Protein AF-0000000084443447 (afdb_homodimer)

InterPro domains:
  IPR007325 Kynurenine formamidase/cyclase-like [PF04199] (8-172)
  IPR007325 Kynurenine formamidase/cyclase-like [PTHR31118] (6-227)
  IPR037175 Kynurenine formamidase superfamily [G3DSA:3.50.30.50] (4-229)
  IPR037175 Kynurenine formamidase superfamily [SSF102198] (6-228)

Radius of gyration: 22.06 Å; Cα contacts (8 Å, |Δi|>4): 1234; chains: 2; bounding box: 50×62×47 Å

Structure (mmCIF, N/CA/C/O backbone):
data_AF-0000000084443447-model_v1
#
loop_
_entity.id
_entity.type
_entity.pdbx_description
1 polymer 'Metal-dependent hydrolase'
#
loop_
_atom_site.group_PDB
_atom_site.id
_atom_site.type_symbol
_atom_site.label_atom_id
_atom_site.label_alt_id
_atom_site.label_comp_id
_atom_site.label_asym_id
_atom_site.label_entity_id
_atom_site.label_seq_id
_atom_site.pdbx_PDB_ins_code
_atom_site.Cartn_x
_atom_site.Cartn_y
_atom_site.Cartn_z
_atom_site.occupancy
_atom_site.B_iso_or_equiv
_atom_site.auth_seq_id
_atom_site.auth_comp_id
_atom_site.auth_asym_id
_atom_site.auth_atom_id
_atom_site.pdbx_PDB_model_num
ATOM 1 N N . MET A 1 1 ? 24.359 -8.258 -3.305 1 70.38 1 MET A N 1
ATOM 2 C CA . MET A 1 1 ? 24.344 -6.797 -3.338 1 70.38 1 MET A CA 1
ATOM 3 C C . MET A 1 1 ? 23.516 -6.23 -2.191 1 70.38 1 MET A C 1
ATOM 5 O O . MET A 1 1 ? 22.453 -6.77 -1.862 1 70.38 1 MET A O 1
ATOM 9 N N . THR A 1 2 ? 24.094 -5.277 -1.4 1 90.38 2 THR A N 1
ATOM 10 C CA . THR A 1 2 ? 23.422 -4.688 -0.25 1 90.38 2 THR A CA 1
ATOM 11 C C . THR A 1 2 ? 22.516 -3.543 -0.686 1 90.38 2 THR A C 1
ATOM 13 O O . THR A 1 2 ? 22.891 -2.732 -1.534 1 90.38 2 THR A O 1
ATOM 16 N N . PHE A 1 3 ? 21.297 -3.545 -0.3 1 96.56 3 PHE A N 1
ATOM 17 C CA . PHE A 1 3 ? 20.406 -2.43 -0.573 1 96.56 3 PHE A CA 1
ATOM 18 C C . PHE A 1 3 ? 20.922 -1.149 0.075 1 96.56 3 PHE A C 1
ATOM 20 O O . PHE A 1 3 ? 21.219 -1.128 1.271 1 96.56 3 PHE A O 1
ATOM 27 N N . PRO A 1 4 ? 20.984 -0.092 -0.627 1 97.06 4 PRO A N 1
ATOM 28 C CA . PRO A 1 4 ? 21.781 1.048 -0.182 1 97.06 4 PRO A CA 1
ATOM 29 C C . PRO A 1 4 ? 21.016 1.988 0.743 1 97.06 4 PRO A C 1
ATOM 31 O O . PRO A 1 4 ? 21.484 3.096 1.028 1 97.06 4 PRO A O 1
ATOM 34 N N . PHE A 1 5 ? 19.844 1.646 1.234 1 98.12 5 PHE A N 1
ATOM 35 C CA . PHE A 1 5 ? 19.062 2.488 2.127 1 98.12 5 PHE A CA 1
ATOM 36 C C . PHE A 1 5 ? 18.625 1.706 3.357 1 98.12 5 PHE A C 1
ATOM 38 O O . PHE A 1 5 ? 18.312 0.517 3.266 1 98.12 5 PHE A O 1
ATOM 45 N N . ASN A 1 6 ? 18.641 2.328 4.434 1 98 6 ASN A N 1
ATOM 46 C CA . ASN A 1 6 ? 17.812 1.899 5.555 1 98 6 ASN A CA 1
ATOM 47 C C . ASN A 1 6 ? 16.375 2.346 5.383 1 98 6 ASN A C 1
ATOM 49 O O . ASN A 1 6 ? 16.109 3.465 4.934 1 98 6 ASN A O 1
ATOM 53 N N . ILE A 1 7 ? 15.453 1.479 5.742 1 98.69 7 ILE A N 1
ATOM 54 C CA . ILE A 1 7 ? 14.039 1.795 5.551 1 98.69 7 ILE A CA 1
ATOM 55 C C . ILE A 1 7 ? 13.398 2.098 6.902 1 98.69 7 ILE A C 1
ATOM 57 O O . ILE A 1 7 ? 13.57 1.346 7.863 1 98.69 7 ILE A O 1
ATOM 61 N N . ILE A 1 8 ? 12.719 3.176 6.992 1 98.81 8 ILE A N 1
ATOM 62 C CA . ILE A 1 8 ? 11.891 3.533 8.141 1 98.81 8 ILE A CA 1
ATOM 63 C C . ILE A 1 8 ? 10.414 3.471 7.758 1 98.81 8 ILE A C 1
ATOM 65 O O . ILE A 1 8 ? 9.984 4.137 6.812 1 98.81 8 ILE A O 1
ATOM 69 N N . ASP A 1 9 ? 9.688 2.631 8.43 1 98.88 9 ASP A N 1
ATOM 70 C CA . ASP A 1 9 ? 8.25 2.512 8.188 1 98.88 9 ASP A CA 1
ATOM 71 C C . ASP A 1 9 ? 7.492 3.695 8.781 1 98.88 9 ASP A C 1
ATOM 73 O O . ASP A 1 9 ? 7.457 3.865 10 1 98.88 9 ASP A O 1
ATOM 77 N N . LEU A 1 10 ? 6.855 4.484 7.953 1 98.94 10 LEU A N 1
ATOM 78 C CA . LEU A 1 10 ? 6.145 5.691 8.359 1 98.94 10 LEU A CA 1
ATOM 79 C C . LEU A 1 10 ? 4.637 5.469 8.344 1 98.94 10 LEU A C 1
ATOM 81 O O . LEU A 1 10 ? 3.863 6.422 8.219 1 98.94 10 LEU A O 1
ATOM 85 N N . THR A 1 11 ? 4.203 4.273 8.414 1 98.94 11 THR A N 1
ATOM 86 C CA . THR A 1 11 ? 2.805 3.879 8.297 1 98.94 11 THR A CA 1
ATOM 87 C C . THR A 1 11 ? 2.307 3.262 9.602 1 98.94 11 THR A C 1
ATOM 89 O O . THR A 1 11 ? 2.924 2.338 10.133 1 98.94 11 THR A O 1
ATOM 92 N N . HIS A 1 12 ? 1.224 3.762 10.102 1 98.88 12 HIS A N 1
ATOM 93 C CA . HIS A 1 12 ? 0.586 3.156 11.266 1 98.88 12 HIS A CA 1
ATOM 94 C C . HIS A 1 12 ? -0.037 1.81 10.922 1 98.88 12 HIS A C 1
ATOM 96 O O . HIS A 1 12 ? -0.514 1.614 9.797 1 98.88 12 HIS A O 1
ATOM 102 N N . THR A 1 13 ? 0.003 0.906 11.898 1 98.69 13 THR A N 1
ATOM 103 C CA . THR A 1 13 ? -0.873 -0.256 11.789 1 98.69 13 THR A CA 1
ATOM 104 C C . THR A 1 13 ? -2.338 0.16 11.898 1 98.69 13 THR A C 1
ATOM 106 O O . THR A 1 13 ? -2.717 0.885 12.82 1 98.69 13 THR A O 1
ATOM 109 N N . LEU A 1 14 ? -3.121 -0.207 10.953 1 98.31 14 LEU A N 1
ATOM 110 C CA . LEU A 1 14 ? -4.555 0.065 10.984 1 98.31 14 LEU A CA 1
ATOM 111 C C . LEU A 1 14 ? -5.293 -1.01 11.773 1 98.31 14 LEU A C 1
ATOM 113 O O . LEU A 1 14 ? -5.098 -2.205 11.539 1 98.31 14 LEU A O 1
ATOM 117 N N . ALA A 1 15 ? -6.082 -0.63 12.672 1 97.12 15 ALA A N 1
ATOM 118 C CA . ALA A 1 15 ? -6.938 -1.498 13.477 1 97.12 15 ALA A CA 1
ATOM 119 C C . ALA A 1 15 ? -8.352 -0.929 13.586 1 97.12 15 ALA A C 1
ATOM 121 O O . ALA A 1 15 ? -8.586 0.237 13.258 1 97.12 15 ALA A O 1
ATOM 122 N N . VAL A 1 16 ? -9.266 -1.757 14.016 1 95.88 16 VAL A N 1
ATOM 123 C CA . VAL A 1 16 ? -10.68 -1.386 14.07 1 95.88 16 VAL A CA 1
ATOM 124 C C . VAL A 1 16 ? -10.859 -0.197 15.008 1 95.88 16 VAL A C 1
ATOM 126 O O . VAL A 1 16 ? -11.75 0.637 14.805 1 95.88 16 VAL A O 1
ATOM 129 N N . ASP A 1 17 ? -9.969 -0.013 15.945 1 94.75 17 ASP A N 1
ATOM 130 C CA . ASP A 1 17 ? -10.109 1.07 16.922 1 94.75 17 ASP A CA 1
ATOM 131 C C . ASP A 1 17 ? -9.148 2.213 16.609 1 94.75 17 ASP A C 1
ATOM 133 O O . ASP A 1 17 ? -8.945 3.105 17.438 1 94.75 17 ASP A O 1
ATOM 137 N N . SER A 1 18 ? -8.461 2.16 15.445 1 97.25 18 SER A N 1
ATOM 138 C CA . SER A 1 18 ? -7.574 3.256 15.062 1 97.25 18 SER A CA 1
ATOM 139 C C . SER A 1 18 ? -8.336 4.574 14.969 1 97.25 18 SER A C 1
ATOM 141 O O . SER A 1 18 ? -9.531 4.586 14.656 1 97.25 18 SER A O 1
ATOM 143 N N . PRO A 1 19 ? -7.656 5.699 15.289 1 97.25 19 PRO A N 1
ATOM 144 C CA . PRO A 1 19 ? -8.336 6.996 15.211 1 97.25 19 PRO A CA 1
ATOM 145 C C . PRO A 1 19 ? -8.789 7.344 13.797 1 97.25 19 PRO A C 1
ATOM 147 O O . PRO A 1 19 ? -8.094 7.031 12.828 1 97.25 19 PRO A O 1
ATOM 150 N N . CYS A 1 20 ? -9.922 7.902 13.719 1 95.56 20 CYS A N 1
ATOM 151 C CA . CYS A 1 20 ? -10.516 8.398 12.484 1 95.56 20 CYS A CA 1
ATOM 152 C C . CYS A 1 20 ? -11.266 9.703 12.727 1 95.56 20 CYS A C 1
ATOM 154 O O . CYS A 1 20 ? -11.461 10.109 13.875 1 95.56 20 CYS A O 1
ATOM 156 N N . TRP A 1 21 ? -11.594 10.352 11.625 1 93.81 21 TRP A N 1
ATOM 157 C CA . TRP A 1 21 ? -12.352 11.594 11.703 1 93.81 21 TRP A CA 1
ATOM 158 C C . TRP A 1 21 ? -13.656 11.383 12.477 1 93.81 21 TRP A C 1
ATOM 160 O O . TRP A 1 21 ? -13.992 12.164 13.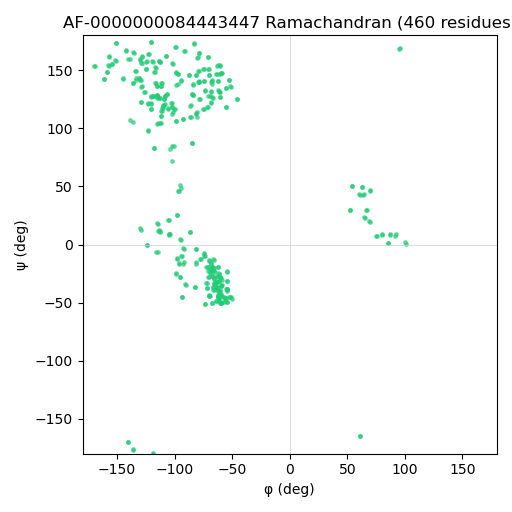359 1 93.81 21 TRP A O 1
ATOM 170 N N . ASP A 1 22 ? -14.273 10.266 12.062 1 89.94 22 ASP A N 1
ATOM 171 C CA . ASP A 1 22 ? -15.508 9.898 12.742 1 89.94 22 ASP A CA 1
ATOM 172 C C . ASP A 1 22 ? -15.258 8.852 13.828 1 89.94 22 ASP A C 1
ATOM 174 O O . ASP A 1 22 ? -14.445 7.938 13.633 1 89.94 22 ASP A O 1
ATOM 178 N N . LEU A 1 23 ? -15.898 9.008 15.008 1 84.81 23 LEU A N 1
ATOM 179 C CA . LEU A 1 23 ? -15.75 8.055 16.109 1 84.81 23 LEU A CA 1
ATOM 180 C C . LEU A 1 23 ? -15.984 6.625 15.625 1 84.81 23 LEU A C 1
ATOM 182 O O . LEU A 1 23 ? -15.203 5.723 15.93 1 84.81 23 LEU A O 1
ATOM 186 N N . ASP A 1 24 ? -17.031 6.461 14.898 1 85.12 24 ASP A N 1
ATOM 187 C CA . ASP A 1 24 ? -17.312 5.195 14.234 1 85.12 24 ASP A CA 1
ATOM 188 C C . ASP A 1 24 ? -17 5.27 12.742 1 85.12 24 ASP A C 1
ATOM 190 O O . ASP A 1 24 ? -17.891 5.469 11.914 1 85.12 24 ASP A O 1
ATOM 194 N N . CYS A 1 25 ? -15.742 5.086 12.461 1 82.44 25 CYS A N 1
ATOM 195 C CA . CYS A 1 25 ? -15.32 5.34 11.094 1 82.44 25 CYS A CA 1
ATOM 196 C C . CYS A 1 25 ? -15.812 4.25 10.148 1 82.44 25 CYS A C 1
ATOM 198 O O . CYS A 1 25 ? -15.836 4.434 8.93 1 82.44 25 CYS A O 1
ATOM 200 N N . GLY A 1 26 ? -16.172 3.078 10.766 1 90.12 26 GLY A N 1
ATOM 201 C CA . GLY A 1 26 ? -16.734 2.023 9.945 1 90.12 26 GLY A CA 1
ATOM 202 C C . GLY A 1 26 ? -15.695 1.048 9.43 1 90.12 26 GLY A C 1
ATOM 203 O O . GLY A 1 26 ? -15.984 0.243 8.539 1 90.12 26 GLY A O 1
ATOM 204 N N . PHE A 1 27 ? -14.461 1.212 9.977 1 96.75 27 PHE A N 1
ATOM 205 C CA . PHE A 1 27 ? -13.492 0.198 9.594 1 96.75 27 PHE A CA 1
ATOM 206 C C . PHE A 1 27 ? -13.82 -1.143 10.242 1 96.75 27 PHE A C 1
ATOM 208 O O . PHE A 1 27 ? -14.031 -1.217 11.453 1 96.75 27 PHE A O 1
ATOM 215 N N . ALA A 1 28 ? -13.891 -2.137 9.414 1 97.62 28 ALA A N 1
ATOM 216 C CA . ALA A 1 28 ? -14.172 -3.484 9.898 1 97.62 28 ALA A CA 1
ATOM 217 C C . ALA A 1 28 ? -13.414 -4.531 9.086 1 97.62 28 ALA A C 1
ATOM 219 O O . ALA A 1 28 ? -13.227 -4.375 7.879 1 97.62 28 ALA A O 1
ATOM 220 N N . ILE A 1 29 ? -12.977 -5.523 9.75 1 98.06 29 ILE A N 1
ATOM 221 C CA . ILE A 1 29 ? -12.414 -6.734 9.172 1 98.06 29 ILE A CA 1
ATOM 222 C C . ILE A 1 29 ? -13.195 -7.953 9.664 1 98.06 29 ILE A C 1
ATOM 224 O O . ILE A 1 29 ? -13.32 -8.172 10.867 1 98.06 29 ILE A O 1
ATOM 228 N N . GLN A 1 30 ? -13.742 -8.68 8.734 1 97.62 30 GLN A N 1
ATOM 229 C CA . GLN A 1 30 ? -14.602 -9.797 9.102 1 97.62 30 GLN A CA 1
ATOM 230 C C . GLN A 1 30 ? -14.164 -11.078 8.391 1 97.62 30 GLN A C 1
ATOM 232 O O . GLN A 1 30 ? -13.852 -11.062 7.203 1 97.62 30 GLN A O 1
ATOM 237 N N . ASN A 1 31 ? -14.141 -12.211 9.188 1 97.44 31 ASN A N 1
ATOM 238 C CA . ASN A 1 31 ? -13.906 -13.508 8.562 1 97.44 31 ASN A CA 1
ATOM 239 C C . ASN A 1 31 ? -15.078 -13.93 7.688 1 97.44 31 ASN A C 1
ATOM 241 O O . ASN A 1 31 ? -16.219 -13.922 8.133 1 97.44 31 ASN A O 1
ATOM 245 N N . THR A 1 32 ? -14.789 -14.164 6.438 1 96.88 32 THR A N 1
ATOM 246 C CA . THR A 1 32 ? -15.805 -14.734 5.566 1 96.88 32 THR A CA 1
ATOM 247 C C . THR A 1 32 ? -15.672 -16.25 5.484 1 96.88 32 THR A C 1
ATOM 249 O O . THR A 1 32 ? -16.625 -16.953 5.164 1 96.88 32 THR A O 1
ATOM 252 N N . LEU A 1 33 ? -14.523 -16.781 5.66 1 96.5 33 LEU A N 1
ATOM 253 C CA . LEU A 1 33 ? -14.156 -18.172 5.832 1 96.5 33 LEU A CA 1
ATOM 254 C C . LEU A 1 33 ? -13.141 -18.344 6.957 1 96.5 33 LEU A C 1
ATOM 256 O O . LEU A 1 33 ? -12.203 -17.547 7.07 1 96.5 33 LEU A O 1
ATOM 260 N N . ASP A 1 34 ? -13.344 -19.391 7.754 1 97.19 34 ASP A N 1
ATOM 261 C CA . ASP A 1 34 ? -12.391 -19.641 8.828 1 97.19 34 ASP A CA 1
ATOM 262 C C . ASP A 1 34 ? -11.898 -21.094 8.789 1 97.19 34 ASP A C 1
ATOM 264 O O . ASP A 1 34 ? -12.523 -21.953 8.172 1 97.19 34 ASP A O 1
ATOM 268 N N . TYR A 1 35 ? -10.805 -21.25 9.453 1 96.12 35 TYR A N 1
ATOM 269 C CA . TYR A 1 35 ? -10.102 -22.531 9.406 1 96.12 35 TYR A CA 1
ATOM 270 C C . TYR A 1 35 ? -11.055 -23.688 9.727 1 96.12 35 TYR A C 1
ATOM 272 O O . TYR A 1 35 ? -11.062 -24.703 9.023 1 96.12 35 TYR A O 1
ATOM 280 N N . GLN A 1 36 ? -11.836 -23.578 10.695 1 94.88 36 GLN A N 1
ATOM 281 C CA . GLN A 1 36 ? -12.695 -24.641 11.203 1 94.88 36 GLN A CA 1
ATOM 282 C C . GLN A 1 36 ? -13.828 -24.938 10.234 1 94.88 36 GLN A C 1
ATOM 284 O O . GLN A 1 36 ? -14.477 -25.984 10.328 1 94.88 36 GLN A O 1
ATOM 289 N N . ASP A 1 37 ? -14.086 -24 9.367 1 95.69 37 ASP A N 1
ATOM 290 C CA . ASP A 1 37 ? -15.211 -24.141 8.453 1 95.69 37 ASP A CA 1
ATOM 291 C C . ASP A 1 37 ? -14.781 -24.797 7.137 1 95.69 37 ASP A C 1
ATOM 293 O O . ASP A 1 37 ? -15.609 -25.047 6.258 1 95.69 37 ASP A O 1
ATOM 297 N N . CYS A 1 38 ? -13.539 -25.047 6.984 1 94.06 38 CYS A N 1
ATOM 298 C CA . CYS A 1 38 ? -13 -25.609 5.742 1 94.06 38 CYS A CA 1
ATOM 299 C C . CYS A 1 38 ? -13.141 -27.125 5.719 1 94.06 38 CYS A C 1
ATOM 301 O O . CYS A 1 38 ? -12.898 -27.781 6.73 1 94.06 38 CYS A O 1
ATOM 303 N N . ASP A 1 39 ? -13.539 -27.578 4.539 1 89.31 39 ASP A N 1
ATOM 304 C CA . ASP A 1 39 ? -13.625 -29.031 4.379 1 89.31 39 ASP A CA 1
ATOM 305 C C . ASP A 1 39 ? -12.383 -29.578 3.689 1 89.31 39 ASP A C 1
ATOM 307 O O . ASP A 1 39 ? -12.141 -30.781 3.699 1 89.31 39 ASP A O 1
ATOM 311 N N . SER A 1 40 ? -11.625 -28.672 3.166 1 87 40 SER A N 1
ATOM 312 C CA . SER A 1 40 ? -10.406 -29.094 2.475 1 87 40 SER A CA 1
ATOM 313 C C . SER A 1 40 ? -9.281 -29.375 3.463 1 87 40 SER A C 1
ATOM 315 O O . SER A 1 40 ? -9.352 -28.984 4.629 1 87 40 SER A O 1
ATOM 317 N N . GLU A 1 41 ? -8.312 -30.109 3.037 1 90.25 41 GLU A N 1
ATOM 318 C CA . GLU A 1 41 ? -7.148 -30.406 3.863 1 90.25 41 GLU A CA 1
ATOM 319 C C . GLU A 1 41 ? -6.422 -29.125 4.273 1 90.25 41 GLU A C 1
ATOM 321 O O . GLU A 1 41 ? -6.098 -28.938 5.449 1 90.25 41 GLU A O 1
ATOM 326 N N . VAL A 1 42 ? -6.191 -28.359 3.24 1 93.69 42 VAL A N 1
ATOM 327 C CA . VAL A 1 42 ? -5.621 -27.047 3.543 1 93.69 42 VAL A CA 1
ATOM 328 C C . VAL A 1 42 ? -6.723 -26.109 4.027 1 93.69 42 VAL A C 1
ATOM 330 O O . VAL A 1 42 ? -7.758 -25.969 3.371 1 93.69 42 VAL A O 1
ATOM 333 N N . LYS A 1 43 ? -6.523 -25.531 5.207 1 95 43 LYS A N 1
ATOM 334 C CA . LYS A 1 43 ? -7.508 -24.641 5.816 1 95 43 LYS A CA 1
ATOM 335 C C . LYS A 1 43 ? -7.152 -23.172 5.574 1 95 43 LYS A C 1
ATOM 337 O O . LYS A 1 43 ? -5.973 -22.812 5.496 1 95 43 LYS A O 1
ATOM 342 N N . PHE A 1 44 ? -8.164 -22.375 5.457 1 96.69 44 PHE A N 1
ATOM 343 C CA . PHE A 1 44 ? -7.949 -20.969 5.133 1 96.69 44 PHE A CA 1
ATOM 344 C C . PHE A 1 44 ? -8.727 -20.078 6.094 1 96.69 44 PHE A C 1
ATOM 346 O O . PHE A 1 44 ? -9.789 -20.453 6.582 1 96.69 44 PHE A O 1
ATOM 353 N N . ARG A 1 45 ? -8.203 -19.047 6.434 1 97.69 45 ARG A N 1
ATOM 354 C CA . ARG A 1 45 ? -8.953 -17.875 6.906 1 97.69 45 ARG A CA 1
ATOM 355 C C . ARG A 1 45 ? -8.992 -16.781 5.848 1 97.69 45 ARG A C 1
ATOM 357 O O . ARG A 1 45 ? -7.945 -16.281 5.438 1 97.69 45 ARG A O 1
ATOM 364 N N . VAL A 1 46 ? -10.133 -16.406 5.336 1 97.06 46 VAL A N 1
ATOM 365 C CA . VAL A 1 46 ? -10.391 -15.383 4.328 1 97.06 46 VAL A CA 1
ATOM 366 C C . VAL A 1 46 ? -11.211 -14.25 4.938 1 97.06 46 VAL A C 1
ATOM 368 O O . VAL A 1 46 ? -12.148 -14.5 5.699 1 97.06 46 VAL A O 1
ATOM 371 N N . GLN A 1 47 ? -10.844 -13.055 4.633 1 97.94 47 GLN A N 1
ATOM 372 C CA . GLN A 1 47 ? -11.469 -11.938 5.32 1 97.94 47 GLN A CA 1
ATOM 373 C C . GLN A 1 47 ? -11.977 -10.891 4.328 1 97.94 47 GLN A C 1
ATOM 375 O O . GLN A 1 47 ? -11.547 -10.867 3.174 1 97.94 47 GLN A O 1
ATOM 380 N N . HIS A 1 48 ? -12.93 -10.141 4.777 1 98.12 48 HIS A N 1
ATOM 381 C CA . HIS A 1 48 ? -13.484 -8.992 4.074 1 98.12 48 HIS A CA 1
ATOM 382 C C . HIS A 1 48 ? -13.227 -7.699 4.848 1 98.12 48 HIS A C 1
ATOM 384 O O . HIS A 1 48 ? -13.352 -7.672 6.074 1 98.12 48 HIS A O 1
ATOM 390 N N . LEU A 1 49 ? -12.883 -6.66 4.109 1 98.38 49 LEU A N 1
ATOM 391 C CA . LEU A 1 49 ? -12.594 -5.355 4.695 1 98.38 49 LEU A CA 1
ATOM 392 C C . LEU A 1 49 ? -13.672 -4.34 4.316 1 98.38 49 LEU A C 1
ATOM 394 O O . LEU A 1 49 ? -14.156 -4.34 3.182 1 98.38 49 LEU A O 1
ATOM 398 N N . SER A 1 50 ? -14.055 -3.547 5.211 1 98.19 50 SER A N 1
ATOM 399 C CA . SER A 1 50 ? -14.867 -2.346 5.035 1 98.19 50 SER A CA 1
ATOM 400 C C . SER A 1 50 ? -14.227 -1.142 5.715 1 98.19 50 SER A C 1
ATOM 402 O O . SER A 1 50 ? -13.922 -1.185 6.91 1 98.19 50 SER A O 1
ATOM 404 N N . LEU A 1 51 ? -13.961 -0.079 4.934 1 98.06 51 LEU A N 1
ATOM 405 C CA . LEU A 1 51 ? -13.234 1.029 5.539 1 98.06 51 LEU A CA 1
ATOM 406 C C . LEU A 1 51 ? -13.445 2.318 4.754 1 98.06 51 LEU A C 1
ATOM 408 O O . LEU A 1 51 ? -13.625 2.283 3.533 1 98.06 51 LEU A O 1
ATOM 412 N N . PRO A 1 52 ? -13.43 3.461 5.438 1 98.12 52 PRO A N 1
ATOM 413 C CA . PRO A 1 52 ? -13.281 4.711 4.691 1 98.12 52 PRO A CA 1
ATOM 414 C C . PRO A 1 52 ? -11.984 4.773 3.891 1 98.12 52 PRO A C 1
ATOM 416 O O . PRO A 1 52 ? -10.953 4.277 4.348 1 98.12 52 PRO A O 1
ATOM 419 N N . ALA A 1 53 ? -12.07 5.434 2.795 1 98.25 53 ALA A N 1
ATOM 420 C CA . ALA A 1 53 ? -10.891 5.531 1.945 1 98.25 53 ALA A CA 1
ATOM 421 C C . ALA A 1 53 ? -9.781 6.32 2.639 1 98.25 53 ALA A C 1
ATOM 423 O O . ALA A 1 53 ? -8.594 6.098 2.375 1 98.25 53 ALA A O 1
ATOM 424 N N . GLY A 1 54 ? -10.18 7.258 3.504 1 98.06 54 GLY A N 1
ATOM 425 C CA . GLY A 1 54 ? -9.219 8.062 4.23 1 98.06 54 GLY A CA 1
ATOM 426 C C . GLY A 1 54 ? -8.922 7.535 5.621 1 98.06 54 GLY A C 1
ATOM 427 O O . GLY A 1 54 ? -8.945 8.289 6.594 1 98.06 54 GLY A O 1
ATOM 428 N N . THR A 1 55 ? -8.695 6.219 5.77 1 97.62 55 THR A N 1
ATOM 429 C CA . THR A 1 55 ? -8.391 5.617 7.062 1 97.62 55 THR A CA 1
ATOM 430 C C . THR A 1 55 ? -6.887 5.445 7.242 1 97.62 55 THR A C 1
ATOM 432 O O . THR A 1 55 ? -6.164 5.199 6.273 1 97.62 55 THR A O 1
ATOM 435 N N . GLY A 1 56 ? -6.41 5.594 8.555 1 98.25 56 GLY A N 1
ATOM 436 C CA . GLY A 1 56 ? -5 5.359 8.836 1 98.25 56 GLY A CA 1
ATOM 437 C C . GLY A 1 56 ? -4.078 6.289 8.078 1 98.25 56 GLY A C 1
ATOM 438 O O . GLY A 1 56 ? -4.473 7.395 7.699 1 98.25 56 GLY A O 1
ATOM 439 N N . THR A 1 57 ? -2.842 5.949 8.031 1 98.94 57 THR A N 1
ATOM 440 C CA . THR A 1 57 ? -1.939 6.645 7.121 1 98.94 57 THR A CA 1
ATOM 441 C C . THR A 1 57 ? -2.467 6.586 5.691 1 98.94 57 THR A C 1
ATOM 443 O O . THR A 1 57 ? -2.699 5.5 5.152 1 98.94 57 THR A O 1
ATOM 446 N N . HIS A 1 58 ? -2.75 7.727 5.125 1 98.94 58 HIS A N 1
ATOM 447 C CA . HIS A 1 58 ? -3.371 7.758 3.805 1 98.94 58 HIS A CA 1
ATOM 448 C C . HIS A 1 58 ? -2.99 9.023 3.045 1 98.94 58 HIS A C 1
ATOM 450 O O . HIS A 1 58 ? -2.326 9.906 3.592 1 98.94 58 HIS A O 1
ATOM 456 N N . ILE A 1 59 ? -3.414 9.062 1.779 1 98.94 59 ILE A N 1
ATOM 457 C CA . ILE A 1 59 ? -3.168 10.273 1.002 1 98.94 59 ILE A CA 1
ATOM 458 C C . ILE A 1 59 ? -4.484 10.805 0.443 1 98.94 59 ILE A C 1
ATOM 460 O O . ILE A 1 59 ? -5.445 10.047 0.272 1 98.94 59 ILE A O 1
ATOM 464 N N . ASP A 1 60 ? -4.535 12.031 0.27 1 98.81 60 ASP A N 1
ATOM 465 C CA . ASP A 1 60 ? -5.574 12.742 -0.469 1 98.81 60 ASP A CA 1
ATOM 466 C C . ASP A 1 60 ? -5.09 13.133 -1.86 1 98.81 60 ASP A C 1
ATOM 468 O O . ASP A 1 60 ? -4.098 13.859 -1.993 1 98.81 60 ASP A O 1
ATOM 472 N N . SER A 1 61 ? -5.746 12.617 -2.877 1 98.69 61 SER A N 1
ATOM 473 C CA . SER A 1 61 ? -5.438 13.078 -4.227 1 98.69 61 SER A CA 1
ATOM 474 C C . SER A 1 61 ? -6.105 14.414 -4.523 1 98.69 61 SER A C 1
ATOM 476 O O . SER A 1 61 ? -7 14.844 -3.789 1 98.69 61 SER A O 1
ATOM 478 N N . PRO A 1 62 ? -5.684 15.086 -5.57 1 97.88 62 PRO A N 1
ATOM 479 C CA . PRO A 1 62 ? -6.316 16.359 -5.941 1 97.88 62 PRO A CA 1
ATOM 480 C C . PRO A 1 62 ? -7.828 16.234 -6.117 1 97.88 62 PRO A C 1
ATOM 482 O O . PRO A 1 62 ? -8.578 17.141 -5.738 1 97.88 62 PRO A O 1
ATOM 485 N N . ALA A 1 63 ? -8.344 15.133 -6.543 1 98.19 63 ALA A N 1
ATOM 486 C CA . ALA A 1 63 ? -9.773 14.945 -6.797 1 98.19 63 ALA A CA 1
ATOM 487 C C . ALA A 1 63 ? -10.562 14.922 -5.492 1 98.19 63 ALA A C 1
ATOM 489 O O . ALA A 1 63 ? -11.797 15.008 -5.508 1 98.19 63 ALA A O 1
ATOM 490 N N . HIS A 1 64 ? -9.93 14.781 -4.371 1 98.31 64 HIS A N 1
ATOM 491 C CA . HIS A 1 64 ? -10.594 14.75 -3.074 1 98.31 64 HIS A CA 1
ATOM 492 C C . HIS A 1 64 ? -11.297 16.078 -2.785 1 98.31 64 HIS A C 1
ATOM 494 O O . HIS A 1 64 ? -12.336 16.094 -2.119 1 98.31 64 HIS A O 1
ATOM 500 N N . CYS A 1 65 ? -10.734 17.188 -3.283 1 96.19 65 CYS A N 1
ATOM 501 C CA . CYS A 1 65 ? -11.336 18.484 -3.021 1 96.19 65 CYS A CA 1
ATOM 502 C C . CYS A 1 65 ? -11.516 19.281 -4.312 1 96.19 65 CYS A C 1
ATOM 504 O O . CYS A 1 65 ? -11.609 20.5 -4.293 1 96.19 65 CYS A O 1
ATOM 506 N N . ASN A 1 66 ? -11.398 18.641 -5.379 1 90.44 66 ASN A N 1
ATOM 507 C CA . ASN A 1 66 ? -11.523 19.344 -6.648 1 90.44 66 ASN A CA 1
ATOM 508 C C . ASN A 1 66 ? -12.336 18.531 -7.66 1 90.44 66 ASN A C 1
ATOM 510 O O . ASN A 1 66 ? -11.812 17.609 -8.289 1 90.44 66 ASN A O 1
ATOM 514 N N . ALA A 1 67 ? -13.539 18.984 -7.902 1 84.06 67 ALA A N 1
ATOM 515 C CA . ALA A 1 67 ? -14.445 18.266 -8.812 1 84.06 67 ALA A CA 1
ATOM 516 C C . ALA A 1 67 ? -13.969 18.391 -10.258 1 84.06 67 ALA A C 1
ATOM 518 O O . ALA A 1 67 ? -14.312 17.562 -11.094 1 84.06 67 ALA A O 1
ATOM 519 N N . ASN A 1 68 ? -13.227 19.391 -10.492 1 81 68 ASN A N 1
ATOM 520 C CA . ASN A 1 68 ? -12.812 19.656 -11.859 1 81 68 ASN A CA 1
ATOM 521 C C . ASN A 1 68 ? -11.484 18.984 -12.195 1 81 68 ASN A C 1
ATOM 523 O O . ASN A 1 68 ? -11.078 18.953 -13.359 1 81 68 ASN A O 1
ATOM 527 N N . LYS A 1 69 ? -10.867 18.594 -11.164 1 72.31 69 LYS A N 1
ATOM 528 C CA . LYS A 1 69 ? -9.594 17.906 -11.367 1 72.31 69 LYS A CA 1
ATOM 529 C C . LYS A 1 69 ? -9.75 16.406 -11.211 1 72.31 69 LYS A C 1
ATOM 531 O O . LYS A 1 69 ? -10 15.906 -10.117 1 72.31 69 LYS A O 1
ATOM 536 N N . ASP A 1 70 ? -9.586 15.812 -12.312 1 87.38 70 ASP A N 1
ATOM 537 C CA . ASP A 1 70 ? -9.797 14.367 -12.32 1 87.38 70 ASP A CA 1
ATOM 538 C C . ASP A 1 70 ? -8.484 13.609 -12.109 1 87.38 70 ASP A C 1
ATOM 540 O O . ASP A 1 70 ? -8.094 12.797 -12.953 1 87.38 70 ASP A O 1
ATOM 544 N N . ILE A 1 71 ? -7.711 14.047 -11.039 1 97.06 71 ILE A N 1
ATOM 545 C CA . ILE A 1 71 ? -6.527 13.297 -10.633 1 97.06 71 ILE A CA 1
ATOM 546 C C . ILE A 1 71 ? -6.852 12.445 -9.406 1 97.06 71 ILE A C 1
ATOM 548 O O . ILE A 1 71 ? -6.641 12.875 -8.273 1 97.06 71 ILE A O 1
ATOM 552 N N . THR A 1 72 ? -7.363 11.344 -9.758 1 98.25 72 THR A N 1
ATOM 553 C CA . THR A 1 72 ? -7.688 10.344 -8.75 1 98.25 72 THR A CA 1
ATOM 554 C C . THR A 1 72 ? -6.457 9.516 -8.398 1 98.25 72 THR A C 1
ATOM 556 O O . THR A 1 72 ? -5.398 9.68 -9.008 1 98.25 72 THR A O 1
ATOM 559 N N . ILE A 1 73 ? -6.57 8.695 -7.434 1 98.69 73 ILE A N 1
ATOM 560 C CA . ILE A 1 73 ? -5.457 8 -6.805 1 98.69 73 ILE A CA 1
ATOM 561 C C . ILE A 1 73 ? -4.684 7.207 -7.859 1 98.69 73 ILE A C 1
ATOM 563 O O . ILE A 1 73 ? -3.455 7.277 -7.922 1 98.69 73 ILE A O 1
ATOM 567 N N . GLU A 1 74 ? -5.395 6.426 -8.68 1 98 74 GLU A N 1
ATOM 568 C CA . GLU A 1 74 ? -4.73 5.523 -9.609 1 98 74 GLU A CA 1
ATOM 569 C C . GLU A 1 74 ? -3.951 6.297 -10.672 1 98 74 GLU A C 1
ATOM 571 O O . GLU A 1 74 ? -3.09 5.738 -11.352 1 98 74 GLU A O 1
ATOM 576 N N . LYS A 1 75 ? -4.203 7.598 -10.773 1 97.62 75 LYS A N 1
ATOM 577 C CA . LYS A 1 75 ? -3.568 8.422 -11.805 1 97.62 75 LYS A CA 1
ATOM 578 C C . LYS A 1 75 ? -2.295 9.078 -11.273 1 97.62 75 LYS A C 1
ATOM 580 O O . LYS A 1 75 ? -1.54 9.688 -12.031 1 97.62 75 LYS A O 1
ATOM 585 N N . LEU A 1 76 ? -2.08 8.992 -10.016 1 98.25 76 LEU A N 1
ATOM 586 C CA . LEU A 1 76 ? -0.833 9.5 -9.453 1 98.25 76 LEU A CA 1
ATOM 587 C C . LEU A 1 76 ? 0.34 8.602 -9.828 1 98.25 76 LEU A C 1
ATOM 589 O O . LEU A 1 76 ? 0.383 7.434 -9.438 1 98.25 76 LEU A O 1
ATOM 593 N N . GLY A 1 77 ? 1.271 9.195 -10.555 1 97.94 77 GLY A N 1
ATOM 594 C CA . GLY A 1 77 ? 2.459 8.445 -10.945 1 97.94 77 GLY A CA 1
ATOM 595 C C . GLY A 1 77 ? 3.561 8.5 -9.906 1 97.94 77 GLY A C 1
ATOM 596 O O . GLY A 1 77 ? 3.756 9.523 -9.25 1 97.94 77 GLY A O 1
ATOM 597 N N . ILE A 1 78 ? 4.27 7.422 -9.812 1 98.5 78 ILE A N 1
ATOM 598 C CA . ILE A 1 78 ? 5.332 7.355 -8.82 1 98.5 78 ILE A CA 1
ATOM 599 C C . ILE A 1 78 ? 6.391 8.414 -9.125 1 98.5 78 ILE A C 1
ATOM 601 O O . ILE A 1 78 ? 6.855 9.117 -8.219 1 98.5 78 ILE A O 1
ATOM 605 N N . ARG A 1 79 ? 6.73 8.625 -10.391 1 96.94 79 ARG A N 1
ATOM 606 C CA . ARG A 1 79 ? 7.707 9.633 -10.773 1 96.94 79 ARG A CA 1
ATOM 607 C C . ARG A 1 79 ? 7.027 10.953 -11.117 1 96.94 79 ARG A C 1
ATOM 609 O O . ARG A 1 79 ? 7.41 12.008 -10.609 1 96.94 79 ARG A O 1
ATOM 616 N N . SER A 1 80 ? 5.949 10.906 -11.883 1 97.38 80 SER A N 1
ATOM 617 C CA . SER A 1 80 ? 5.352 12.109 -12.461 1 97.38 80 SER A CA 1
ATOM 618 C C . SER A 1 80 ? 4.676 12.961 -11.383 1 97.38 80 SER A C 1
ATOM 620 O O . SER A 1 80 ? 4.598 14.18 -11.508 1 97.38 80 SER A O 1
ATOM 622 N N . HIS A 1 81 ? 4.234 12.281 -10.32 1 98 81 HIS A N 1
ATOM 623 C CA . HIS A 1 81 ? 3.594 13.023 -9.242 1 98 81 HIS A CA 1
ATOM 624 C C . HIS A 1 81 ? 4.414 12.953 -7.957 1 98 81 HIS A C 1
ATOM 626 O O . HIS A 1 81 ? 3.914 13.266 -6.875 1 98 81 HIS A O 1
ATOM 632 N N . HIS A 1 82 ? 5.637 12.469 -8.102 1 98.44 82 HIS A N 1
ATOM 633 C CA . HIS A 1 82 ? 6.629 12.531 -7.035 1 98.44 82 HIS A CA 1
ATOM 634 C C . HIS A 1 82 ? 6.16 11.758 -5.805 1 98.44 82 HIS A C 1
ATOM 636 O O . HIS A 1 82 ? 6.27 12.258 -4.68 1 98.44 82 HIS A O 1
ATOM 642 N N . LEU A 1 83 ? 5.57 10.555 -6.082 1 98.88 83 LEU A N 1
ATOM 643 C CA . LEU A 1 83 ? 5.328 9.648 -4.969 1 98.88 83 LEU A CA 1
ATOM 644 C C . LEU A 1 83 ? 6.641 9.133 -4.387 1 98.88 83 LEU A C 1
ATOM 646 O O . LEU A 1 83 ? 6.668 8.617 -3.27 1 98.88 83 LEU A O 1
ATOM 650 N N . LEU A 1 84 ? 7.672 9.188 -5.16 1 98.88 84 LEU A N 1
ATOM 651 C CA . LEU A 1 84 ? 9.062 9.133 -4.711 1 98.88 84 LEU A CA 1
ATOM 652 C C . LEU A 1 84 ? 9.695 10.516 -4.727 1 98.88 84 LEU A C 1
ATOM 654 O O . LEU A 1 84 ? 9.758 11.164 -5.773 1 98.88 84 LEU A O 1
ATOM 658 N N . ALA A 1 85 ? 10.164 10.922 -3.562 1 98.81 85 ALA A N 1
ATOM 659 C CA . ALA A 1 85 ? 10.672 12.289 -3.484 1 98.81 85 ALA A CA 1
ATOM 660 C C . ALA A 1 85 ? 11.656 12.445 -2.324 1 98.81 85 ALA A C 1
ATOM 662 O O . ALA A 1 85 ? 11.695 11.602 -1.421 1 98.81 85 ALA A O 1
ATOM 663 N N . GLN A 1 86 ? 12.453 13.523 -2.414 1 98.69 86 GLN A N 1
ATOM 664 C CA . GLN A 1 86 ? 13.227 13.891 -1.235 1 98.69 86 GLN A CA 1
ATOM 665 C C . GLN A 1 86 ? 12.32 14.281 -0.074 1 98.69 86 GLN A C 1
ATOM 667 O O . GLN A 1 86 ? 11.266 14.883 -0.282 1 98.69 86 GLN A O 1
ATOM 672 N N . ALA A 1 87 ? 12.789 13.961 1.109 1 98.69 87 ALA A N 1
ATOM 673 C CA . ALA A 1 87 ? 11.977 14.234 2.295 1 98.69 87 ALA A CA 1
ATOM 674 C C . ALA A 1 87 ? 12.609 15.336 3.146 1 98.69 87 ALA A C 1
ATOM 676 O O . ALA A 1 87 ? 13.828 15.375 3.322 1 98.69 87 ALA A O 1
ATOM 677 N N . PHE A 1 88 ? 11.828 16.234 3.605 1 98.94 88 PHE A N 1
ATOM 678 C CA . PHE A 1 88 ? 12.172 17.234 4.617 1 98.94 88 PHE A CA 1
ATOM 679 C C . PHE A 1 88 ? 11.266 17.094 5.836 1 98.94 88 PHE A C 1
ATOM 681 O O . PHE A 1 88 ? 10.047 17.047 5.703 1 98.94 88 PHE A O 1
ATOM 688 N N . VAL A 1 89 ? 11.875 16.984 7 1 98.94 89 VAL A N 1
ATOM 689 C CA . VAL A 1 89 ? 11.102 16.859 8.227 1 98.94 89 VAL A CA 1
ATOM 690 C C . VAL A 1 89 ? 11.258 18.109 9.078 1 98.94 89 VAL A C 1
ATOM 692 O O . VAL A 1 89 ? 12.367 18.453 9.492 1 98.94 89 VAL A O 1
ATOM 695 N N . ILE A 1 90 ? 10.188 18.812 9.258 1 98.94 90 ILE A N 1
ATOM 696 C CA . ILE A 1 90 ? 10.156 19.969 10.148 1 98.94 90 ILE A CA 1
ATOM 697 C C . ILE A 1 90 ? 9.562 19.562 11.492 1 98.94 90 ILE A C 1
ATOM 699 O O . ILE A 1 90 ? 8.359 19.344 11.609 1 98.94 90 ILE A O 1
ATOM 703 N N . ASP A 1 91 ? 10.414 19.469 12.461 1 98.81 91 ASP A N 1
ATOM 704 C CA . ASP A 1 91 ? 10.016 19.031 13.797 1 98.81 91 ASP A CA 1
ATOM 705 C C . ASP A 1 91 ? 9.508 20.188 14.633 1 98.81 91 ASP A C 1
ATOM 707 O O . ASP A 1 91 ? 10.297 21.047 15.047 1 98.81 91 ASP A O 1
ATOM 711 N N . VAL A 1 92 ? 8.25 20.234 14.898 1 98.88 92 VAL A N 1
ATOM 712 C CA . VAL A 1 92 ? 7.656 21.281 15.711 1 98.88 92 VAL A CA 1
ATOM 713 C C . VAL A 1 92 ? 7.105 20.688 17 1 98.88 92 VAL A C 1
ATOM 715 O O . VAL A 1 92 ? 6.262 21.297 17.672 1 98.88 92 VAL A O 1
ATOM 718 N N . SER A 1 93 ? 7.5 19.516 17.391 1 98.81 93 SER A N 1
ATOM 719 C CA . SER A 1 93 ? 6.922 18.75 18.484 1 98.81 93 SER A CA 1
ATOM 720 C C . SER A 1 93 ? 7.172 19.422 19.828 1 98.81 93 SER A C 1
ATOM 722 O O . SER A 1 93 ? 6.379 19.266 20.766 1 98.81 93 SER A O 1
ATOM 724 N N . ALA A 1 94 ? 8.219 20.172 19.906 1 98.38 94 ALA A N 1
ATOM 725 C CA . ALA A 1 94 ? 8.562 20.812 21.188 1 98.38 94 ALA A CA 1
ATOM 726 C C . ALA A 1 94 ? 7.551 21.891 21.531 1 98.38 94 ALA A C 1
ATOM 728 O O . ALA A 1 94 ? 7.352 22.203 22.719 1 98.38 94 ALA A O 1
ATOM 729 N N . LYS A 1 95 ? 6.895 22.438 20.547 1 98.06 95 LYS A N 1
ATOM 730 C CA . LYS A 1 95 ? 5.984 23.562 20.812 1 98.06 95 LYS A CA 1
ATOM 731 C C . LYS A 1 95 ? 4.543 23.172 20.484 1 98.06 95 LYS A C 1
ATOM 733 O O . LYS A 1 95 ? 3.617 23.938 20.75 1 98.06 95 LYS A O 1
ATOM 738 N N . ALA A 1 96 ? 4.344 22 19.922 1 98.12 96 ALA A N 1
ATOM 739 C CA . ALA A 1 96 ? 3.021 21.609 19.453 1 98.12 96 ALA A CA 1
ATOM 740 C C . ALA A 1 96 ? 2.094 21.281 20.609 1 98.12 96 ALA A C 1
ATOM 742 O O . ALA A 1 96 ? 2.506 20.625 21.578 1 98.12 96 ALA A O 1
ATOM 743 N N . HIS A 1 97 ? 0.939 21.766 20.609 1 98.38 97 HIS A N 1
ATOM 744 C CA . HIS A 1 97 ? -0.215 21.438 21.438 1 98.38 97 HIS A CA 1
ATOM 745 C C . HIS A 1 97 ? -1.487 21.344 20.609 1 98.38 97 HIS A C 1
ATOM 747 O O . HIS A 1 97 ? -1.44 21.469 19.375 1 98.38 97 HIS A O 1
ATOM 753 N N . GLU A 1 98 ? -2.66 21.141 21.188 1 98.12 98 GLU A N 1
ATOM 754 C CA . GLU A 1 98 ? -3.869 20.766 20.453 1 98.12 98 GLU A CA 1
ATOM 755 C C . GLU A 1 98 ? -4.328 21.906 19.547 1 98.12 98 GLU A C 1
ATOM 757 O O . GLU A 1 98 ? -5.047 21.672 18.562 1 98.12 98 GLU A O 1
ATOM 762 N N . HIS A 1 99 ? -3.881 23.172 19.797 1 98 99 HIS A N 1
ATOM 763 C CA . HIS A 1 99 ? -4.301 24.297 18.984 1 98 99 HIS A CA 1
ATOM 764 C C . HIS A 1 99 ? -3.133 24.859 18.172 1 98 99 HIS A C 1
ATOM 766 O O . HIS A 1 99 ? -3.236 25.953 17.594 1 98 99 HIS A O 1
ATOM 772 N N . TYR A 1 100 ? -2.086 24.109 18.188 1 98.62 100 TYR A N 1
ATOM 773 C CA . TYR A 1 100 ? -0.887 24.594 17.516 1 98.62 100 TYR A CA 1
ATOM 774 C C . TYR A 1 100 ? -1.093 24.625 16 1 98.62 100 TYR A C 1
ATOM 776 O O . TYR A 1 100 ? -1.692 23.719 15.43 1 98.62 100 TYR A O 1
ATOM 784 N N . LEU A 1 101 ? -0.577 25.688 15.352 1 98.69 101 LEU A N 1
ATOM 785 C CA . LEU A 1 101 ? -0.509 25.828 13.898 1 98.69 101 LEU A CA 1
ATOM 786 C C . LEU A 1 101 ? 0.934 26 13.438 1 98.69 101 LEU A C 1
ATOM 788 O O . LEU A 1 101 ? 1.624 26.922 13.867 1 98.69 101 LEU A O 1
ATOM 792 N N . ALA A 1 102 ? 1.421 25.047 12.664 1 98.88 102 ALA A N 1
ATOM 793 C CA . ALA A 1 102 ? 2.691 25.297 11.984 1 98.88 102 ALA A CA 1
ATOM 794 C C . ALA A 1 102 ? 2.59 26.469 11.023 1 98.88 102 ALA A C 1
ATOM 796 O O . ALA A 1 102 ? 1.643 26.562 10.242 1 98.88 102 ALA A O 1
ATOM 797 N N . THR A 1 103 ? 3.504 27.359 11.039 1 98.88 103 THR A N 1
ATOM 798 C CA . THR A 1 103 ? 3.422 28.609 10.281 1 98.88 103 THR A CA 1
ATOM 799 C C . THR A 1 103 ? 4.59 28.734 9.305 1 98.88 103 THR A C 1
ATOM 801 O O . THR A 1 103 ? 5.492 27.891 9.312 1 98.88 103 THR A O 1
ATOM 804 N N . ALA A 1 104 ? 4.52 29.766 8.5 1 98.88 104 ALA A N 1
ATOM 805 C CA . ALA A 1 104 ? 5.613 30.094 7.582 1 98.88 104 ALA A CA 1
ATOM 806 C C . ALA A 1 104 ? 6.91 30.344 8.344 1 98.88 104 ALA A C 1
ATOM 808 O O . ALA A 1 104 ? 7.996 30.047 7.852 1 98.88 104 ALA A O 1
ATOM 809 N N . GLU A 1 105 ? 6.793 30.828 9.547 1 98.81 105 GLU A N 1
ATOM 810 C CA . GLU A 1 105 ? 7.973 31.078 10.367 1 98.81 105 GLU A CA 1
ATOM 811 C C . GLU A 1 105 ? 8.703 29.781 10.688 1 98.81 105 GLU A C 1
ATOM 813 O O . GLU A 1 105 ? 9.938 29.75 10.75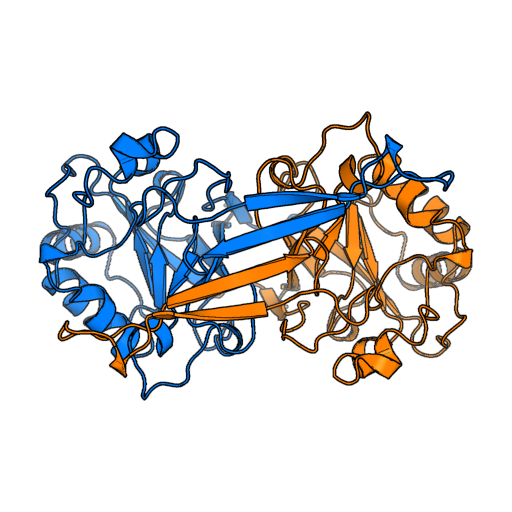8 1 98.81 105 GLU A O 1
ATOM 818 N N . ASP A 1 106 ? 7.957 28.688 10.93 1 98.88 106 ASP A N 1
ATOM 819 C CA . ASP A 1 106 ? 8.57 27.391 11.172 1 98.88 106 ASP A CA 1
ATOM 820 C C . ASP A 1 106 ? 9.391 26.938 9.969 1 98.88 106 ASP A C 1
ATOM 822 O O . ASP A 1 106 ? 10.477 26.375 10.133 1 98.88 106 ASP A O 1
ATOM 826 N N . ILE A 1 107 ? 8.859 27.219 8.805 1 98.94 107 ILE A N 1
ATOM 827 C CA . ILE A 1 107 ? 9.539 26.844 7.57 1 98.94 107 ILE A CA 1
ATOM 828 C C . ILE A 1 107 ? 10.789 27.703 7.391 1 98.94 107 ILE A C 1
ATOM 830 O O . ILE A 1 107 ? 11.859 27.172 7.078 1 98.94 107 ILE A O 1
ATOM 834 N N . SER A 1 108 ? 10.625 28.984 7.645 1 98.81 108 SER A N 1
ATOM 835 C CA . SER A 1 108 ? 11.75 29.891 7.512 1 98.81 108 SER A CA 1
ATOM 836 C C . SER A 1 108 ? 12.875 29.531 8.477 1 98.81 108 SER A C 1
ATOM 838 O O . SER A 1 108 ? 14.055 29.562 8.109 1 98.81 108 SER A O 1
ATOM 840 N N . ALA A 1 109 ? 12.492 29.25 9.672 1 98.75 109 ALA A N 1
ATOM 841 C CA . ALA A 1 109 ? 13.484 28.844 10.664 1 98.75 109 ALA A CA 1
ATOM 842 C C . ALA A 1 109 ? 14.211 27.578 10.219 1 98.75 109 ALA A C 1
ATOM 844 O O . ALA A 1 109 ? 15.43 27.469 10.367 1 98.75 109 ALA A O 1
ATOM 845 N N . PHE A 1 110 ? 13.469 26.625 9.688 1 98.88 110 PHE A N 1
ATOM 846 C CA . PHE A 1 110 ? 14.039 25.391 9.164 1 98.88 110 PHE A CA 1
ATOM 847 C C . PHE A 1 110 ? 15.031 25.688 8.047 1 98.88 110 PHE A C 1
ATOM 849 O O . PHE A 1 110 ? 16.156 25.188 8.047 1 98.88 110 PHE A O 1
ATOM 856 N N . GLU A 1 111 ? 14.539 26.5 7.105 1 98.88 111 GLU A N 1
ATOM 857 C CA . GLU A 1 111 ? 15.367 26.797 5.934 1 98.88 111 GLU A CA 1
ATOM 858 C C . GLU A 1 111 ? 16.625 27.547 6.32 1 98.88 111 GLU A C 1
ATOM 860 O O . GLU A 1 111 ? 17.688 27.375 5.703 1 98.88 111 GLU A O 1
ATOM 865 N N . LYS A 1 112 ? 16.531 28.422 7.309 1 98.69 112 LYS A N 1
ATOM 866 C CA . LYS A 1 112 ? 17.703 29.125 7.805 1 98.69 112 LYS A CA 1
ATOM 867 C C . LYS A 1 112 ? 18.766 28.156 8.312 1 98.69 112 LYS A C 1
ATOM 869 O O . LYS A 1 112 ? 19.969 28.391 8.141 1 98.69 112 LYS A O 1
ATOM 874 N N . GLN A 1 113 ? 18.375 27.109 8.875 1 98.56 113 GLN A N 1
ATOM 875 C CA . GLN A 1 113 ? 19.281 26.156 9.516 1 98.56 113 GLN A CA 1
ATOM 876 C C . GLN A 1 113 ? 19.734 25.078 8.539 1 98.56 113 GLN A C 1
ATOM 878 O O . GLN A 1 113 ? 20.875 24.609 8.609 1 98.56 113 GLN A O 1
ATOM 883 N N . HIS A 1 114 ? 18.859 24.672 7.609 1 98.5 114 HIS A N 1
ATOM 884 C CA . HIS A 1 114 ? 19.125 23.453 6.875 1 98.5 114 HIS A CA 1
ATOM 885 C C . HIS A 1 114 ? 19.141 23.703 5.371 1 98.5 114 HIS A C 1
ATOM 887 O O . HIS A 1 114 ? 19.375 22.781 4.586 1 98.5 114 HIS A O 1
ATOM 893 N N . GLY A 1 115 ? 18.906 24.922 4.984 1 98.38 115 GLY A N 1
ATOM 894 C CA . GLY A 1 115 ? 18.828 25.25 3.568 1 98.38 115 GLY A CA 1
ATOM 895 C C . GLY A 1 115 ? 17.422 25.25 3.02 1 98.38 115 GLY A C 1
ATOM 896 O O . GLY A 1 115 ? 16.5 24.766 3.676 1 98.38 115 GLY A O 1
ATOM 897 N N . LYS A 1 116 ? 17.312 25.75 1.862 1 98.5 116 LYS A N 1
ATOM 898 C CA . LYS A 1 116 ? 16 25.891 1.222 1 98.5 116 LYS A CA 1
ATOM 899 C C . LYS A 1 116 ? 15.398 24.531 0.895 1 98.5 116 LYS A C 1
ATOM 901 O O . LYS A 1 116 ? 16.094 23.625 0.438 1 98.5 116 LYS A O 1
ATOM 906 N N . ILE A 1 117 ? 14.188 24.391 1.062 1 98.81 117 ILE A N 1
ATOM 907 C CA . ILE A 1 117 ? 13.445 23.188 0.707 1 98.81 117 ILE A CA 1
ATOM 908 C C . ILE A 1 117 ? 13.406 23.031 -0.812 1 98.81 117 ILE A C 1
ATOM 910 O O . ILE A 1 117 ? 13.109 23.984 -1.534 1 98.81 117 ILE A O 1
ATOM 914 N N . ALA A 1 118 ? 13.688 21.891 -1.293 1 98.5 118 ALA A N 1
ATOM 915 C CA . ALA A 1 118 ? 13.789 21.625 -2.727 1 98.5 118 ALA A CA 1
ATOM 916 C C . ALA A 1 118 ? 12.406 21.453 -3.35 1 98.5 118 ALA A C 1
ATOM 918 O O . ALA A 1 118 ? 11.484 20.953 -2.701 1 98.5 118 ALA A O 1
ATOM 919 N N . GLN A 1 119 ? 12.281 21.828 -4.617 1 98.5 119 GLN A N 1
ATOM 920 C CA . GLN A 1 119 ? 11.047 21.562 -5.348 1 98.5 119 GLN A CA 1
ATOM 921 C C . GLN A 1 119 ? 10.797 20.062 -5.484 1 98.5 119 GLN A C 1
ATOM 923 O O . GLN A 1 119 ? 11.727 19.266 -5.41 1 98.5 119 GLN A O 1
ATOM 928 N N . ASP A 1 120 ? 9.539 19.672 -5.621 1 98.56 120 ASP A N 1
ATOM 929 C CA . ASP A 1 120 ? 9.102 18.312 -5.891 1 98.56 120 ASP A CA 1
ATOM 930 C C . ASP A 1 120 ? 9.43 17.391 -4.723 1 98.56 120 ASP A C 1
ATOM 932 O O . ASP A 1 120 ? 9.602 16.172 -4.91 1 98.56 120 ASP A O 1
ATOM 936 N N . SER A 1 121 ? 9.602 17.953 -3.527 1 98.88 121 SER A N 1
ATOM 937 C CA . SER A 1 121 ? 9.883 17.203 -2.311 1 98.88 121 SER A CA 1
ATOM 938 C C . SER A 1 121 ? 8.625 16.984 -1.486 1 98.88 121 SER A C 1
ATOM 940 O O . SER A 1 121 ? 7.551 17.469 -1.839 1 98.88 121 SER A O 1
ATOM 942 N N . VAL A 1 122 ? 8.758 16.172 -0.521 1 98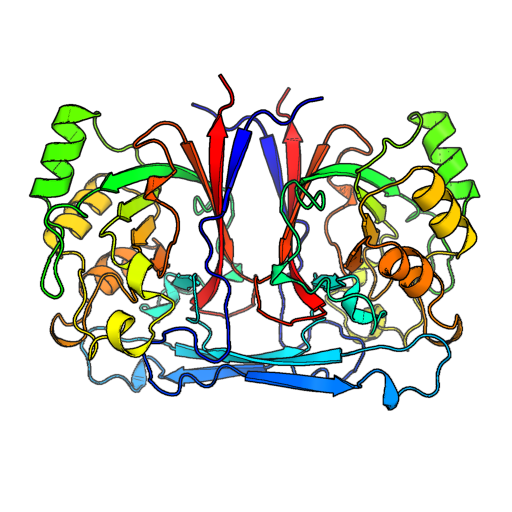.94 122 VAL A N 1
ATOM 943 C CA . VAL A 1 122 ? 7.73 15.992 0.499 1 98.94 122 VAL A CA 1
ATOM 944 C C . VAL A 1 122 ? 8.195 16.609 1.814 1 98.94 122 VAL A C 1
ATOM 946 O O . VAL A 1 122 ? 9.312 16.359 2.264 1 98.94 122 VAL A O 1
ATOM 949 N N . VAL A 1 123 ? 7.367 17.438 2.35 1 99 123 VAL A N 1
ATOM 950 C CA . VAL A 1 123 ? 7.645 18.031 3.65 1 99 123 VAL A CA 1
ATOM 951 C C . VAL A 1 123 ? 6.695 17.453 4.699 1 99 123 VAL A C 1
ATOM 953 O O . VAL A 1 123 ? 5.477 17.484 4.52 1 99 123 VAL A O 1
ATOM 956 N N . ILE A 1 124 ? 7.234 16.922 5.75 1 98.94 124 ILE A N 1
ATOM 957 C CA . ILE A 1 124 ? 6.438 16.406 6.855 1 98.94 124 ILE A CA 1
ATOM 958 C C . ILE A 1 124 ? 6.57 17.328 8.062 1 98.94 124 ILE A C 1
ATOM 960 O O . ILE A 1 124 ? 7.68 17.594 8.531 1 98.94 124 ILE A O 1
ATOM 964 N N . PHE A 1 125 ? 5.48 17.875 8.539 1 98.94 125 PHE A N 1
ATOM 965 C CA . PHE A 1 125 ? 5.469 18.469 9.875 1 98.94 125 PHE A CA 1
ATOM 966 C C . PHE A 1 125 ? 5.301 17.391 10.945 1 98.94 125 PHE A C 1
ATOM 968 O O . PHE A 1 125 ? 4.258 16.734 11.016 1 98.94 125 PHE A O 1
ATOM 975 N N . HIS A 1 126 ? 6.316 17.219 11.734 1 98.94 126 HIS A N 1
ATOM 976 C CA . HIS A 1 126 ? 6.246 16.312 12.875 1 98.94 126 HIS A CA 1
ATOM 977 C C . HIS A 1 126 ? 5.82 17.047 14.141 1 98.94 126 HIS A C 1
ATOM 979 O O . HIS A 1 126 ? 6.617 17.797 14.727 1 98.94 126 HIS A O 1
ATOM 985 N N . THR A 1 127 ? 4.633 16.812 14.57 1 98.94 127 THR A N 1
ATOM 986 C CA . THR A 1 127 ? 4.09 17.531 15.727 1 98.94 127 THR A CA 1
ATOM 987 C C . THR A 1 127 ? 4.27 16.703 17 1 98.94 127 THR A C 1
ATOM 989 O O . THR A 1 127 ? 4.16 17.219 18.109 1 98.94 127 THR A O 1
ATOM 992 N N . GLY A 1 128 ? 4.543 15.445 16.859 1 98.88 128 GLY A N 1
ATOM 993 C CA . GLY A 1 128 ? 4.629 14.539 17.984 1 98.88 128 GLY A CA 1
ATOM 994 C C . GLY A 1 128 ? 3.285 13.969 18.391 1 98.88 128 GLY A C 1
ATOM 995 O O . GLY A 1 128 ? 3.201 13.172 19.328 1 98.88 128 GLY A O 1
ATOM 996 N N . TRP A 1 129 ? 2.25 14.312 17.703 1 98.88 129 TRP A N 1
ATOM 997 C CA . TRP A 1 129 ? 0.889 13.914 18.047 1 98.88 129 TRP A CA 1
ATOM 998 C C . TRP A 1 129 ? 0.704 12.406 17.859 1 98.88 129 TRP A C 1
ATOM 1000 O O . TRP A 1 129 ? -0.188 11.805 18.469 1 98.88 129 TRP A O 1
ATOM 1010 N N . GLU A 1 130 ? 1.584 11.773 17.047 1 98.69 130 GLU A N 1
ATOM 1011 C CA . GLU A 1 130 ? 1.524 10.344 16.75 1 98.69 130 GLU A CA 1
ATOM 1012 C C . GLU A 1 130 ? 1.527 9.516 18.031 1 98.69 130 GLU A C 1
ATOM 1014 O O . GLU A 1 130 ? 1.073 8.367 18.031 1 98.69 130 GLU A O 1
ATOM 1019 N N . LYS A 1 131 ? 2.059 10.117 19.094 1 98.38 131 LYS A N 1
ATOM 1020 C CA . LYS A 1 131 ? 2.174 9.383 20.344 1 98.38 131 LYS A CA 1
ATOM 1021 C C . LYS A 1 131 ? 0.802 8.984 20.875 1 98.38 131 LYS A C 1
ATOM 1023 O O . LYS A 1 131 ? 0.691 8.07 21.703 1 98.38 131 LYS A O 1
ATOM 1028 N N . TYR A 1 132 ? -0.23 9.609 20.438 1 98.62 132 TYR A N 1
ATOM 1029 C CA . TYR A 1 132 ? -1.579 9.352 20.922 1 98.62 132 TYR A CA 1
ATOM 1030 C C . TYR A 1 132 ? -2.301 8.352 20.031 1 98.62 132 TYR A C 1
ATOM 1032 O O . TYR A 1 132 ? -3.475 8.047 20.25 1 98.62 132 TYR A O 1
ATOM 1040 N N . TRP A 1 133 ? -1.701 7.777 19.031 1 98.5 133 TRP A N 1
ATOM 1041 C CA . TRP A 1 133 ? -2.334 6.91 18.047 1 98.5 133 TRP A CA 1
ATOM 1042 C C . TRP A 1 133 ? -3.066 5.758 18.719 1 98.5 133 TRP A C 1
ATOM 1044 O O . TRP A 1 133 ? -4.156 5.367 18.281 1 98.5 133 TRP A O 1
ATOM 1054 N N . GLN A 1 134 ? -2.49 5.23 19.781 1 97.56 134 GLN A N 1
ATOM 1055 C CA . GLN A 1 134 ? -3.082 4.074 20.453 1 97.56 134 GLN A CA 1
ATOM 1056 C C . GLN A 1 134 ? -4.203 4.496 21.391 1 97.56 134 GLN A C 1
ATOM 1058 O O . GLN A 1 134 ? -4.797 3.654 22.078 1 97.56 134 GLN A O 1
ATOM 1063 N N . ASN A 1 135 ? -4.453 5.77 21.562 1 97.56 135 ASN A N 1
ATOM 1064 C CA . ASN A 1 135 ? -5.586 6.359 22.266 1 97.56 135 ASN A CA 1
ATOM 1065 C C . ASN A 1 135 ? -6.441 7.211 21.328 1 97.56 135 ASN A C 1
ATOM 1067 O O . ASN A 1 135 ? -6.328 8.438 21.328 1 97.56 135 ASN A O 1
ATOM 1071 N N . PRO A 1 136 ? -7.312 6.508 20.625 1 96.94 136 PRO A N 1
ATOM 1072 C CA . PRO A 1 136 ? -8.07 7.18 19.562 1 96.94 136 PRO A CA 1
ATOM 1073 C C . PRO A 1 136 ? -8.812 8.422 20.062 1 96.94 136 PRO A C 1
ATOM 1075 O O . PRO A 1 136 ? -8.945 9.406 19.344 1 96.94 136 PRO A O 1
ATOM 1078 N N . GLU A 1 137 ? -9.383 8.406 21.281 1 96.44 137 GLU A N 1
ATOM 1079 C CA . GLU A 1 137 ? -10.086 9.562 21.828 1 96.44 137 GLU A CA 1
ATOM 1080 C C . GLU A 1 137 ? -9.156 10.758 21.969 1 96.44 137 GLU A C 1
ATOM 1082 O O . GLU A 1 137 ? -9.531 11.883 21.641 1 96.44 137 GLU A O 1
ATOM 1087 N N . ARG A 1 138 ? -7.953 10.523 22.453 1 97.75 138 ARG A N 1
ATOM 1088 C CA . ARG A 1 138 ? -6.977 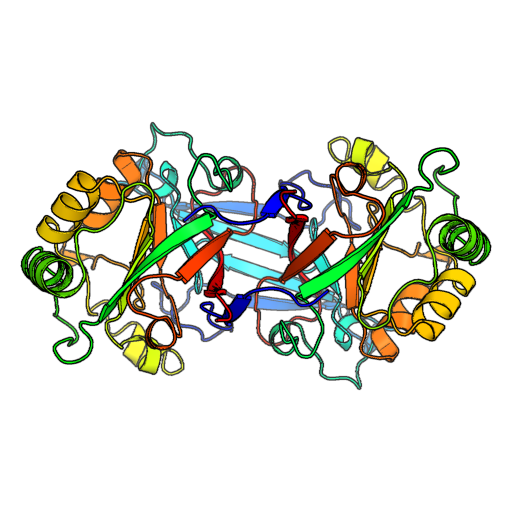11.594 22.609 1 97.75 138 ARG A CA 1
ATOM 1089 C C . ARG A 1 138 ? -6.441 12.055 21.25 1 97.75 138 ARG A C 1
ATOM 1091 O O . ARG A 1 138 ? -6.184 13.242 21.047 1 97.75 138 ARG A O 1
ATOM 1098 N N . TYR A 1 139 ? -6.246 11.125 20.344 1 98.5 139 TYR A N 1
ATOM 1099 C CA . TYR A 1 139 ? -5.742 11.453 19.016 1 98.5 139 TYR A CA 1
ATOM 1100 C C . TYR A 1 139 ? -6.73 12.328 18.25 1 98.5 139 TYR A C 1
ATOM 1102 O O . TYR A 1 139 ? -6.344 13.328 17.641 1 98.5 139 TYR A O 1
ATOM 1110 N N . ARG A 1 140 ? -7.98 11.945 18.234 1 97.75 140 ARG A N 1
ATOM 1111 C CA . ARG A 1 140 ? -9.031 12.703 17.562 1 97.75 140 ARG A CA 1
ATOM 1112 C C . ARG A 1 140 ? -9.273 14.039 18.266 1 97.75 140 ARG A C 1
ATOM 1114 O O . ARG A 1 140 ? -9.383 15.078 17.625 1 97.75 140 ARG A O 1
ATOM 1121 N N . ASN A 1 141 ? -9.461 13.945 19.609 1 97.88 141 ASN A N 1
ATOM 1122 C CA . ASN A 1 141 ? -9.531 15.07 20.531 1 97.88 141 ASN A CA 1
ATOM 1123 C C . ASN A 1 141 ? -10.586 16.078 20.094 1 97.88 141 ASN A C 1
ATOM 1125 O O . ASN A 1 141 ? -10.297 17.281 19.969 1 97.88 141 ASN A O 1
ATOM 1129 N N . ASN A 1 142 ? -11.773 15.594 19.828 1 96.75 142 ASN A N 1
ATOM 1130 C CA . ASN A 1 142 ? -12.875 16.438 19.375 1 96.75 142 ASN A CA 1
ATOM 1131 C C . ASN A 1 142 ? -12.469 17.281 18.188 1 96.75 142 ASN A C 1
ATOM 1133 O O . ASN A 1 142 ? -12.852 18.453 18.094 1 96.75 142 ASN A O 1
ATOM 1137 N N . LEU A 1 143 ? -11.516 16.719 17.375 1 97.5 143 LEU A N 1
ATOM 1138 C CA . LEU A 1 143 ? -11.031 17.297 16.125 1 97.5 143 LEU A CA 1
ATOM 1139 C C . LEU A 1 143 ? -10.273 18.594 16.391 1 97.5 143 LEU A C 1
ATOM 1141 O O . LEU A 1 143 ? -10.352 19.531 15.594 1 97.5 143 LEU A O 1
ATOM 1145 N N . GLN A 1 144 ? -9.68 18.625 17.562 1 98.06 144 GLN A N 1
ATOM 1146 C CA . GLN A 1 144 ? -8.711 19.656 17.922 1 98.06 144 GLN A CA 1
ATOM 1147 C C . GLN A 1 144 ? -7.312 19.062 18.062 1 98.06 144 GLN A C 1
ATOM 1149 O O . GLN A 1 144 ? -7.016 18.406 19.062 1 98.06 144 GLN A O 1
ATOM 1154 N N . PHE A 1 145 ? -6.461 19.281 17.109 1 98.75 145 PHE A N 1
ATOM 1155 C CA . PHE A 1 145 ? -5.105 18.75 17.047 1 98.75 145 PHE A CA 1
ATOM 1156 C C . PHE A 1 145 ? -4.191 19.688 16.266 1 98.75 145 PHE A C 1
ATOM 1158 O O . PHE A 1 145 ? -4.668 20.547 15.523 1 98.75 145 PHE A O 1
ATOM 1165 N N . PRO A 1 146 ? -2.84 19.594 16.5 1 98.81 146 PRO A N 1
ATOM 1166 C CA . PRO A 1 146 ? -1.927 20.438 15.734 1 98.81 146 PRO A CA 1
ATOM 1167 C C . PRO A 1 146 ? -2.162 20.359 14.227 1 98.81 146 PRO A C 1
ATOM 1169 O O . PRO A 1 146 ? -2.42 19.281 13.695 1 98.81 146 PRO A O 1
ATOM 1172 N N . SER A 1 147 ? -2.156 21.469 13.602 1 98.81 147 SER A N 1
ATOM 1173 C CA . SER A 1 147 ? -2.441 21.578 12.172 1 98.81 147 SER A CA 1
ATOM 1174 C C . SER A 1 147 ? -1.521 22.594 11.5 1 98.81 147 SER A C 1
ATOM 1176 O O . SER A 1 147 ? -0.448 22.906 12.023 1 98.81 147 SER A O 1
ATOM 1178 N N . VAL A 1 148 ? -1.827 22.922 10.258 1 98.94 148 VAL A N 1
ATOM 1179 C CA . VAL A 1 148 ? -0.941 23.766 9.461 1 98.94 148 VAL A CA 1
ATOM 1180 C C . VAL A 1 148 ? -1.667 25.047 9.07 1 98.94 148 VAL A C 1
ATOM 1182 O O . VAL A 1 148 ? -2.814 25.016 8.625 1 98.94 148 VAL A O 1
ATOM 1185 N N . HIS A 1 149 ? -1.047 26.141 9.344 1 98.75 149 HIS A N 1
ATOM 1186 C CA . HIS A 1 149 ? -1.595 27.422 8.922 1 9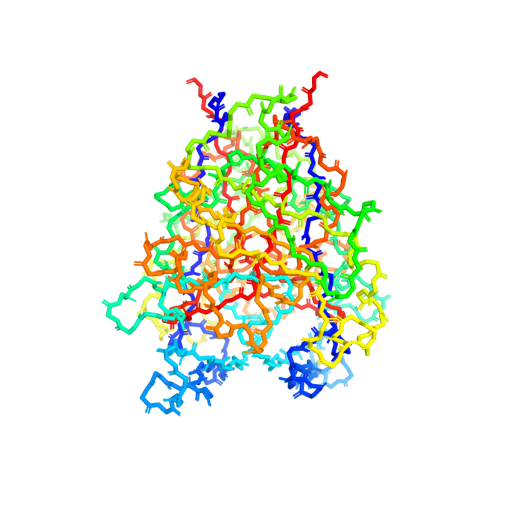8.75 149 HIS A CA 1
ATOM 1187 C C . HIS A 1 149 ? -1.501 27.594 7.414 1 98.75 149 HIS A C 1
ATOM 1189 O O . HIS A 1 149 ? -0.543 27.125 6.789 1 98.75 149 HIS A O 1
ATOM 1195 N N . SER A 1 150 ? -2.438 28.359 6.832 1 98.56 150 SER A N 1
ATOM 1196 C CA . SER A 1 150 ? -2.469 28.578 5.391 1 98.56 150 SER A CA 1
ATOM 1197 C C . SER A 1 150 ? -1.199 29.266 4.906 1 98.56 150 SER A C 1
ATOM 1199 O O . SER A 1 150 ? -0.752 29.047 3.781 1 98.56 150 SER A O 1
ATOM 1201 N N . ASP A 1 151 ? -0.617 30.094 5.738 1 98.81 151 ASP A N 1
ATOM 1202 C CA . ASP A 1 151 ? 0.594 30.781 5.316 1 98.81 151 ASP A CA 1
ATOM 1203 C C . ASP A 1 151 ? 1.748 29.812 5.109 1 98.81 151 ASP A C 1
ATOM 1205 O O . ASP A 1 151 ? 2.576 30 4.215 1 98.81 151 ASP A O 1
ATOM 1209 N N . ALA A 1 152 ? 1.879 28.781 5.984 1 98.94 152 ALA A N 1
ATOM 1210 C CA . ALA A 1 152 ? 2.869 27.734 5.781 1 98.94 152 ALA A CA 1
ATOM 1211 C C . ALA A 1 152 ? 2.609 26.969 4.484 1 98.94 152 ALA A C 1
ATOM 1213 O O . ALA A 1 152 ? 3.535 26.703 3.717 1 98.94 152 ALA A O 1
ATOM 1214 N N . ALA A 1 153 ? 1.344 26.625 4.266 1 98.88 153 ALA A N 1
ATOM 1215 C CA . ALA A 1 153 ? 0.969 25.938 3.033 1 98.88 153 ALA A CA 1
ATOM 1216 C C . ALA A 1 153 ? 1.358 26.75 1.805 1 98.88 153 ALA A C 1
ATOM 1218 O O . ALA A 1 153 ? 1.927 26.219 0.851 1 98.88 153 ALA A O 1
ATOM 1219 N N . GLN A 1 154 ? 1.064 28.016 1.86 1 98.81 154 GLN A N 1
ATOM 1220 C CA . GLN A 1 154 ? 1.377 28.906 0.742 1 98.81 154 GLN A CA 1
ATOM 1221 C C . GLN A 1 154 ? 2.881 28.953 0.49 1 98.81 154 GLN A C 1
ATOM 1223 O O . GLN A 1 154 ? 3.326 28.891 -0.657 1 98.81 154 GLN A O 1
ATOM 1228 N N . LEU A 1 155 ? 3.639 29.094 1.543 1 98.94 155 LEU A N 1
ATOM 1229 C CA . LEU A 1 155 ? 5.09 29.141 1.396 1 98.94 155 LEU A CA 1
ATOM 1230 C C . LEU A 1 155 ? 5.629 27.844 0.802 1 98.94 155 LEU A C 1
ATOM 1232 O O . LEU A 1 155 ? 6.512 27.875 -0.06 1 98.94 155 LEU A O 1
ATOM 1236 N N . LEU A 1 156 ? 5.156 26.719 1.251 1 98.94 156 LEU A N 1
ATOM 1237 C CA . LEU A 1 156 ? 5.59 25.438 0.727 1 98.94 156 LEU A CA 1
ATOM 1238 C C . LEU A 1 156 ? 5.219 25.297 -0.746 1 98.94 156 LEU A C 1
ATOM 1240 O O . LEU A 1 156 ? 5.957 24.688 -1.521 1 98.94 156 LEU A O 1
ATOM 1244 N N . LEU A 1 157 ? 4.055 25.812 -1.135 1 98.88 157 LEU A N 1
ATOM 1245 C CA . LEU A 1 157 ? 3.656 25.797 -2.537 1 98.88 157 LEU A CA 1
ATOM 1246 C C . LEU A 1 157 ? 4.559 26.688 -3.375 1 98.88 157 LEU A C 1
ATOM 1248 O O . LEU A 1 157 ? 4.832 26.391 -4.539 1 98.88 157 LEU A O 1
ATOM 1252 N N . GLU A 1 158 ? 4.957 27.812 -2.77 1 98.81 158 GLU A N 1
ATOM 1253 C CA . GLU A 1 158 ? 5.945 28.656 -3.441 1 98.81 158 GLU A CA 1
ATOM 1254 C C . GLU A 1 158 ? 7.246 27.891 -3.68 1 98.81 158 GLU A C 1
ATOM 1256 O O . GLU A 1 158 ? 7.941 28.141 -4.668 1 98.81 158 GLU A O 1
ATOM 1261 N N . ARG A 1 159 ? 7.621 27 -2.736 1 98.81 159 ARG A N 1
ATOM 1262 C CA . ARG A 1 159 ? 8.773 26.125 -2.934 1 98.81 159 ARG A CA 1
ATOM 1263 C C . ARG A 1 159 ? 8.453 25 -3.92 1 98.81 159 ARG A C 1
ATOM 1265 O O . ARG A 1 159 ? 9.336 24.234 -4.293 1 98.81 159 ARG A O 1
ATOM 1272 N N . ASN A 1 160 ? 7.164 24.844 -4.301 1 98.75 160 ASN A N 1
ATOM 1273 C CA . ASN A 1 160 ? 6.676 23.875 -5.273 1 98.75 160 ASN A CA 1
ATOM 1274 C C . ASN A 1 160 ? 6.898 22.438 -4.797 1 98.75 160 ASN A C 1
ATOM 1276 O O . ASN A 1 160 ? 7.383 21.594 -5.559 1 98.75 160 ASN A O 1
ATOM 1280 N N . ILE A 1 161 ? 6.633 22.188 -3.555 1 98.88 161 ILE A N 1
ATOM 1281 C CA . ILE A 1 161 ? 6.781 20.812 -3.064 1 98.88 161 ILE A CA 1
ATOM 1282 C C . ILE A 1 161 ? 5.672 19.938 -3.645 1 98.88 161 ILE A C 1
ATOM 1284 O O . ILE A 1 161 ? 4.68 20.453 -4.172 1 98.88 161 ILE A O 1
ATOM 1288 N N . ALA A 1 162 ? 5.898 18.672 -3.6 1 98.81 162 ALA A N 1
ATOM 1289 C CA . ALA A 1 162 ? 4.941 17.719 -4.16 1 98.81 162 ALA A CA 1
ATOM 1290 C C . ALA A 1 162 ? 3.807 17.438 -3.18 1 98.81 162 ALA A C 1
ATOM 1292 O O . ALA A 1 162 ? 2.66 17.234 -3.588 1 98.81 162 ALA A O 1
ATOM 1293 N N . ALA A 1 163 ? 4.172 17.391 -1.9 1 98.94 163 ALA A N 1
ATOM 1294 C CA . ALA A 1 163 ? 3.168 16.984 -0.92 1 98.94 163 ALA A CA 1
ATOM 1295 C C . ALA A 1 163 ? 3.525 17.5 0.473 1 98.94 163 ALA A C 1
ATOM 1297 O O . ALA A 1 163 ? 4.699 17.734 0.773 1 98.94 163 ALA A O 1
ATOM 1298 N N . LEU A 1 164 ? 2.506 17.656 1.237 1 98.94 164 LEU A N 1
ATOM 1299 C CA . LEU A 1 164 ? 2.607 17.969 2.66 1 98.94 164 LEU A CA 1
ATOM 1300 C C . LEU A 1 164 ? 2.096 16.797 3.506 1 98.94 164 LEU A C 1
ATOM 1302 O O . LEU A 1 164 ? 1.007 16.281 3.258 1 98.94 164 LEU A O 1
ATOM 1306 N N . GLY A 1 165 ? 2.924 16.344 4.418 1 98.94 165 GLY A N 1
ATOM 1307 C CA . GLY A 1 165 ? 2.547 15.305 5.367 1 98.94 165 GLY A CA 1
ATOM 1308 C C . GLY A 1 165 ? 2.473 15.805 6.797 1 98.94 165 GLY A C 1
ATOM 1309 O O . GLY A 1 165 ? 3.146 16.766 7.156 1 98.94 165 GLY A O 1
ATOM 1310 N N . ILE A 1 166 ? 1.708 15.102 7.621 1 98.94 166 ILE A N 1
ATOM 1311 C CA . ILE A 1 166 ? 1.592 15.461 9.023 1 98.94 166 ILE A CA 1
ATOM 1312 C C . ILE A 1 166 ? 1.218 14.234 9.852 1 98.94 166 ILE A C 1
ATOM 1314 O O . ILE A 1 166 ? 0.624 13.289 9.328 1 98.94 166 ILE A O 1
ATOM 1318 N N . ASP A 1 167 ? 1.551 14.242 11.141 1 98.94 167 ASP A N 1
ATOM 1319 C CA . ASP A 1 167 ? 1.317 13.086 12 1 98.94 167 ASP A CA 1
ATOM 1320 C C . ASP A 1 167 ? 0.029 13.25 12.805 1 98.94 167 ASP A C 1
ATOM 1322 O O . ASP A 1 167 ? -0.078 12.75 13.922 1 98.94 167 ASP A O 1
ATOM 1326 N N . THR A 1 168 ? -0.931 14.039 12.305 1 98.88 168 THR A N 1
ATOM 1327 C CA . THR A 1 168 ? -2.258 14.219 12.883 1 98.88 168 THR A CA 1
ATOM 1328 C C . THR A 1 168 ? -3.34 13.766 11.906 1 98.88 168 THR A C 1
ATOM 1330 O O . THR A 1 168 ? -3.037 13.336 10.789 1 98.88 168 THR A O 1
ATOM 1333 N N . LEU A 1 169 ? -4.613 13.859 12.258 1 98.44 169 LEU A N 1
ATOM 1334 C CA . LEU A 1 169 ? -5.727 13.422 11.43 1 98.44 169 LEU A CA 1
ATOM 1335 C C . LEU A 1 169 ? -5.758 14.188 10.109 1 98.44 169 LEU A C 1
ATOM 1337 O O . LEU A 1 169 ? -6.227 13.664 9.094 1 98.44 169 LEU A O 1
ATOM 1341 N N . SER A 1 170 ? -5.246 15.367 10.18 1 98.56 170 SER A N 1
ATOM 1342 C CA . SER A 1 170 ? -5.367 16.281 9.039 1 98.56 170 SER A CA 1
ATOM 1343 C C . SER A 1 170 ? -4.504 17.516 9.227 1 98.56 170 SER A C 1
ATOM 1345 O O . SER A 1 170 ? -4.211 17.906 10.359 1 98.56 170 SER A O 1
ATOM 1347 N N . PRO A 1 171 ? -4.109 18.109 8.125 1 98.81 171 PRO A N 1
ATOM 1348 C CA . PRO A 1 171 ? -3.447 19.406 8.266 1 98.81 171 PRO A CA 1
ATOM 1349 C C . PRO A 1 171 ? -4.422 20.531 8.594 1 98.81 171 PRO A C 1
ATOM 1351 O O . PRO A 1 171 ? -3.998 21.656 8.867 1 98.81 171 PRO A O 1
ATOM 1354 N N . ASP A 1 172 ? -5.715 20.266 8.562 1 98.31 172 ASP A N 1
ATOM 1355 C CA . ASP A 1 172 ? -6.77 21.219 8.883 1 98.31 172 ASP A CA 1
ATOM 1356 C C . ASP A 1 172 ? -7.688 20.688 9.977 1 98.31 172 ASP A C 1
ATOM 1358 O O . ASP A 1 172 ? -7.738 19.469 10.211 1 98.31 172 ASP A O 1
ATOM 1362 N N . VAL A 1 173 ? -8.375 21.609 10.68 1 96.25 173 VAL A N 1
ATOM 1363 C CA . VAL A 1 173 ? -9.5 21.266 11.547 1 96.25 173 VAL A CA 1
ATOM 1364 C C . VAL A 1 173 ? -10.781 21.859 10.984 1 96.25 173 VAL A C 1
ATOM 1366 O O . VAL A 1 173 ? -10.742 22.797 10.164 1 96.25 173 VAL A O 1
ATOM 1369 N N . PRO A 1 174 ? -11.867 21.312 11.359 1 93.38 174 PRO A N 1
ATOM 1370 C CA . PRO A 1 174 ? -13.125 21.766 10.75 1 93.38 174 PRO A CA 1
ATOM 1371 C C . PRO A 1 174 ? -13.32 23.266 10.875 1 93.38 174 PRO A C 1
ATOM 1373 O O . PRO A 1 174 ? -13.703 23.922 9.898 1 93.38 174 PRO A O 1
ATOM 1376 N N . LEU A 1 175 ? -12.992 23.844 11.938 1 91.94 175 LEU A N 1
ATOM 1377 C CA . LEU A 1 175 ? -13.25 25.266 12.211 1 91.94 175 LEU A CA 1
ATOM 1378 C C . LEU A 1 175 ? -12.422 26.156 11.297 1 91.94 175 LEU A C 1
ATOM 1380 O O . LEU A 1 175 ? -12.766 27.312 11.086 1 91.94 175 LEU A O 1
ATOM 1384 N N . SER A 1 176 ? -11.367 25.641 10.734 1 94 176 SER A N 1
ATOM 1385 C CA . SER A 1 176 ? -10.477 26.438 9.906 1 94 176 SER A CA 1
ATOM 1386 C C . SER A 1 176 ? -11.023 26.594 8.492 1 94 176 SER A C 1
ATOM 1388 O O . SER A 1 176 ? -10.562 27.438 7.727 1 94 176 SER A O 1
ATOM 1390 N N . GLY A 1 177 ? -11.992 25.75 8.094 1 95.12 177 GLY A N 1
ATOM 1391 C CA . GLY A 1 177 ? -12.531 25.781 6.742 1 95.12 177 GLY A CA 1
ATOM 1392 C C . GLY A 1 177 ? -11.656 25.078 5.73 1 95.12 177 GLY A C 1
ATOM 1393 O O . GLY A 1 177 ? -11.719 25.375 4.535 1 95.12 177 GLY A O 1
ATOM 1394 N N . PHE A 1 178 ? -10.641 24.375 6.07 1 97.38 178 PHE A N 1
ATOM 1395 C CA . PHE A 1 178 ? -9.828 23.438 5.297 1 97.38 178 PHE A CA 1
ATOM 1396 C C . PHE A 1 178 ? -9 24.188 4.254 1 97.38 178 PHE A C 1
ATOM 1398 O O . PHE A 1 178 ? -8.961 23.797 3.086 1 97.38 178 PHE A O 1
ATOM 1405 N N . PRO A 1 179 ? -8.352 25.25 4.594 1 97.88 179 PRO A N 1
ATOM 1406 C CA . PRO A 1 179 ? -7.578 26.031 3.617 1 97.88 179 PRO A CA 1
ATOM 1407 C C . PRO A 1 179 ? -6.387 25.25 3.066 1 97.88 179 PRO A C 1
ATOM 1409 O O . PRO A 1 179 ? -6.023 25.406 1.897 1 97.88 179 PRO A O 1
ATOM 1412 N N . VAL A 1 180 ? -5.734 24.375 3.854 1 98.69 180 VAL A N 1
ATOM 1413 C CA . VAL A 1 180 ? -4.559 23.641 3.412 1 98.69 180 VAL A CA 1
ATOM 1414 C C . VAL A 1 180 ? -4.961 22.594 2.369 1 98.69 180 VAL A C 1
ATOM 1416 O O . VAL A 1 180 ? -4.305 22.469 1.335 1 98.69 180 VAL A O 1
ATOM 1419 N N . HIS A 1 181 ? -6.066 21.891 2.633 1 98.19 181 HIS A N 1
ATOM 1420 C CA . HIS A 1 181 ? -6.598 20.984 1.626 1 98.19 181 HIS A CA 1
ATOM 1421 C C . HIS A 1 181 ? -6.836 21.703 0.302 1 98.19 181 HIS A C 1
ATOM 1423 O O . HIS A 1 181 ? -6.391 21.25 -0.75 1 98.19 181 HIS A O 1
ATOM 1429 N N . HIS A 1 182 ? -7.496 22.797 0.429 1 96.81 182 HIS A N 1
ATOM 1430 C CA . HIS A 1 182 ? -7.832 23.562 -0.774 1 96.81 182 HIS A CA 1
ATOM 1431 C C . HIS A 1 182 ? -6.574 23.984 -1.523 1 96.81 182 HIS A C 1
ATOM 1433 O O . HIS A 1 182 ? -6.473 23.781 -2.736 1 96.81 182 HIS A O 1
ATOM 1439 N N . LEU A 1 183 ? -5.676 24.547 -0.853 1 97.62 183 LEU A N 1
ATOM 1440 C CA . LEU A 1 183 ? -4.469 25.094 -1.46 1 97.62 183 LEU A CA 1
ATOM 1441 C C . LEU A 1 183 ? -3.662 24 -2.15 1 97.62 183 LEU A C 1
ATOM 1443 O O . LEU A 1 183 ? -3.275 24.156 -3.312 1 97.62 183 LEU A O 1
ATOM 1447 N N . PHE A 1 184 ? -3.422 22.906 -1.505 1 98 184 PHE A N 1
ATOM 1448 C CA . PHE A 1 184 ? -2.568 21.859 -2.049 1 98 184 PHE A CA 1
ATOM 1449 C C . PHE A 1 184 ? -3.279 21.109 -3.166 1 98 184 PHE A C 1
ATOM 1451 O O . PHE A 1 184 ? -2.734 20.953 -4.262 1 98 184 PHE A O 1
ATOM 1458 N N . LEU A 1 185 ? -4.492 20.656 -2.896 1 97.75 185 LEU A N 1
ATOM 1459 C CA . LEU A 1 185 ? -5.168 19.75 -3.818 1 97.75 185 LEU A CA 1
ATOM 1460 C C . LEU A 1 185 ? -5.629 20.5 -5.07 1 97.75 185 LEU A C 1
ATOM 1462 O O . LEU A 1 185 ? -5.645 19.938 -6.164 1 97.75 185 LEU A O 1
ATOM 1466 N N . SER A 1 186 ? -5.996 21.766 -4.957 1 95.62 186 SER A N 1
ATOM 1467 C CA . SER A 1 186 ? -6.41 22.531 -6.125 1 95.62 186 SER A CA 1
ATOM 1468 C C . SER A 1 186 ? -5.238 22.781 -7.066 1 95.62 186 SER A C 1
ATOM 1470 O O . SER A 1 186 ? -5.434 23.125 -8.234 1 95.62 186 SER A O 1
ATOM 1472 N N . ARG A 1 187 ? -4.027 22.609 -6.602 1 95.75 187 ARG A N 1
ATOM 1473 C CA . ARG A 1 187 ? -2.844 22.875 -7.414 1 95.75 187 ARG A CA 1
ATOM 1474 C C . ARG A 1 187 ? -2.217 21.562 -7.898 1 95.75 187 ARG A C 1
ATOM 1476 O O . ARG A 1 187 ? -1.08 21.562 -8.375 1 95.75 187 ARG A O 1
ATOM 1483 N N . GLY A 1 188 ? -2.885 20.484 -7.695 1 96.12 188 GLY A N 1
ATOM 1484 C CA . GLY A 1 188 ? -2.443 19.203 -8.227 1 96.12 188 GLY A CA 1
ATOM 1485 C C . GLY A 1 188 ? -1.482 18.469 -7.309 1 96.12 188 GLY A C 1
ATOM 1486 O O . GLY A 1 188 ? -0.853 17.5 -7.711 1 96.12 188 GLY A O 1
ATOM 1487 N N . LYS A 1 189 ? -1.317 18.984 -6.082 1 98 189 LYS A N 1
ATOM 1488 C CA . LYS A 1 189 ? -0.466 18.359 -5.078 1 98 189 LYS A CA 1
ATOM 1489 C C . LYS A 1 189 ? -1.267 17.406 -4.203 1 98 189 LYS A C 1
ATOM 1491 O O . LYS A 1 189 ? -2.494 17.344 -4.293 1 98 189 LYS A O 1
ATOM 1496 N N . TYR A 1 190 ? -0.583 16.578 -3.436 1 98.75 190 TYR A N 1
ATOM 1497 C CA . TYR A 1 190 ? -1.315 15.648 -2.578 1 98.75 190 TYR A CA 1
ATOM 1498 C C . TYR A 1 190 ? -0.926 15.828 -1.117 1 98.75 190 TYR A C 1
ATOM 1500 O O . TYR A 1 190 ? 0.002 16.578 -0.806 1 98.75 190 TYR A O 1
ATOM 1508 N N . LEU A 1 191 ? -1.748 15.289 -0.247 1 98.94 191 LEU A N 1
ATOM 1509 C CA . LEU A 1 191 ? -1.526 15.352 1.194 1 98.94 191 LEU A CA 1
ATOM 1510 C C . LEU A 1 191 ? -1.336 13.953 1.773 1 98.94 191 LEU A C 1
ATOM 1512 O O . LEU A 1 191 ? -1.871 12.977 1.242 1 98.94 191 LEU A O 1
ATOM 1516 N N . ILE A 1 192 ? -0.547 13.859 2.811 1 99 192 ILE A N 1
ATOM 1517 C CA . ILE A 1 192 ? -0.346 12.633 3.576 1 99 192 ILE A CA 1
ATOM 1518 C C . ILE A 1 192 ? -0.742 12.859 5.031 1 99 192 ILE A C 1
ATOM 1520 O O . ILE A 1 192 ? -0.2 13.75 5.695 1 99 192 ILE A O 1
ATOM 1524 N N . GLU A 1 193 ? -1.669 12.094 5.496 1 98.94 193 GLU A N 1
ATOM 1525 C CA . GLU A 1 193 ? -2.168 12.266 6.859 1 98.94 193 GLU A CA 1
ATOM 1526 C C . GLU A 1 193 ? -1.861 11.039 7.715 1 98.94 193 GLU A C 1
ATOM 1528 O O . GLU A 1 193 ? -1.721 9.93 7.195 1 98.94 193 GLU A O 1
ATOM 1533 N N . ASN A 1 194 ? -1.724 11.25 9.016 1 98.88 194 ASN A N 1
ATOM 1534 C CA . ASN A 1 194 ? -1.46 10.195 9.984 1 98.88 194 ASN A CA 1
ATOM 1535 C C . ASN A 1 194 ? -0.119 9.516 9.719 1 98.88 194 ASN A C 1
ATOM 1537 O O . ASN A 1 194 ? -0.039 8.289 9.68 1 98.88 194 ASN A O 1
ATOM 1541 N N . VAL A 1 195 ? 0.898 10.297 9.555 1 98.94 195 VAL A N 1
ATOM 1542 C CA . VAL A 1 195 ? 2.252 9.773 9.406 1 98.94 195 VAL A CA 1
ATOM 1543 C C . VAL A 1 195 ? 2.816 9.398 10.773 1 98.94 195 VAL A C 1
ATOM 1545 O O . VAL A 1 195 ? 2.594 10.109 11.758 1 98.94 195 VAL A O 1
ATOM 1548 N N . THR A 1 196 ? 3.539 8.281 10.836 1 98.94 196 THR A N 1
ATOM 1549 C CA . THR A 1 196 ? 4.199 7.906 12.086 1 98.94 196 THR A CA 1
ATOM 1550 C C . THR A 1 196 ? 5.711 7.832 11.891 1 98.94 196 THR A C 1
ATOM 1552 O O . THR A 1 196 ? 6.199 7.809 10.766 1 98.94 196 THR A O 1
ATOM 1555 N N . ASN A 1 197 ? 6.492 7.949 12.906 1 98.88 197 ASN A N 1
ATOM 1556 C CA . ASN A 1 197 ? 7.93 7.691 12.969 1 98.88 197 ASN A CA 1
ATOM 1557 C C . ASN A 1 197 ? 8.719 8.727 12.172 1 98.88 197 ASN A C 1
ATOM 1559 O O . ASN A 1 197 ? 9.883 8.492 11.828 1 98.88 197 ASN A O 1
ATOM 1563 N N . ALA A 1 198 ? 8.109 9.875 11.906 1 98.69 198 ALA A N 1
ATOM 1564 C CA . ALA A 1 198 ? 8.805 10.883 11.109 1 98.69 198 ALA A CA 1
ATOM 1565 C C . ALA A 1 198 ? 10.062 11.367 11.82 1 98.69 198 ALA A C 1
ATOM 1567 O O . ALA A 1 198 ? 11.047 11.734 11.172 1 98.69 198 ALA A O 1
ATOM 1568 N N . ARG A 1 199 ? 10.055 11.32 13.102 1 98.19 199 ARG A N 1
ATOM 1569 C CA . ARG A 1 199 ? 11.195 11.781 13.891 1 98.19 199 ARG A CA 1
ATOM 1570 C C . ARG A 1 199 ? 12.422 10.914 13.641 1 98.19 199 ARG A C 1
ATOM 1572 O O . ARG A 1 199 ? 13.547 11.344 13.898 1 98.19 199 ARG A O 1
ATOM 1579 N N . LYS A 1 200 ? 12.203 9.688 13.195 1 98.69 200 LYS A N 1
ATOM 1580 C CA . LYS A 1 200 ? 13.312 8.766 12.953 1 98.69 200 LYS A CA 1
ATOM 1581 C C . LYS A 1 200 ? 14.023 9.094 11.648 1 98.69 200 LYS A C 1
ATOM 1583 O O . LYS A 1 200 ? 15.125 8.602 11.391 1 98.69 200 LYS A O 1
ATOM 1588 N N . LEU A 1 201 ? 13.477 9.906 10.82 1 98.69 201 LEU A N 1
ATOM 1589 C CA . LEU A 1 201 ? 14.125 10.359 9.586 1 98.69 201 LEU A CA 1
ATOM 1590 C C . LEU A 1 201 ? 15.094 11.492 9.875 1 98.69 201 LEU A C 1
ATOM 1592 O O . LEU A 1 201 ? 14.852 12.32 10.75 1 98.69 201 LEU A O 1
ATOM 1596 N N . PRO A 1 202 ? 16.219 11.531 9.102 1 98.44 202 PRO A N 1
ATOM 1597 C CA . PRO A 1 202 ? 16.969 12.797 9.117 1 98.44 202 PRO A CA 1
ATOM 1598 C C . PRO A 1 202 ? 16.141 13.977 8.617 1 98.44 202 PRO A C 1
ATOM 1600 O O . PRO A 1 202 ? 15.211 13.789 7.82 1 98.44 202 PRO A O 1
ATOM 1603 N N . VAL A 1 203 ? 16.469 15.156 9.055 1 98.5 203 VAL A N 1
ATOM 1604 C CA . VAL A 1 203 ? 15.695 16.344 8.727 1 98.5 203 VAL A CA 1
ATOM 1605 C C . VAL A 1 203 ? 15.781 16.609 7.223 1 98.5 203 VAL A C 1
ATOM 1607 O O . VAL A 1 203 ? 14.852 17.172 6.633 1 98.5 203 VAL A O 1
ATOM 1610 N N . THR A 1 204 ? 16.891 16.297 6.625 1 98.25 204 THR A N 1
ATOM 1611 C CA . THR A 1 204 ? 17.125 16.328 5.188 1 98.25 204 THR A CA 1
ATOM 1612 C C . THR A 1 204 ? 17.938 15.125 4.73 1 98.25 204 THR A C 1
ATOM 1614 O O . THR A 1 204 ? 18.484 14.398 5.555 1 98.25 204 THR A O 1
ATOM 1617 N N . GLY A 1 205 ? 17.875 14.812 3.467 1 97.88 205 GLY A N 1
ATOM 1618 C CA . GLY A 1 205 ? 18.812 13.859 2.908 1 97.88 205 GLY A CA 1
ATOM 1619 C C . GLY A 1 205 ? 18.234 12.469 2.748 1 97.88 205 GLY A C 1
ATOM 1620 O O . GLY A 1 205 ? 18.922 11.547 2.307 1 97.88 205 GLY A O 1
ATOM 1621 N N . SER A 1 206 ? 17 12.281 3.078 1 98.5 206 SER A N 1
ATOM 1622 C CA . SER A 1 206 ? 16.328 11 2.865 1 98.5 206 SER A CA 1
ATOM 1623 C C . SER A 1 206 ? 15.32 11.094 1.729 1 98.5 206 SER A C 1
ATOM 1625 O O . SER A 1 206 ? 15.039 12.18 1.223 1 98.5 206 SER A O 1
ATOM 1627 N N . TRP A 1 207 ? 14.938 9.992 1.233 1 98.69 207 TRP A N 1
ATOM 1628 C CA . TRP A 1 207 ? 13.812 9.891 0.311 1 98.69 207 TRP A CA 1
ATOM 1629 C C . TRP A 1 207 ? 12.57 9.375 1.025 1 98.69 207 TRP A C 1
ATOM 1631 O O . TRP A 1 207 ? 12.664 8.773 2.102 1 98.69 207 TRP A O 1
ATOM 1641 N N . ILE A 1 208 ? 11.484 9.672 0.503 1 98.94 208 ILE A N 1
ATOM 1642 C CA . ILE A 1 208 ? 10.211 9.125 0.956 1 98.94 208 ILE A CA 1
ATOM 1643 C C . ILE A 1 208 ? 9.469 8.508 -0.225 1 98.94 208 ILE A C 1
ATOM 1645 O O . ILE A 1 208 ? 9.469 9.055 -1.327 1 98.94 208 ILE A O 1
ATOM 1649 N N . LEU A 1 209 ? 9.008 7.332 -0.04 1 98.94 209 LEU A N 1
ATOM 1650 C CA . LEU A 1 209 ? 8.156 6.613 -0.985 1 98.94 209 LEU A CA 1
ATOM 1651 C C . LEU A 1 209 ? 6.738 6.48 -0.447 1 98.94 209 LEU A C 1
ATOM 1653 O O . LEU A 1 209 ? 6.527 5.922 0.631 1 98.94 209 LEU A O 1
ATOM 1657 N N . THR A 1 210 ? 5.777 7.051 -1.114 1 98.94 210 THR A N 1
ATOM 1658 C CA . THR A 1 210 ? 4.363 7.047 -0.757 1 98.94 210 THR A CA 1
ATOM 1659 C C . THR A 1 210 ? 3.555 6.23 -1.76 1 98.94 210 THR A C 1
ATOM 1661 O O . THR A 1 210 ? 3.34 6.664 -2.893 1 98.94 210 THR A O 1
ATOM 1664 N N . LEU A 1 211 ? 3.062 5.102 -1.337 1 98.94 211 LEU A N 1
ATOM 1665 C CA . LEU A 1 211 ? 2.365 4.207 -2.254 1 98.94 211 LEU A CA 1
ATOM 1666 C C . LEU A 1 211 ? 0.951 3.918 -1.763 1 98.94 211 LEU A C 1
ATOM 1668 O O . LEU A 1 211 ? 0.745 3.029 -0.936 1 98.94 211 LEU A O 1
ATOM 1672 N N . PRO A 1 212 ? -0.01 4.598 -2.279 1 98.94 212 PRO A N 1
ATOM 1673 C CA . PRO A 1 212 ? -1.401 4.305 -1.926 1 98.94 212 PRO A CA 1
ATOM 1674 C C . PRO A 1 212 ? -1.922 3.033 -2.59 1 98.94 212 PRO A C 1
ATOM 1676 O O . PRO A 1 212 ? -1.41 2.623 -3.635 1 98.94 212 PRO A O 1
ATOM 1679 N N . MET A 1 213 ? -2.896 2.398 -1.863 1 98.81 213 MET A N 1
ATOM 1680 C CA . MET A 1 213 ? -3.678 1.423 -2.619 1 98.81 213 MET A CA 1
ATOM 1681 C C . MET A 1 213 ? -4.102 1.993 -3.969 1 98.81 213 MET A C 1
ATOM 1683 O O . MET A 1 213 ? -4.641 3.098 -4.039 1 98.81 213 MET A O 1
ATOM 1687 N N . LYS A 1 214 ? -3.777 1.293 -5.004 1 98.75 214 LYS A N 1
ATOM 1688 C CA . LYS A 1 214 ? -3.998 1.788 -6.363 1 98.75 214 LYS A CA 1
ATOM 1689 C C . LYS A 1 214 ? -5.422 1.498 -6.828 1 98.75 214 LYS A C 1
ATOM 1691 O O . LYS A 1 214 ? -5.668 0.497 -7.504 1 98.75 214 LYS A O 1
ATOM 1696 N N . ILE A 1 215 ? -6.348 2.361 -6.547 1 98.75 215 ILE A N 1
ATOM 1697 C CA . ILE A 1 215 ? -7.773 2.119 -6.762 1 98.75 215 ILE A CA 1
ATOM 1698 C C . ILE A 1 215 ? -8.305 3.092 -7.809 1 98.75 215 ILE A C 1
ATOM 1700 O O . ILE A 1 215 ? -8.133 4.309 -7.688 1 98.75 215 ILE A O 1
ATOM 1704 N N . GLN A 1 216 ? -8.953 2.549 -8.766 1 97.75 216 GLN A N 1
ATOM 1705 C CA . GLN A 1 216 ? -9.586 3.361 -9.805 1 97.75 216 GLN A CA 1
ATOM 1706 C C . GLN A 1 216 ? -10.633 4.289 -9.203 1 97.75 216 GLN A C 1
ATOM 1708 O O . GLN A 1 216 ? -11.453 3.865 -8.391 1 97.75 216 GLN A O 1
ATOM 1713 N N . ASP A 1 217 ? -10.547 5.574 -9.477 1 96.75 217 ASP A N 1
ATOM 1714 C CA . ASP A 1 217 ? -11.539 6.602 -9.18 1 96.75 217 ASP A CA 1
ATOM 1715 C C . ASP A 1 217 ? -11.539 6.965 -7.699 1 96.75 217 ASP A C 1
ATOM 1717 O O . ASP A 1 217 ? -12.398 7.719 -7.238 1 96.75 217 ASP A O 1
ATOM 1721 N N . ALA A 1 218 ? -10.617 6.465 -6.949 1 98.5 218 ALA A N 1
ATOM 1722 C CA . ALA A 1 218 ? -10.539 6.844 -5.543 1 98.5 218 ALA A CA 1
ATOM 1723 C C . ALA A 1 218 ? -9.984 8.25 -5.383 1 98.5 218 ALA A C 1
ATOM 1725 O O . ALA A 1 218 ? -9.047 8.641 -6.09 1 98.5 218 ALA A O 1
ATOM 1726 N N . THR A 1 219 ? -10.555 8.969 -4.449 1 98.5 219 THR A N 1
ATOM 1727 C CA . THR A 1 219 ? -10.07 10.32 -4.188 1 98.5 219 THR A CA 1
ATOM 1728 C C . THR A 1 219 ? -9.125 10.336 -2.992 1 98.5 219 THR A C 1
ATOM 1730 O O . THR A 1 219 ? -8.328 11.266 -2.832 1 98.5 219 THR A O 1
ATOM 1733 N N . GLU A 1 220 ? -9.234 9.43 -2.117 1 98.69 220 GLU A N 1
ATOM 1734 C CA . GLU A 1 220 ? -8.328 9.086 -1.021 1 98.69 220 GLU A CA 1
ATOM 1735 C C . GLU A 1 220 ? -8.023 7.594 -1.003 1 98.69 220 GLU A C 1
ATOM 1737 O O . GLU A 1 220 ? -8.766 6.797 -1.589 1 98.69 220 GLU A O 1
ATOM 1742 N N . ALA A 1 221 ? -6.93 7.234 -0.349 1 98.88 221 ALA A N 1
ATOM 1743 C CA . ALA A 1 221 ? -6.633 5.812 -0.185 1 98.88 221 ALA A CA 1
ATOM 1744 C C . ALA A 1 221 ? -5.629 5.59 0.941 1 98.88 221 ALA A C 1
ATOM 1746 O O . ALA A 1 221 ? -4.68 6.363 1.098 1 98.88 221 ALA A O 1
ATOM 1747 N N . PRO A 1 222 ? -5.836 4.492 1.711 1 98.81 222 PRO A N 1
ATOM 1748 C CA . PRO A 1 222 ? -4.734 4.074 2.578 1 98.81 222 PRO A CA 1
ATOM 1749 C C . PRO A 1 222 ? -3.418 3.91 1.823 1 98.81 222 PRO A C 1
ATOM 1751 O O . PRO A 1 222 ? -3.416 3.479 0.667 1 98.81 222 PRO A O 1
ATOM 1754 N N . ALA A 1 223 ? -2.328 4.312 2.477 1 98.88 223 ALA A N 1
ATOM 1755 C CA . ALA A 1 223 ? -1.035 4.281 1.798 1 98.88 223 ALA A CA 1
ATOM 1756 C C . ALA A 1 223 ? 0.037 3.658 2.688 1 98.88 223 ALA A C 1
ATOM 1758 O O . ALA A 1 223 ? -0.006 3.797 3.912 1 98.88 223 ALA A O 1
ATOM 1759 N N . ARG A 1 224 ? 0.91 2.922 2.074 1 98.94 224 ARG A N 1
ATOM 1760 C CA . ARG A 1 224 ? 2.186 2.639 2.723 1 98.94 224 ARG A CA 1
ATOM 1761 C C . ARG A 1 224 ? 3.201 3.738 2.438 1 98.94 224 ARG A C 1
ATOM 1763 O O . ARG A 1 224 ? 3.471 4.055 1.276 1 98.94 224 ARG A O 1
ATOM 1770 N N . VAL A 1 225 ? 3.631 4.344 3.432 1 98.94 225 VAL A N 1
ATOM 1771 C CA . VAL A 1 225 ? 4.641 5.395 3.383 1 98.94 225 VAL A CA 1
ATOM 1772 C C . VAL A 1 225 ? 5.906 4.93 4.102 1 98.94 225 VAL A C 1
ATOM 1774 O O . VAL A 1 225 ? 5.844 4.453 5.234 1 98.94 225 VAL A O 1
ATOM 1777 N N . ILE A 1 226 ? 7.051 5.016 3.402 1 98.94 226 ILE A N 1
ATOM 1778 C CA . ILE A 1 226 ? 8.312 4.613 4.02 1 98.94 226 ILE A CA 1
ATOM 1779 C C . ILE A 1 226 ? 9.383 5.664 3.732 1 98.94 226 ILE A C 1
ATOM 1781 O O . ILE A 1 226 ? 9.328 6.348 2.709 1 98.94 226 ILE A O 1
ATOM 1785 N N . GLY A 1 227 ? 10.281 5.797 4.641 1 98.88 227 GLY A N 1
ATOM 1786 C CA . GLY A 1 227 ? 11.492 6.566 4.434 1 98.88 227 GLY A CA 1
ATOM 1787 C C . GLY A 1 227 ? 12.664 5.719 3.971 1 98.88 227 GLY A C 1
ATOM 1788 O O . GLY A 1 227 ? 12.828 4.578 4.406 1 98.88 227 GLY A O 1
ATOM 1789 N N . LEU A 1 228 ? 13.438 6.215 3.1 1 98.81 228 LEU A N 1
ATOM 1790 C CA . LEU A 1 228 ? 14.68 5.621 2.611 1 98.81 228 LEU A CA 1
ATOM 1791 C C . LEU A 1 228 ? 15.883 6.48 2.99 1 98.81 228 LEU A C 1
ATOM 1793 O O . LEU A 1 228 ? 16.109 7.539 2.395 1 98.81 228 LEU A O 1
ATOM 1797 N N . VAL A 1 229 ? 16.594 6.047 3.951 1 98.62 229 VAL A N 1
ATOM 1798 C CA . VAL A 1 229 ? 17.75 6.773 4.457 1 98.62 229 VAL A CA 1
ATOM 1799 C C . VAL A 1 229 ? 19.031 6.172 3.881 1 98.62 229 VAL A C 1
ATOM 1801 O O . VAL A 1 229 ? 19.359 5.012 4.148 1 98.62 229 VAL A O 1
ATOM 1804 N N . PRO A 1 230 ? 19.766 6.906 3.119 1 97.31 230 PRO A N 1
ATOM 1805 C CA . PRO A 1 230 ? 21 6.359 2.547 1 97.31 230 PRO A CA 1
ATOM 1806 C C . PRO A 1 230 ? 21.953 5.809 3.609 1 97.31 230 PRO A C 1
ATOM 1808 O O . PRO A 1 230 ? 22.094 6.398 4.684 1 97.31 230 PRO A O 1
ATOM 1811 N N . ILE A 1 231 ? 22.453 4.586 3.258 1 93.31 231 ILE A N 1
ATOM 1812 C CA . ILE A 1 231 ? 23.453 4.012 4.141 1 93.31 231 ILE A CA 1
ATOM 1813 C C . ILE A 1 231 ? 24.828 4.637 3.848 1 93.31 231 ILE A C 1
ATOM 1815 O O . ILE A 1 231 ? 25.25 4.688 2.693 1 93.31 231 ILE A O 1
ATOM 1819 N N . ILE A 1 232 ? 25.406 5.434 4.645 1 77.88 232 ILE A N 1
ATOM 1820 C CA . ILE A 1 232 ? 26.719 6.051 4.484 1 77.88 232 ILE A CA 1
ATOM 1821 C C . ILE A 1 232 ? 27.797 5.039 4.828 1 77.88 232 ILE A C 1
ATOM 1823 O O . ILE A 1 232 ? 27.656 4.242 5.754 1 77.88 232 ILE A O 1
ATOM 1827 N N . MET B 1 1 ? 20.375 15.102 -5.289 1 70.12 1 MET B N 1
ATOM 1828 C CA . MET B 1 1 ? 20.812 13.711 -5.336 1 70.12 1 MET B CA 1
ATOM 1829 C C . MET B 1 1 ? 19.828 12.859 -6.125 1 70.12 1 MET B C 1
ATOM 1831 O O . MET B 1 1 ? 18.609 13.031 -6.004 1 70.12 1 MET B O 1
ATOM 1835 N N . THR B 1 2 ? 20.328 12.086 -7.121 1 90.44 2 THR B N 1
ATOM 1836 C CA . THR B 1 2 ? 19.469 11.258 -7.973 1 90.44 2 THR B CA 1
ATOM 1837 C C . THR B 1 2 ? 19.172 9.922 -7.297 1 90.44 2 THR B C 1
ATOM 1839 O O . THR B 1 2 ? 20.047 9.312 -6.68 1 90.44 2 THR B O 1
ATOM 1842 N N . PHE B 1 3 ? 17.922 9.539 -7.211 1 96.38 3 PHE B N 1
ATOM 1843 C CA . PHE B 1 3 ? 17.562 8.219 -6.695 1 96.38 3 PHE B CA 1
ATOM 1844 C C . PHE B 1 3 ? 18.172 7.117 -7.551 1 96.38 3 PHE B C 1
ATOM 1846 O O . PHE B 1 3 ? 18.016 7.117 -8.773 1 96.38 3 PHE B O 1
ATOM 1853 N N . PRO B 1 4 ? 18.797 6.164 -6.992 1 97 4 PRO B N 1
ATOM 1854 C CA . PRO B 1 4 ? 19.688 5.289 -7.758 1 97 4 PRO B CA 1
ATOM 1855 C C . PRO B 1 4 ? 18.953 4.113 -8.398 1 97 4 PRO B C 1
ATOM 1857 O O . PRO B 1 4 ? 19.594 3.18 -8.891 1 97 4 PRO B O 1
ATOM 1860 N N . PHE B 1 5 ? 17.656 4.066 -8.414 1 98.12 5 PHE B N 1
ATOM 1861 C CA . PHE B 1 5 ? 16.891 2.98 -9.008 1 98.12 5 PHE B CA 1
ATOM 1862 C C . PHE B 1 5 ? 15.812 3.525 -9.953 1 98.12 5 PHE B C 1
ATOM 1864 O O . PHE B 1 5 ? 15.219 4.57 -9.688 1 98.12 5 PHE B O 1
ATOM 1871 N N . ASN B 1 6 ? 15.625 2.877 -11 1 98 6 ASN B N 1
ATOM 1872 C CA . ASN B 1 6 ? 14.359 2.977 -11.727 1 98 6 ASN B CA 1
ATOM 1873 C C . ASN B 1 6 ? 13.266 2.131 -11.07 1 98 6 ASN B C 1
ATOM 1875 O O . ASN B 1 6 ? 13.531 1.011 -10.625 1 98 6 ASN B O 1
ATOM 1879 N N . ILE B 1 7 ? 12.078 2.666 -11.023 1 98.69 7 ILE B N 1
ATOM 1880 C CA . ILE B 1 7 ? 10.992 1.956 -10.352 1 98.69 7 ILE B CA 1
ATOM 1881 C C . ILE B 1 7 ? 10.031 1.399 -11.398 1 98.69 7 ILE B C 1
ATOM 1883 O O . ILE B 1 7 ? 9.609 2.115 -12.312 1 98.69 7 ILE B O 1
ATOM 1887 N N . ILE B 1 8 ? 9.711 0.172 -11.305 1 98.81 8 ILE B N 1
ATOM 1888 C CA . ILE B 1 8 ? 8.672 -0.479 -12.102 1 98.81 8 ILE B CA 1
ATOM 1889 C C . ILE B 1 8 ? 7.488 -0.832 -11.203 1 98.81 8 ILE B C 1
ATOM 1891 O O . ILE B 1 8 ? 7.645 -1.535 -10.203 1 98.81 8 ILE B O 1
ATOM 1895 N N . ASP B 1 9 ? 6.355 -0.287 -11.516 1 98.88 9 ASP B N 1
ATOM 1896 C CA . ASP B 1 9 ? 5.137 -0.582 -10.766 1 98.88 9 ASP B CA 1
ATOM 1897 C C . ASP B 1 9 ? 4.602 -1.97 -11.117 1 98.88 9 ASP B C 1
ATOM 1899 O O . ASP B 1 9 ? 4.184 -2.213 -12.25 1 98.88 9 ASP B O 1
ATOM 1903 N N . LEU B 1 10 ? 4.562 -2.865 -10.164 1 98.94 10 LEU B N 1
ATOM 1904 C CA . LEU B 1 10 ? 4.148 -4.25 -10.352 1 98.94 10 LEU B CA 1
ATOM 1905 C C . LEU B 1 10 ? 2.754 -4.484 -9.781 1 98.94 10 LEU B C 1
ATOM 1907 O O . LEU B 1 10 ? 2.4 -5.617 -9.445 1 98.94 10 LEU B O 1
ATOM 1911 N N . THR B 1 11 ? 2.002 -3.482 -9.617 1 98.94 11 THR B N 1
ATOM 1912 C CA . THR B 1 11 ? 0.687 -3.516 -8.992 1 98.94 11 THR B CA 1
ATOM 1913 C C . THR B 1 11 ? -0.404 -3.152 -9.992 1 98.94 11 THR B C 1
ATOM 1915 O O . THR B 1 11 ? -0.323 -2.117 -10.656 1 98.94 11 THR B O 1
ATOM 1918 N N . HIS B 1 12 ? -1.4 -3.971 -10.102 1 98.88 12 HIS B N 1
ATOM 1919 C CA . HIS B 1 12 ? -2.561 -3.652 -10.922 1 98.88 12 HIS B CA 1
ATOM 1920 C C . HIS B 1 12 ? -3.389 -2.533 -10.297 1 98.88 12 HIS B C 1
ATOM 1922 O O . HIS B 1 12 ? -3.467 -2.424 -9.078 1 98.88 12 HIS B O 1
ATOM 1928 N N . THR B 1 13 ? -3.969 -1.73 -11.18 1 98.69 13 THR B N 1
ATOM 1929 C CA . THR B 1 13 ? -5.051 -0.876 -10.695 1 98.69 13 THR B CA 1
ATOM 1930 C C . THR B 1 13 ? -6.262 -1.711 -10.297 1 98.69 13 THR B C 1
ATOM 1932 O O . THR B 1 13 ? -6.711 -2.568 -11.062 1 98.69 13 THR B O 1
ATOM 1935 N N . LEU B 1 14 ? -6.738 -1.532 -9.117 1 98.31 14 LEU B N 1
ATOM 1936 C CA . LEU B 1 14 ? -7.941 -2.213 -8.648 1 98.31 14 LEU B CA 1
ATOM 1937 C C . LEU B 1 14 ? -9.195 -1.453 -9.07 1 98.31 14 LEU B C 1
ATOM 1939 O O . LEU B 1 14 ? -9.289 -0.24 -8.867 1 98.31 14 LEU B O 1
ATOM 1943 N N . ALA B 1 15 ? -10.094 -2.102 -9.633 1 97 15 ALA B N 1
ATOM 1944 C CA . ALA B 1 15 ? -11.391 -1.571 -10.039 1 97 15 ALA B CA 1
ATOM 1945 C C . ALA B 1 15 ? -12.516 -2.537 -9.672 1 97 15 ALA B C 1
ATOM 1947 O O . ALA B 1 15 ? -12.258 -3.697 -9.336 1 97 15 ALA B O 1
ATOM 1948 N N . VAL B 1 16 ? -13.727 -2.047 -9.719 1 95.62 16 VAL B N 1
ATOM 1949 C CA . VAL B 1 16 ? -14.898 -2.818 -9.305 1 95.62 16 VAL B CA 1
ATOM 1950 C C . VAL B 1 16 ? -15.039 -4.059 -10.18 1 95.62 16 VAL B C 1
ATOM 1952 O O . VAL B 1 16 ? -15.508 -5.102 -9.719 1 95.62 16 VAL B O 1
ATOM 1955 N N . ASP B 1 17 ? -14.516 -4.027 -11.375 1 94.5 17 ASP B N 1
ATOM 1956 C CA . ASP B 1 17 ? -14.656 -5.16 -12.289 1 94.5 17 ASP B CA 1
ATOM 1957 C C . ASP B 1 17 ? -13.352 -5.941 -12.398 1 94.5 17 ASP B C 1
ATOM 1959 O O . ASP B 1 17 ? -13.195 -6.773 -13.297 1 94.5 17 ASP B O 1
ATOM 1963 N N . SER B 1 18 ? -12.352 -5.633 -11.547 1 97.12 18 SER B N 1
ATOM 1964 C CA . SER B 1 18 ? -11.102 -6.395 -11.562 1 97.12 18 SER B CA 1
ATOM 1965 C C . SER B 1 18 ? -11.352 -7.871 -11.266 1 97.12 18 SER B C 1
ATOM 1967 O O . SER B 1 18 ? -12.297 -8.219 -10.555 1 97.12 18 SER B O 1
ATOM 1969 N N . PRO B 1 19 ? -10.531 -8.766 -11.867 1 97.19 19 PRO B N 1
ATOM 1970 C CA . PRO B 1 19 ? -10.719 -10.195 -11.625 1 97.19 19 PRO B CA 1
ATOM 1971 C C . PRO B 1 19 ? -10.523 -10.578 -10.156 1 97.19 19 PRO B C 1
ATOM 1973 O O . PRO B 1 19 ? -9.656 -10.016 -9.484 1 97.19 19 PRO B O 1
ATOM 1976 N N . CYS B 1 20 ? -11.336 -11.453 -9.711 1 95.44 20 CYS B N 1
ATOM 1977 C CA . CYS B 1 20 ? -11.281 -12.031 -8.375 1 95.44 20 CYS B CA 1
ATOM 1978 C C . CYS B 1 20 ? -11.648 -13.516 -8.406 1 95.44 20 CYS B C 1
ATOM 1980 O O . CYS B 1 20 ? -12.094 -14.023 -9.438 1 95.44 20 CYS B O 1
ATOM 1982 N N . TRP B 1 21 ? -11.375 -14.172 -7.297 1 93.81 21 TRP B N 1
ATOM 1983 C CA . TRP B 1 21 ? -11.719 -15.586 -7.18 1 93.81 21 TRP B CA 1
ATOM 1984 C C . TRP B 1 21 ? -13.211 -15.797 -7.426 1 93.81 21 TRP B C 1
ATOM 1986 O O . TRP B 1 21 ? -13.594 -16.703 -8.172 1 93.81 21 TRP B O 1
ATOM 1996 N N . ASP B 1 22 ? -13.922 -14.875 -6.734 1 89.62 22 ASP B N 1
ATOM 1997 C CA . ASP B 1 22 ? -15.367 -14.922 -6.91 1 89.62 22 ASP B CA 1
ATOM 1998 C C . ASP B 1 22 ? -15.836 -13.875 -7.922 1 89.62 22 ASP B C 1
ATOM 2000 O O . ASP B 1 22 ? -15.312 -12.758 -7.953 1 89.62 22 ASP B O 1
ATOM 2004 N N . LEU B 1 23 ? -16.766 -14.258 -8.812 1 84.06 23 LEU B N 1
ATOM 2005 C CA . LEU B 1 23 ? -17.312 -13.344 -9.812 1 84.06 23 LEU B CA 1
ATOM 2006 C C . LEU B 1 23 ? -17.828 -12.062 -9.156 1 84.06 23 LEU B C 1
ATOM 2008 O O . LEU B 1 23 ? -17.531 -10.961 -9.625 1 84.06 23 LEU B O 1
ATOM 2012 N N . ASP B 1 24 ? -18.531 -12.219 -8.102 1 84.25 24 ASP B N 1
ATOM 2013 C CA . ASP B 1 24 ? -19 -11.094 -7.297 1 84.25 24 ASP B CA 1
ATOM 2014 C C . ASP B 1 24 ? -18.156 -10.922 -6.043 1 84.25 24 ASP B C 1
ATOM 2016 O O . ASP B 1 24 ? -18.594 -11.242 -4.938 1 84.25 24 ASP B O 1
ATOM 2020 N N . CYS B 1 25 ? -16.938 -10.461 -6.262 1 81.88 25 CYS B N 1
ATOM 2021 C CA . CYS B 1 25 ? -15.969 -10.461 -5.164 1 81.88 25 CYS B CA 1
ATOM 2022 C C . CYS B 1 25 ? -16.375 -9.469 -4.078 1 81.88 25 CYS B C 1
ATOM 2024 O O . CYS B 1 25 ? -15.891 -9.539 -2.951 1 81.88 25 CYS B O 1
ATOM 2026 N N . GLY B 1 26 ? -17.266 -8.5 -4.5 1 89.38 26 GLY B N 1
ATOM 2027 C CA . GLY B 1 26 ? -17.781 -7.598 -3.482 1 89.38 26 GLY B CA 1
ATOM 2028 C C . GLY B 1 26 ? -16.953 -6.336 -3.322 1 89.38 26 GLY B C 1
ATOM 2029 O O . GLY B 1 26 ? -17.156 -5.574 -2.375 1 89.38 26 GLY B O 1
ATOM 2030 N N . PHE B 1 27 ? -15.984 -6.195 -4.258 1 96.44 27 PHE B N 1
ATOM 2031 C CA . PHE B 1 27 ? -15.289 -4.918 -4.191 1 96.44 27 PHE B CA 1
ATOM 2032 C C . PHE B 1 27 ? -16.203 -3.775 -4.613 1 96.44 27 PHE B C 1
ATOM 2034 O O . PHE B 1 27 ? -16.844 -3.84 -5.668 1 96.44 27 PHE B O 1
ATOM 2041 N N . ALA B 1 28 ? -16.266 -2.801 -3.756 1 97.56 28 ALA B N 1
ATOM 2042 C CA . ALA B 1 28 ? -17.094 -1.631 -4.031 1 97.56 28 ALA B CA 1
ATOM 2043 C C . ALA B 1 28 ? -16.453 -0.36 -3.488 1 97.56 28 ALA B C 1
ATOM 2045 O O . ALA B 1 28 ? -15.805 -0.384 -2.438 1 97.56 28 ALA B O 1
ATOM 2046 N N . ILE B 1 29 ? -16.594 0.674 -4.199 1 98.06 29 ILE B N 1
ATOM 2047 C CA . ILE B 1 29 ? -16.25 2.033 -3.793 1 98.06 29 ILE B CA 1
ATOM 2048 C C . ILE B 1 29 ? -17.484 2.932 -3.908 1 98.06 29 ILE B C 1
ATOM 2050 O O . ILE B 1 29 ? -18.094 3.025 -4.977 1 98.06 29 ILE B O 1
ATOM 2054 N N . GLN B 1 30 ? -17.844 3.52 -2.797 1 97.69 30 GLN B N 1
ATOM 2055 C CA . GLN B 1 30 ? -19.078 4.309 -2.773 1 97.69 30 GLN B CA 1
ATOM 2056 C C . GLN B 1 30 ? -18.828 5.699 -2.195 1 97.69 30 GLN B C 1
ATOM 2058 O O . GLN B 1 30 ? -18.109 5.844 -1.2 1 97.69 30 GLN B O 1
ATOM 2063 N N . ASN B 1 31 ? -19.406 6.738 -2.885 1 97.5 31 ASN B N 1
ATOM 2064 C CA . ASN B 1 31 ? -19.359 8.078 -2.314 1 97.5 31 ASN B CA 1
ATOM 2065 C C . ASN B 1 31 ? -20.219 8.188 -1.055 1 97.5 31 ASN B C 1
ATOM 2067 O O . ASN B 1 31 ? -21.391 7.82 -1.065 1 97.5 31 ASN B O 1
ATOM 2071 N N . THR B 1 32 ? -19.594 8.562 0.023 1 97.06 32 THR B N 1
ATOM 2072 C CA . THR B 1 32 ? -20.359 8.852 1.234 1 97.06 32 THR B CA 1
ATOM 2073 C C . THR B 1 32 ? -20.656 10.344 1.347 1 97.06 32 THR B C 1
ATOM 2075 O O . THR B 1 32 ? -21.594 10.742 2.027 1 97.06 32 THR B O 1
ATOM 2078 N N . LEU B 1 33 ? -19.844 11.18 0.804 1 96.62 33 LEU B N 1
ATOM 2079 C CA . LEU B 1 33 ? -20 12.617 0.595 1 96.62 33 LEU B CA 1
ATOM 2080 C C . LEU B 1 33 ? -19.547 13.016 -0.808 1 96.62 33 LEU B C 1
ATOM 2082 O O . LEU B 1 33 ? -18.516 12.531 -1.295 1 96.62 33 LEU B O 1
ATOM 2086 N N . ASP B 1 34 ? -20.312 13.906 -1.414 1 97.25 34 ASP B N 1
ATOM 2087 C CA . ASP B 1 34 ? -19.922 14.375 -2.742 1 97.25 34 ASP B CA 1
ATOM 2088 C C . ASP B 1 34 ? -19.906 15.898 -2.801 1 97.25 34 ASP B C 1
ATOM 2090 O O . ASP B 1 34 ? -20.5 16.562 -1.953 1 97.25 34 ASP B O 1
ATOM 2094 N N . TYR B 1 35 ? -19.234 16.344 -3.799 1 96.19 35 TYR B N 1
ATOM 2095 C CA . TYR B 1 35 ? -18.984 17.766 -3.928 1 96.19 35 TYR B CA 1
ATOM 2096 C C . TYR B 1 35 ? -20.266 18.578 -3.82 1 96.19 35 TYR B C 1
ATOM 2098 O O . TYR B 1 35 ? -20.328 19.578 -3.107 1 96.19 35 TYR B O 1
ATOM 2106 N N . GLN B 1 36 ? -21.281 18.188 -4.449 1 94.94 36 GLN B N 1
ATOM 2107 C CA . GLN B 1 36 ? -22.531 18.922 -4.555 1 94.94 36 GLN B CA 1
ATOM 2108 C C . GLN B 1 36 ? -23.281 18.922 -3.227 1 94.94 36 GLN B C 1
ATOM 2110 O O . GLN B 1 36 ? -24.203 19.719 -3.021 1 94.94 36 GLN B O 1
ATOM 2115 N N . ASP B 1 37 ? -22.922 18 -2.383 1 95.75 37 ASP B N 1
ATOM 2116 C CA . ASP B 1 37 ? -23.641 17.844 -1.119 1 95.75 37 ASP B CA 1
ATOM 2117 C C . ASP B 1 37 ? -22.969 18.656 -0.012 1 95.75 37 ASP B C 1
ATOM 2119 O O . ASP B 1 37 ? -23.469 18.703 1.115 1 95.75 37 ASP B O 1
ATOM 2123 N N . CYS B 1 38 ? -21.891 19.281 -0.296 1 94.06 38 CYS B N 1
ATOM 2124 C CA . CYS B 1 38 ? -21.141 20.031 0.701 1 94.06 38 CYS B CA 1
ATOM 2125 C C . CYS B 1 38 ? -21.703 21.438 0.868 1 94.06 38 CYS B C 1
ATOM 2127 O O . CYS B 1 38 ? -22.062 22.094 -0.116 1 94.06 38 CYS B O 1
ATOM 2129 N N . ASP B 1 39 ? -21.766 21.812 2.131 1 89.56 39 ASP B N 1
ATOM 2130 C CA . ASP B 1 39 ? -22.219 23.172 2.404 1 89.56 39 ASP B CA 1
ATOM 2131 C C . ASP B 1 39 ? -21.031 24.109 2.635 1 89.56 39 ASP B C 1
ATOM 2133 O O . ASP B 1 39 ? -21.188 25.344 2.615 1 89.56 39 ASP B O 1
ATOM 2137 N N . SER B 1 40 ? -19.906 23.5 2.799 1 87.19 40 SER B N 1
ATOM 2138 C CA . SER B 1 40 ? -18.703 24.312 3.031 1 87.19 40 SER B CA 1
ATOM 2139 C C . SER B 1 40 ? -18.156 24.875 1.727 1 87.19 40 SER B C 1
ATOM 2141 O O . SER B 1 40 ? -18.516 24.406 0.643 1 87.19 40 SER B O 1
ATOM 2143 N N . GLU B 1 41 ? -17.359 25.875 1.821 1 90.38 41 GLU B N 1
ATOM 2144 C CA . GLU B 1 41 ? -16.719 26.453 0.652 1 90.38 41 GLU B CA 1
ATOM 2145 C C . GLU B 1 41 ? -15.836 25.438 -0.067 1 90.38 41 GLU B C 1
ATOM 2147 O O . GLU B 1 41 ? -15.914 25.297 -1.29 1 90.38 41 GLU B O 1
ATOM 2152 N N . VAL B 1 42 ? -15.031 24.844 0.757 1 93.81 42 VAL B N 1
ATOM 2153 C CA . VAL B 1 42 ? -14.25 23.734 0.193 1 93.81 42 VAL B CA 1
ATOM 2154 C C . VAL B 1 42 ? -15.117 22.484 0.086 1 93.81 42 VAL B C 1
ATOM 2156 O O . VAL B 1 42 ? -15.758 22.078 1.061 1 93.81 42 VAL B O 1
ATOM 2159 N N . LYS B 1 43 ? -15.188 21.922 -1.113 1 95.06 43 LYS B N 1
ATOM 2160 C CA . LYS B 1 43 ? -16.016 20.75 -1.377 1 95.06 43 LYS B CA 1
ATOM 2161 C C . LYS B 1 43 ? -15.18 19.469 -1.357 1 95.06 43 LYS B C 1
ATOM 2163 O O . LYS B 1 43 ? -14 19.484 -1.714 1 95.06 43 LYS B O 1
ATOM 2168 N N . PHE B 1 44 ? -15.805 18.422 -0.949 1 96.75 44 PHE B N 1
ATOM 2169 C CA . PHE B 1 44 ? -15.086 17.156 -0.805 1 96.75 44 PHE B CA 1
ATOM 2170 C C . PHE B 1 44 ? -15.852 16.016 -1.476 1 96.75 44 PHE B C 1
ATOM 2172 O O . PHE B 1 44 ? -17.078 16.031 -1.526 1 96.75 44 PHE B O 1
ATOM 2179 N N . ARG B 1 45 ? -15.203 15.164 -2.043 1 97.75 45 ARG B N 1
ATOM 2180 C CA . ARG B 1 45 ? -15.688 13.812 -2.287 1 97.75 45 ARG B CA 1
ATOM 2181 C C . ARG B 1 45 ? -15.023 12.812 -1.352 1 97.75 45 ARG B C 1
ATOM 2183 O O . 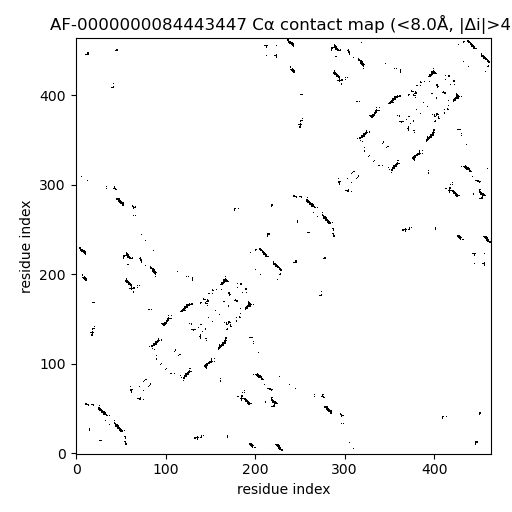ARG B 1 45 ? -13.797 12.648 -1.378 1 97.75 45 ARG B O 1
ATOM 2190 N N . VAL B 1 46 ? -15.734 12.141 -0.484 1 97.19 46 VAL B N 1
ATOM 2191 C CA . VAL B 1 46 ? -15.289 11.148 0.485 1 97.19 46 VAL B CA 1
ATOM 2192 C C . VAL B 1 46 ? -15.906 9.789 0.147 1 97.19 46 VAL B C 1
ATOM 2194 O O . VAL B 1 46 ? -17.078 9.703 -0.21 1 97.19 46 VAL B O 1
ATOM 2197 N N . GLN B 1 47 ? -15.109 8.781 0.223 1 98.12 47 GLN B N 1
ATOM 2198 C CA . GLN B 1 47 ? -15.578 7.484 -0.26 1 98.12 47 GLN B CA 1
ATOM 2199 C C . GLN B 1 47 ? -15.367 6.398 0.79 1 98.12 47 GLN B C 1
ATOM 2201 O O . GLN B 1 47 ? -14.562 6.566 1.711 1 98.12 47 GLN B O 1
ATOM 2206 N N . HIS B 1 48 ? -16.141 5.375 0.67 1 98.25 48 HIS B N 1
ATOM 2207 C CA . HIS B 1 48 ? -16.031 4.152 1.459 1 98.25 48 HIS B CA 1
ATOM 2208 C C . HIS B 1 48 ? -15.711 2.951 0.578 1 98.25 48 HIS B C 1
ATOM 2210 O O . HIS B 1 48 ? -16.25 2.82 -0.523 1 98.25 48 HIS B O 1
ATOM 2216 N N . LEU B 1 49 ? -14.82 2.107 1.089 1 98.38 49 LEU B N 1
ATOM 2217 C CA . LEU B 1 49 ? -14.391 0.917 0.366 1 98.38 49 LEU B CA 1
ATOM 2218 C C . LEU B 1 49 ? -14.906 -0.347 1.045 1 98.38 49 LEU B C 1
ATOM 2220 O O . LEU B 1 49 ? -14.93 -0.431 2.275 1 98.38 49 LEU B O 1
ATOM 2224 N N . SER B 1 50 ? -15.328 -1.266 0.299 1 98.19 50 SER B N 1
ATOM 2225 C CA . SER B 1 50 ? -15.625 -2.641 0.685 1 98.19 50 SER B CA 1
ATOM 2226 C C . SER B 1 50 ? -14.945 -3.637 -0.244 1 98.19 50 SER B C 1
ATOM 2228 O O . SER B 1 50 ? -15.109 -3.574 -1.464 1 98.19 50 SER B O 1
ATOM 2230 N N . LEU B 1 51 ? -14.117 -4.535 0.34 1 98.06 51 LEU B N 1
ATOM 2231 C CA . LEU B 1 51 ? -13.359 -5.41 -0.546 1 98.06 51 LEU B CA 1
ATOM 2232 C C . LEU B 1 51 ? -12.898 -6.664 0.19 1 98.06 51 LEU B C 1
ATOM 2234 O O . LEU B 1 51 ? -12.633 -6.617 1.394 1 98.06 51 LEU B O 1
ATOM 2238 N N . PRO B 1 52 ? -12.789 -7.785 -0.529 1 98.06 52 PRO B N 1
ATOM 2239 C CA . PRO B 1 52 ? -12.023 -8.891 0.041 1 98.06 52 PRO B CA 1
ATOM 2240 C C . PRO B 1 52 ? -10.562 -8.523 0.317 1 98.06 52 PRO B C 1
ATOM 2242 O O . PRO B 1 52 ? -9.961 -7.773 -0.453 1 98.06 52 PRO B O 1
ATOM 2245 N N . ALA B 1 53 ? -10.062 -9.117 1.343 1 98.19 53 ALA B N 1
ATOM 2246 C CA . ALA B 1 53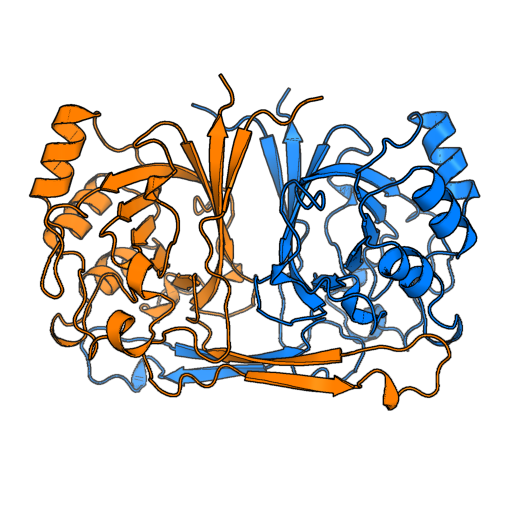 ? -8.688 -8.805 1.708 1 98.19 53 ALA B CA 1
ATOM 2247 C C . ALA B 1 53 ? -7.711 -9.273 0.627 1 98.19 53 ALA B C 1
ATOM 2249 O O . ALA B 1 53 ? -6.633 -8.703 0.469 1 98.19 53 ALA B O 1
ATOM 2250 N N . GLY B 1 54 ? -8.102 -10.328 -0.099 1 98 54 GLY B N 1
ATOM 2251 C CA . GLY B 1 54 ? -7.258 -10.852 -1.163 1 98 54 GLY B CA 1
ATOM 2252 C C . GLY B 1 54 ? -7.648 -10.344 -2.537 1 98 54 GLY B C 1
ATOM 2253 O O . GLY B 1 54 ? -7.781 -11.125 -3.48 1 98 54 GLY B O 1
ATOM 2254 N N . THR B 1 55 ? -7.895 -9.023 -2.688 1 97.56 55 THR B N 1
ATOM 2255 C CA . THR B 1 55 ? -8.266 -8.438 -3.969 1 97.56 55 THR B CA 1
ATOM 2256 C C . THR B 1 55 ? -7.047 -7.836 -4.664 1 97.56 55 THR B C 1
ATOM 2258 O O . THR B 1 55 ? -6.137 -7.332 -4 1 97.56 55 THR B O 1
ATOM 2261 N N . GLY B 1 56 ? -7.055 -7.914 -6.066 1 98.19 56 GLY B N 1
ATOM 2262 C CA . GLY B 1 56 ? -5.98 -7.281 -6.812 1 98.19 56 GLY B CA 1
ATOM 2263 C C . GLY B 1 56 ? -4.613 -7.852 -6.484 1 98.19 56 GLY B C 1
ATOM 2264 O O . GLY B 1 56 ? -4.5 -9.008 -6.059 1 98.19 56 GLY B O 1
ATOM 2265 N N . THR B 1 57 ? -3.609 -7.152 -6.859 1 98.94 57 THR B N 1
ATOM 2266 C CA . THR B 1 57 ? -2.279 -7.496 -6.371 1 98.94 57 THR B CA 1
ATOM 2267 C C . THR B 1 57 ? -2.252 -7.52 -4.844 1 98.94 57 THR B C 1
ATOM 2269 O O . THR B 1 57 ? -2.588 -6.523 -4.199 1 98.94 57 THR B O 1
ATOM 2272 N N . HIS B 1 58 ? -1.959 -8.664 -4.277 1 98.94 58 HIS B N 1
ATOM 2273 C CA . HIS B 1 58 ? -2.027 -8.805 -2.826 1 98.94 58 HIS B CA 1
ATOM 2274 C C . HIS B 1 58 ? -1.04 -9.852 -2.326 1 98.94 58 HIS B C 1
ATOM 2276 O O . HIS B 1 58 ? -0.387 -10.523 -3.125 1 98.94 58 HIS B O 1
ATOM 2282 N N . ILE B 1 59 ? -0.952 -9.938 -0.995 1 98.94 59 ILE B N 1
ATOM 2283 C CA . ILE B 1 59 ? -0.095 -10.977 -0.428 1 98.94 59 ILE B CA 1
ATOM 2284 C C . ILE B 1 59 ? -0.9 -11.836 0.542 1 98.94 59 ILE B C 1
ATOM 2286 O O . ILE B 1 59 ? -1.909 -11.391 1.09 1 98.94 59 ILE B O 1
ATOM 2290 N N . ASP B 1 60 ? -0.514 -13.016 0.653 1 98.81 60 ASP B N 1
ATOM 2291 C CA . ASP B 1 60 ? -0.963 -13.961 1.673 1 98.81 60 ASP B CA 1
ATOM 2292 C C . ASP B 1 60 ? 0.083 -14.117 2.775 1 98.81 60 ASP B C 1
ATOM 2294 O O . ASP B 1 60 ? 1.221 -14.508 2.506 1 98.81 60 ASP B O 1
ATOM 2298 N N . SER B 1 61 ? -0.3 -13.758 3.984 1 98.69 61 SER B N 1
ATOM 2299 C CA . SER B 1 61 ? 0.589 -14.031 5.109 1 98.69 61 SER B CA 1
ATOM 2300 C C . SER B 1 61 ? 0.5 -15.484 5.547 1 98.69 61 SER B C 1
ATOM 2302 O O . SER B 1 61 ? -0.425 -16.203 5.156 1 98.69 61 SER B O 1
ATOM 2304 N N . PRO B 1 62 ? 1.456 -15.938 6.336 1 97.88 62 PRO B N 1
ATOM 2305 C CA . PRO B 1 62 ? 1.402 -17.312 6.836 1 97.88 62 PRO B CA 1
ATOM 2306 C C . PRO B 1 62 ? 0.089 -17.625 7.547 1 97.88 62 PRO B C 1
ATOM 2308 O O . PRO B 1 62 ? -0.437 -18.734 7.414 1 97.88 62 PRO B O 1
ATOM 2311 N N . ALA B 1 63 ? -0.542 -16.719 8.188 1 98.19 63 ALA B N 1
ATOM 2312 C CA . ALA B 1 63 ? -1.771 -16.953 8.945 1 98.19 63 ALA B CA 1
ATOM 2313 C C . ALA B 1 63 ? -2.943 -17.234 8.016 1 98.19 63 ALA B C 1
ATOM 2315 O O . ALA B 1 63 ? -4.004 -17.688 8.461 1 98.19 63 ALA B O 1
ATOM 2316 N N . HIS B 1 64 ? -2.816 -16.984 6.75 1 98.25 64 HIS B N 1
ATOM 2317 C CA . HIS B 1 64 ? -3.879 -17.219 5.781 1 98.25 64 HIS B CA 1
ATOM 2318 C C . HIS B 1 64 ? -4.215 -18.703 5.695 1 98.25 64 HIS B C 1
ATOM 2320 O O . HIS B 1 64 ? -5.367 -19.078 5.445 1 98.25 64 HIS B O 1
ATOM 2326 N N . CYS B 1 65 ? -3.199 -19.578 5.895 1 96.12 65 CYS B N 1
ATOM 2327 C CA . CYS B 1 65 ? -3.434 -21.016 5.797 1 96.12 65 CYS B CA 1
ATOM 2328 C C . CYS B 1 65 ? -2.9 -21.734 7.027 1 96.12 65 CYS B C 1
ATOM 2330 O O . CYS B 1 65 ? -2.643 -22.938 6.98 1 96.12 65 CYS B O 1
ATOM 2332 N N . ASN B 1 66 ? -2.592 -21.031 8 1 90.25 66 ASN B N 1
ATOM 2333 C CA . ASN B 1 66 ? -2.035 -21.656 9.195 1 90.25 66 ASN B CA 1
ATOM 2334 C C . ASN B 1 66 ? -2.646 -21.094 10.469 1 90.25 66 ASN B C 1
ATOM 2336 O O . ASN B 1 66 ? -2.25 -20.016 10.93 1 90.25 66 ASN B O 1
ATOM 2340 N N . ALA B 1 67 ? -3.5 -21.859 11.086 1 84.12 67 ALA B N 1
ATOM 2341 C CA . ALA B 1 67 ? -4.203 -21.422 12.289 1 84.12 67 ALA B CA 1
ATOM 2342 C C . ALA B 1 67 ? -3.248 -21.312 13.469 1 84.12 67 ALA B C 1
ATOM 2344 O O . ALA B 1 67 ? -3.52 -20.578 14.43 1 84.12 67 ALA B O 1
ATOM 2345 N N . ASN B 1 68 ? -2.195 -22 13.383 1 80.81 68 ASN B N 1
ATOM 2346 C CA . ASN B 1 68 ? -1.273 -22.062 14.508 1 80.81 68 ASN B CA 1
ATOM 2347 C C . ASN B 1 68 ? -0.192 -21 14.406 1 80.81 68 ASN B C 1
ATOM 2349 O O . ASN B 1 68 ? 0.563 -20.781 15.359 1 80.81 68 ASN B O 1
ATOM 2353 N N . LYS B 1 69 ? -0.105 -20.516 13.242 1 72.25 69 LYS B N 1
ATOM 2354 C CA . LYS B 1 69 ? 0.891 -19.469 13.031 1 72.25 69 LYS B CA 1
ATOM 2355 C C . LYS B 1 69 ? 0.241 -18.094 13.023 1 72.25 69 LYS B C 1
ATOM 2357 O O . LYS B 1 69 ? -0.541 -17.781 12.117 1 72.25 69 LYS B O 1
ATOM 2362 N N . ASP B 1 70 ? 0.607 -17.406 14 1 87.06 70 ASP B N 1
ATOM 2363 C CA . ASP B 1 70 ? -0.009 -16.094 14.148 1 87.06 70 ASP B CA 1
ATOM 2364 C C . ASP B 1 70 ? 0.868 -15.008 13.531 1 87.06 70 ASP B C 1
ATOM 2366 O O . ASP B 1 70 ? 1.294 -14.086 14.227 1 87.06 70 ASP B O 1
ATOM 2370 N N . ILE B 1 71 ? 1.29 -15.25 12.219 1 97 71 ILE B N 1
ATOM 2371 C CA . ILE B 1 71 ? 1.979 -14.211 11.461 1 97 71 ILE B CA 1
ATOM 2372 C C . ILE B 1 71 ? 1.01 -13.562 10.477 1 97 71 ILE B C 1
ATOM 2374 O O . ILE B 1 71 ? 0.927 -13.969 9.32 1 97 71 ILE B O 1
ATOM 2378 N N . THR B 1 72 ? 0.346 -12.641 11.055 1 98.25 72 THR B N 1
ATOM 2379 C CA . THR B 1 72 ? -0.595 -11.836 10.281 1 98.25 72 THR B CA 1
ATOM 2380 C C . THR B 1 72 ? 0.127 -10.703 9.562 1 98.25 72 THR B C 1
ATOM 2382 O O . THR B 1 72 ? 1.331 -10.516 9.742 1 98.25 72 THR B O 1
ATOM 2385 N N . ILE B 1 73 ? -0.558 -10.016 8.742 1 98.69 73 ILE B N 1
ATOM 2386 C CA . ILE B 1 73 ? -0.001 -9.055 7.797 1 98.69 73 ILE B CA 1
ATOM 2387 C C . ILE B 1 73 ? 0.822 -8.008 8.547 1 98.69 73 ILE B C 1
ATOM 2389 O O . ILE B 1 73 ? 1.957 -7.715 8.172 1 98.69 73 ILE B O 1
ATOM 2393 N N . GLU B 1 74 ? 0.248 -7.43 9.617 1 98.06 74 GLU B N 1
ATOM 2394 C CA . GLU B 1 74 ? 0.901 -6.32 10.297 1 98.06 74 GLU B CA 1
ATOM 2395 C C . GLU B 1 74 ? 2.197 -6.77 10.969 1 98.06 74 GLU B C 1
ATOM 2397 O O . GLU B 1 74 ? 3.035 -5.941 11.336 1 98.06 74 GLU B O 1
ATOM 2402 N N . LYS B 1 75 ? 2.406 -8.078 11.07 1 97.69 75 LYS B N 1
ATOM 2403 C CA . LYS B 1 75 ? 3.578 -8.617 11.75 1 97.69 75 LYS B CA 1
ATOM 2404 C C . LYS B 1 75 ? 4.711 -8.898 10.766 1 97.69 75 LYS B C 1
ATOM 2406 O O . LYS B 1 75 ? 5.828 -9.211 11.172 1 97.69 75 LYS B O 1
ATOM 2411 N N . LEU B 1 76 ? 4.434 -8.828 9.523 1 98.31 76 LEU B N 1
ATOM 2412 C CA . LEU B 1 76 ? 5.488 -8.969 8.523 1 98.31 76 LEU B CA 1
ATOM 2413 C C . LEU B 1 76 ? 6.395 -7.742 8.516 1 98.31 76 LEU B C 1
ATOM 2415 O O . LEU B 1 76 ? 5.945 -6.633 8.219 1 98.31 76 LEU B O 1
ATOM 2419 N N . GLY B 1 77 ? 7.656 -7.996 8.812 1 97.94 77 GLY B N 1
ATOM 2420 C CA . GLY B 1 77 ? 8.625 -6.91 8.789 1 97.94 77 GLY B CA 1
ATOM 2421 C C . GLY B 1 77 ? 9.242 -6.688 7.426 1 97.94 77 GLY B C 1
ATOM 2422 O O . GLY B 1 77 ? 9.484 -7.641 6.684 1 97.94 77 GLY B O 1
ATOM 2423 N N . ILE B 1 78 ? 9.508 -5.461 7.145 1 98.5 78 ILE B N 1
ATOM 2424 C CA . ILE B 1 78 ? 10.078 -5.129 5.844 1 98.5 78 ILE B CA 1
ATOM 2425 C C . ILE B 1 78 ? 11.438 -5.805 5.688 1 98.5 78 ILE B C 1
ATOM 2427 O O . ILE B 1 78 ? 11.734 -6.379 4.637 1 98.5 78 ILE B O 1
ATOM 2431 N N . ARG B 1 79 ? 12.25 -5.836 6.734 1 97 79 ARG B N 1
ATOM 2432 C CA . ARG B 1 79 ? 13.547 -6.492 6.684 1 97 79 ARG B CA 1
ATOM 2433 C C . ARG B 1 79 ? 13.453 -7.934 7.172 1 97 79 ARG B C 1
ATOM 2435 O O . ARG B 1 79 ? 13.922 -8.852 6.5 1 97 79 ARG B O 1
ATOM 2442 N N . SER B 1 80 ? 12.766 -8.172 8.281 1 97.44 80 SER B N 1
ATOM 2443 C CA . SER B 1 80 ? 12.797 -9.461 8.953 1 97.44 80 SER B CA 1
ATOM 2444 C C . SER B 1 80 ? 12.062 -10.523 8.141 1 97.44 80 SER B C 1
ATOM 2446 O O . SER B 1 80 ? 12.406 -11.711 8.211 1 97.44 80 SER B O 1
ATOM 2448 N N . HIS B 1 81 ? 11.086 -10.078 7.352 1 98 81 HIS B N 1
ATOM 2449 C CA . HIS B 1 81 ? 10.359 -11.031 6.523 1 98 81 HIS B CA 1
ATOM 2450 C C . HIS B 1 81 ? 10.617 -10.789 5.043 1 98 81 HIS B C 1
ATOM 2452 O O . HIS B 1 81 ? 9.883 -11.297 4.188 1 98 81 HIS B O 1
ATOM 2458 N N . HIS B 1 82 ? 11.609 -9.969 4.777 1 98.44 82 HIS B N 1
ATOM 2459 C CA . HIS B 1 82 ? 12.133 -9.781 3.428 1 98.44 82 HIS B CA 1
ATOM 2460 C C . HIS B 1 82 ? 11.047 -9.266 2.488 1 98.44 82 HIS B C 1
ATOM 2462 O O . HIS B 1 82 ? 10.891 -9.766 1.374 1 98.44 82 HIS B O 1
ATOM 2468 N N . LEU B 1 83 ? 10.273 -8.273 3.023 1 98.94 83 LEU B N 1
ATOM 2469 C CA . LEU B 1 83 ? 9.383 -7.543 2.121 1 98.94 83 LEU B CA 1
ATOM 2470 C C . LEU B 1 83 ? 10.188 -6.691 1.143 1 98.94 83 LEU B C 1
ATOM 2472 O O . LEU B 1 83 ? 9.656 -6.25 0.119 1 98.94 83 LEU B O 1
ATOM 2476 N N . LEU B 1 84 ? 11.383 -6.387 1.491 1 98.88 84 LEU B N 1
ATOM 2477 C CA . LEU B 1 84 ? 12.438 -5.941 0.583 1 98.88 84 LEU B CA 1
ATOM 2478 C C . LEU B 1 84 ? 13.414 -7.07 0.289 1 98.88 84 LEU B C 1
ATOM 2480 O O . LEU B 1 84 ? 14.039 -7.613 1.206 1 98.88 84 LEU B O 1
ATOM 2484 N N . ALA B 1 85 ? 13.531 -7.383 -0.991 1 98.81 85 ALA B N 1
ATOM 2485 C CA . ALA B 1 85 ? 14.367 -8.539 -1.326 1 98.81 85 ALA B CA 1
ATOM 2486 C C . ALA B 1 85 ? 14.867 -8.453 -2.768 1 98.81 85 ALA B C 1
ATOM 2488 O O . ALA B 1 85 ? 14.32 -7.695 -3.574 1 98.81 85 ALA B O 1
ATOM 2489 N N . GLN B 1 86 ? 15.922 -9.242 -3.027 1 98.69 86 GLN B N 1
ATOM 2490 C CA . GLN B 1 86 ? 16.297 -9.43 -4.426 1 98.69 86 GLN B CA 1
ATOM 2491 C C . GLN B 1 86 ? 15.195 -10.141 -5.203 1 98.69 86 GLN B C 1
ATOM 2493 O O . GLN B 1 86 ? 14.516 -11.016 -4.664 1 98.69 86 GLN B O 1
ATOM 2498 N N . ALA B 1 87 ? 15.094 -9.758 -6.457 1 98.69 87 ALA B N 1
ATOM 2499 C CA . ALA B 1 87 ? 14.031 -10.328 -7.285 1 98.69 87 ALA B CA 1
ATOM 2500 C C . ALA B 1 87 ? 14.609 -11.234 -8.367 1 98.69 87 ALA B C 1
ATOM 2502 O O . ALA B 1 87 ? 15.633 -10.922 -8.969 1 98.69 87 ALA B O 1
ATOM 2503 N N . PHE B 1 88 ? 14.016 -12.359 -8.562 1 98.94 88 PHE B N 1
ATOM 2504 C CA . PHE B 1 88 ? 14.258 -13.258 -9.688 1 98.94 88 PHE B CA 1
ATOM 2505 C C . PHE B 1 88 ? 12.977 -13.469 -10.492 1 98.94 88 PHE B C 1
ATOM 2507 O O . PHE B 1 88 ? 11.922 -13.773 -9.922 1 98.94 88 PHE B O 1
ATOM 2514 N N . VAL B 1 89 ? 13.062 -13.258 -11.781 1 98.94 89 VAL B N 1
ATOM 2515 C CA . VAL B 1 89 ? 11.898 -13.43 -12.648 1 98.94 89 VAL B CA 1
ATOM 2516 C C . VAL B 1 89 ? 12.102 -14.633 -13.555 1 98.94 89 VAL B C 1
ATOM 2518 O O . VAL B 1 89 ? 13.039 -14.656 -14.359 1 98.94 89 VAL B O 1
ATOM 2521 N N . ILE B 1 90 ? 11.297 -15.617 -13.383 1 98.94 90 ILE B N 1
ATOM 2522 C CA . ILE B 1 90 ? 11.289 -16.781 -14.258 1 98.94 90 ILE B CA 1
ATOM 2523 C C . ILE B 1 90 ? 10.164 -16.656 -15.281 1 98.94 90 ILE B C 1
ATOM 2525 O O . ILE B 1 90 ? 8.992 -16.812 -14.945 1 98.94 90 ILE B O 1
ATOM 2529 N N . ASP B 1 91 ? 10.547 -16.375 -16.484 1 98.81 91 ASP B N 1
ATOM 2530 C CA . ASP B 1 91 ? 9.586 -16.141 -17.562 1 98.81 91 ASP B CA 1
ATOM 2531 C C . ASP B 1 91 ? 9.18 -17.453 -18.234 1 98.81 91 ASP B C 1
ATOM 2533 O O . ASP B 1 91 ? 9.977 -18.062 -18.938 1 98.81 91 ASP B O 1
ATOM 2537 N N . VAL B 1 92 ? 7.977 -17.875 -18.031 1 98.88 92 VAL B N 1
ATOM 2538 C CA . VAL B 1 92 ? 7.469 -19.109 -18.641 1 98.88 92 VAL B CA 1
ATOM 2539 C C . VAL B 1 92 ? 6.336 -18.766 -19.609 1 98.88 92 VAL B C 1
ATOM 2541 O O . VAL B 1 92 ? 5.531 -19.641 -19.953 1 98.88 92 VAL B O 1
ATOM 2544 N N . SER B 1 93 ? 6.207 -17.547 -20.047 1 98.75 93 SER B N 1
ATOM 2545 C CA . SER B 1 93 ? 5.074 -17.047 -20.812 1 98.75 93 SER B CA 1
ATOM 2546 C C . SER B 1 93 ? 5.008 -17.688 -22.188 1 98.75 93 SER B C 1
ATOM 2548 O O . SER B 1 93 ? 3.924 -17.844 -22.75 1 98.75 93 SER B O 1
ATOM 2550 N N . ALA B 1 94 ? 6.125 -18.094 -22.688 1 98.38 94 ALA B N 1
ATOM 2551 C CA . ALA B 1 94 ? 6.16 -18.672 -24.031 1 98.38 94 ALA B CA 1
ATOM 2552 C C . ALA B 1 94 ? 5.449 -20.031 -24.062 1 98.38 94 ALA B C 1
ATOM 2554 O O . ALA B 1 94 ? 4.945 -20.438 -25.094 1 98.38 94 ALA B O 1
ATOM 2555 N N . LYS B 1 95 ? 5.383 -20.703 -22.938 1 98.06 95 LYS B N 1
ATOM 2556 C CA . LYS B 1 95 ? 4.812 -22.047 -22.906 1 98.06 95 LYS B CA 1
ATOM 2557 C C . LYS B 1 95 ? 3.539 -22.078 -22.078 1 98.06 95 LYS B C 1
ATOM 2559 O O . LYS B 1 95 ? 2.857 -23.109 -22.016 1 98.06 95 LYS B O 1
ATOM 2564 N N . ALA B 1 96 ? 3.215 -20.984 -21.422 1 98.12 96 ALA B N 1
ATOM 2565 C CA . ALA B 1 96 ? 2.1 -20.969 -20.484 1 98.12 96 ALA B CA 1
ATOM 2566 C C . ALA B 1 96 ? 0.762 -21 -21.219 1 98.12 96 ALA B C 1
ATOM 2568 O O . ALA B 1 96 ? 0.583 -20.312 -22.219 1 98.12 96 ALA B O 1
ATOM 2569 N N . HIS B 1 97 ? -0.104 -21.812 -20.828 1 98.38 97 HIS B N 1
ATOM 2570 C CA . HIS B 1 97 ? -1.52 -21.891 -21.156 1 98.38 97 HIS B CA 1
ATOM 2571 C C . HIS B 1 97 ? -2.369 -22.141 -19.922 1 98.38 97 HIS B C 1
ATOM 2573 O O . HIS B 1 97 ? -1.849 -22.188 -18.797 1 98.38 97 HIS B O 1
ATOM 2579 N N . GLU B 1 98 ? -3.676 -22.312 -20.016 1 98.19 98 GLU B N 1
ATOM 2580 C CA . GLU B 1 98 ? -4.59 -22.281 -18.891 1 98.19 98 GLU B CA 1
ATOM 2581 C C . GLU B 1 98 ? -4.328 -23.453 -17.938 1 98.19 98 GLU B C 1
ATOM 2583 O O . GLU B 1 98 ? -4.684 -23.391 -16.75 1 98.19 98 GLU B O 1
ATOM 2588 N N . HIS B 1 99 ? -3.652 -24.531 -18.422 1 98 99 HIS B N 1
ATOM 2589 C CA . HIS B 1 99 ? -3.395 -25.703 -17.562 1 98 99 HIS B CA 1
ATOM 2590 C C . HIS B 1 99 ? -1.904 -25.844 -17.281 1 98 99 HIS B C 1
ATOM 2592 O O . HIS B 1 99 ? -1.467 -26.875 -16.766 1 98 99 HIS B O 1
ATOM 2598 N N . TYR B 1 100 ? -1.202 -24.828 -17.625 1 98.62 100 TYR B N 1
ATOM 2599 C CA . TYR B 1 100 ? 0.244 -24.875 -17.438 1 98.62 100 TYR B CA 1
ATOM 2600 C C . TYR B 1 100 ? 0.613 -24.891 -15.961 1 98.62 100 TYR B C 1
ATOM 2602 O O . TYR B 1 100 ? 0.022 -24.172 -15.164 1 98.62 100 TYR B O 1
ATOM 2610 N N . LEU B 1 101 ? 1.617 -25.734 -15.594 1 98.69 101 LEU B N 1
ATOM 2611 C CA . LEU B 1 101 ? 2.238 -25.75 -14.273 1 98.69 101 LEU B CA 1
ATOM 2612 C C . LEU B 1 101 ? 3.732 -25.469 -14.367 1 98.69 101 LEU B C 1
ATOM 2614 O O . LEU B 1 101 ? 4.465 -26.172 -15.07 1 98.69 101 LEU B O 1
ATOM 2618 N N . ALA B 1 102 ? 4.164 -24.375 -13.773 1 98.88 102 ALA B N 1
ATOM 2619 C CA . ALA B 1 102 ? 5.602 -24.188 -13.602 1 98.88 102 ALA B CA 1
ATOM 2620 C C . ALA B 1 102 ? 6.207 -25.281 -12.742 1 98.88 102 ALA B C 1
ATOM 2622 O O . ALA B 1 102 ? 5.672 -25.609 -11.68 1 98.88 102 ALA B O 1
ATOM 2623 N N . THR B 1 103 ? 7.277 -25.875 -13.133 1 98.88 103 THR B N 1
ATOM 2624 C CA . THR B 1 103 ? 7.848 -27.047 -12.469 1 98.88 103 THR B CA 1
ATOM 2625 C C . THR B 1 103 ? 9.266 -26.75 -11.984 1 98.88 103 THR B C 1
ATOM 2627 O O . THR B 1 103 ? 9.82 -25.688 -12.273 1 98.88 103 THR B O 1
ATOM 2630 N N . ALA B 1 104 ? 9.797 -27.719 -11.266 1 98.88 104 ALA B N 1
ATOM 2631 C CA . ALA B 1 104 ? 11.188 -27.656 -10.828 1 98.88 104 ALA B CA 1
ATOM 2632 C C . ALA B 1 104 ? 12.141 -27.562 -12.016 1 98.88 104 ALA B C 1
ATOM 2634 O O . ALA B 1 104 ? 13.188 -26.922 -11.93 1 98.88 104 ALA B O 1
ATOM 2635 N N . GLU B 1 105 ? 11.75 -28.109 -13.117 1 98.81 105 GLU B N 1
ATOM 2636 C CA . GLU B 1 105 ? 12.57 -28.047 -14.32 1 98.81 105 GLU B CA 1
ATOM 2637 C C . GLU B 1 105 ? 12.719 -26.609 -14.812 1 98.81 105 GLU B C 1
ATOM 2639 O O . GLU B 1 105 ? 13.773 -26.219 -15.312 1 98.81 105 GLU B O 1
ATOM 2644 N N . ASP B 1 106 ? 11.648 -25.812 -14.703 1 98.88 106 ASP B N 1
ATOM 2645 C CA . ASP B 1 106 ? 11.719 -24.391 -15.078 1 98.88 106 ASP B CA 1
ATOM 2646 C C . ASP B 1 106 ? 12.75 -23.656 -14.227 1 98.88 106 ASP B C 1
ATOM 2648 O O . ASP B 1 106 ? 13.477 -22.797 -14.727 1 98.88 106 ASP B O 1
ATOM 2652 N N . ILE B 1 107 ? 12.766 -24.016 -12.961 1 98.94 107 ILE B N 1
ATOM 2653 C CA . ILE B 1 107 ? 13.703 -23.391 -12.031 1 98.94 107 ILE B CA 1
ATOM 2654 C C . ILE B 1 107 ? 15.133 -23.828 -12.367 1 98.94 107 ILE B C 1
ATOM 2656 O O . ILE B 1 107 ? 16.047 -23 -12.43 1 98.94 107 ILE B O 1
ATOM 2660 N N . SER B 1 108 ? 15.273 -25.109 -12.617 1 98.81 108 SER B N 1
ATOM 2661 C CA . SER B 1 108 ? 16.594 -25.641 -12.953 1 98.81 108 SER B CA 1
ATOM 2662 C C . SER B 1 108 ? 17.125 -25.016 -14.234 1 98.81 108 SER B C 1
ATOM 2664 O O . SER B 1 108 ? 18.312 -24.672 -14.32 1 98.81 108 SER B O 1
ATOM 2666 N N . ALA B 1 109 ? 16.281 -24.922 -15.195 1 98.75 109 ALA B N 1
ATOM 2667 C CA . ALA B 1 109 ? 16.672 -24.297 -16.453 1 98.75 109 ALA B CA 1
ATOM 2668 C C . ALA B 1 109 ? 17.109 -22.844 -16.219 1 98.75 109 ALA B C 1
ATOM 2670 O O . ALA B 1 109 ? 18.094 -22.391 -16.781 1 98.75 109 ALA B O 1
ATOM 2671 N N . PHE B 1 110 ? 16.344 -22.141 -15.406 1 98.88 110 PHE B N 1
ATOM 2672 C CA . PHE B 1 110 ? 16.688 -20.766 -15.062 1 98.88 110 PHE B CA 1
ATOM 2673 C C . PHE B 1 110 ? 18.047 -20.703 -14.383 1 98.88 110 PHE B C 1
ATOM 2675 O O . PHE B 1 110 ? 18.891 -19.875 -14.766 1 98.88 110 PHE B O 1
ATOM 2682 N N . GLU B 1 111 ? 18.203 -21.562 -13.383 1 98.88 111 GLU B N 1
ATOM 2683 C CA . GLU B 1 111 ? 19.438 -21.531 -12.602 1 98.88 111 GLU B CA 1
ATOM 2684 C C . GLU B 1 111 ? 20.641 -21.891 -13.469 1 98.88 111 GLU B C 1
ATOM 2686 O O . GLU B 1 111 ? 21.734 -21.375 -13.258 1 98.88 111 GLU B O 1
ATOM 2691 N N . LYS B 1 112 ? 20.453 -22.797 -14.406 1 98.69 112 LYS B N 1
ATOM 2692 C CA . LYS B 1 112 ? 21.531 -23.141 -15.336 1 98.69 112 LYS B CA 1
ATOM 2693 C C . LYS B 1 112 ? 21.984 -21.938 -16.125 1 98.69 112 LYS B C 1
ATOM 2695 O O . LYS B 1 112 ? 23.188 -21.797 -16.422 1 98.69 112 LYS B O 1
ATOM 2700 N N . GLN B 1 113 ? 21.125 -21.094 -16.453 1 98.56 113 GLN B N 1
ATOM 2701 C CA . GLN B 1 113 ? 21.406 -19.953 -17.312 1 98.56 113 GLN B CA 1
ATOM 2702 C C . GLN B 1 113 ? 21.844 -18.734 -16.516 1 98.56 113 GLN B C 1
ATOM 2704 O O . GLN B 1 113 ? 22.688 -17.953 -16.953 1 98.56 113 GLN B O 1
ATOM 2709 N N . HIS B 1 114 ? 21.281 -18.562 -15.312 1 98.5 114 HIS B N 1
ATOM 2710 C CA . HIS B 1 114 ? 21.422 -17.266 -14.656 1 98.5 114 HIS B CA 1
ATOM 2711 C C . HIS B 1 114 ? 22.047 -17.406 -13.266 1 98.5 114 HIS B C 1
ATOM 2713 O O . HIS B 1 114 ? 22.266 -16.422 -12.57 1 98.5 114 HIS B O 1
ATOM 2719 N N . GLY B 1 115 ? 22.344 -18.625 -12.891 1 98.31 115 GLY B N 1
ATOM 2720 C CA . GLY B 1 115 ? 22.891 -18.875 -11.57 1 98.31 115 GLY B CA 1
ATOM 2721 C C . GLY B 1 115 ? 21.844 -19.266 -10.547 1 98.31 115 GLY B C 1
ATOM 2722 O O . GLY B 1 115 ? 20.641 -19.109 -10.789 1 98.31 115 GLY B O 1
ATOM 2723 N N . LYS B 1 116 ? 22.297 -19.703 -9.453 1 98.44 116 LYS B N 1
ATOM 2724 C CA . LYS B 1 116 ? 21.422 -20.203 -8.398 1 98.44 116 LYS B CA 1
ATOM 2725 C C . LYS B 1 116 ? 20.594 -19.062 -7.801 1 98.44 116 LYS B C 1
ATOM 2727 O O . LYS B 1 116 ? 21.109 -17.969 -7.582 1 98.44 116 LYS B O 1
ATOM 2732 N N . ILE B 1 117 ? 19.422 -19.297 -7.5 1 98.81 117 ILE B N 1
ATOM 2733 C CA . ILE B 1 117 ? 18.531 -18.359 -6.836 1 98.81 117 ILE B CA 1
ATOM 2734 C C . ILE B 1 117 ? 19 -18.125 -5.398 1 98.81 117 ILE B C 1
ATOM 2736 O O . ILE B 1 117 ? 19.266 -19.078 -4.672 1 98.81 117 ILE B O 1
ATOM 2740 N N . ALA B 1 118 ? 19.094 -16.938 -4.992 1 98.44 118 ALA B N 1
ATOM 2741 C CA . ALA B 1 118 ? 19.609 -16.578 -3.676 1 98.44 118 ALA B CA 1
ATOM 2742 C C . ALA B 1 118 ? 18.562 -16.781 -2.59 1 98.44 118 ALA B C 1
ATOM 2744 O O . ALA B 1 118 ? 17.359 -16.609 -2.834 1 98.44 118 ALA B O 1
ATOM 2745 N N . GLN B 1 119 ? 19.016 -17.109 -1.381 1 98.5 119 GLN B N 1
ATOM 2746 C CA . GLN B 1 119 ? 18.109 -17.172 -0.24 1 98.5 119 GLN B CA 1
ATOM 2747 C C . GLN B 1 119 ? 17.484 -15.812 0.061 1 98.5 119 GLN B C 1
ATOM 2749 O O . GLN B 1 119 ? 18.047 -14.781 -0.304 1 98.5 119 GLN B O 1
ATOM 2754 N N . ASP B 1 120 ? 16.328 -15.797 0.669 1 98.56 120 ASP B N 1
ATOM 2755 C CA . ASP B 1 120 ? 15.633 -14.609 1.154 1 98.56 120 ASP B CA 1
ATOM 2756 C C . ASP B 1 120 ? 15.234 -13.695 -0.003 1 98.56 120 ASP B C 1
ATOM 2758 O O . ASP B 1 120 ? 15.109 -12.484 0.172 1 98.56 120 ASP B O 1
ATOM 2762 N N . SER B 1 121 ? 15.109 -14.258 -1.209 1 98.88 121 SER B N 1
ATOM 2763 C CA . SER B 1 121 ? 14.703 -13.523 -2.402 1 98.88 121 SER B CA 1
ATOM 2764 C C . SER B 1 121 ? 13.227 -13.734 -2.705 1 98.88 121 SER B C 1
ATOM 2766 O O . SER B 1 121 ? 12.547 -14.508 -2.021 1 98.88 121 SER B O 1
ATOM 2768 N N . VAL B 1 122 ? 12.758 -12.977 -3.609 1 98.94 122 VAL B N 1
ATOM 2769 C CA . VAL B 1 122 ? 11.43 -13.164 -4.18 1 98.94 122 VAL B CA 1
ATOM 2770 C C . VAL B 1 122 ? 11.555 -13.695 -5.609 1 98.94 122 VAL B C 1
ATOM 2772 O O . VAL B 1 122 ? 12.312 -13.148 -6.414 1 98.94 122 VAL B O 1
ATOM 2775 N N . VAL B 1 123 ? 10.875 -14.758 -5.859 1 99 123 VAL B N 1
ATOM 2776 C CA . VAL B 1 123 ? 10.828 -15.312 -7.207 1 99 123 VAL B CA 1
ATOM 2777 C C . VAL B 1 123 ? 9.445 -15.109 -7.809 1 99 123 VAL B C 1
ATOM 2779 O O . VAL B 1 123 ? 8.438 -15.492 -7.207 1 99 123 VAL B O 1
ATOM 2782 N N . ILE B 1 124 ? 9.383 -14.508 -8.953 1 98.94 124 ILE B N 1
ATOM 2783 C CA . ILE B 1 124 ? 8.133 -14.305 -9.664 1 98.94 124 ILE B CA 1
ATOM 2784 C C . ILE B 1 124 ? 8.086 -15.211 -10.898 1 98.94 124 ILE B C 1
ATOM 2786 O O . ILE B 1 124 ? 8.984 -15.164 -11.742 1 98.94 124 ILE B O 1
ATOM 2790 N N . PHE B 1 125 ? 7.109 -16.078 -10.977 1 98.94 125 PHE B N 1
ATOM 2791 C CA . PHE B 1 125 ? 6.797 -16.734 -12.242 1 98.94 125 PHE B CA 1
ATOM 2792 C C . PHE B 1 125 ? 5.945 -15.82 -13.117 1 98.94 125 PHE B C 1
ATOM 2794 O O . PHE B 1 125 ? 4.805 -15.508 -12.773 1 98.94 125 PHE B O 1
ATOM 2801 N N . HIS B 1 126 ? 6.512 -15.391 -14.211 1 98.94 126 HIS B N 1
ATOM 2802 C CA . HIS B 1 126 ? 5.77 -14.609 -15.195 1 98.94 126 HIS B CA 1
ATOM 2803 C C . HIS B 1 126 ? 5.16 -15.516 -16.266 1 98.94 126 HIS B C 1
ATOM 2805 O O . HIS B 1 126 ? 5.871 -16.016 -17.141 1 98.94 126 HIS B O 1
ATOM 2811 N N . THR B 1 127 ? 3.889 -15.672 -16.234 1 98.94 127 THR B N 1
ATOM 2812 C CA . THR B 1 127 ? 3.199 -16.562 -17.156 1 98.94 127 THR B CA 1
ATOM 2813 C C . THR B 1 127 ? 2.66 -15.789 -18.359 1 98.94 127 THR B C 1
ATOM 2815 O O . THR B 1 127 ? 2.314 -16.391 -19.375 1 98.94 127 THR B O 1
ATOM 2818 N N . GLY B 1 128 ? 2.584 -14.508 -18.25 1 98.81 128 GLY B N 1
ATOM 2819 C CA . GLY B 1 128 ? 1.983 -13.68 -19.281 1 98.81 128 GLY B CA 1
ATOM 2820 C C . GLY B 1 128 ? 0.476 -13.562 -19.141 1 98.81 128 GLY B C 1
ATOM 2821 O O . GLY B 1 128 ? -0.17 -12.883 -19.938 1 98.81 128 GLY B O 1
ATOM 2822 N N . TRP B 1 129 ? -0.092 -14.164 -18.156 1 98.88 129 TRP B N 1
ATOM 2823 C CA . TRP B 1 129 ? -1.538 -14.203 -17.953 1 98.88 129 TRP B CA 1
ATOM 2824 C C . TRP B 1 129 ? -2.084 -12.82 -17.641 1 98.88 129 TRP B C 1
ATOM 2826 O O . TRP B 1 129 ? -3.268 -12.547 -17.859 1 98.88 129 TRP B O 1
ATOM 2836 N N . GLU B 1 130 ? -1.196 -11.898 -17.156 1 98.69 130 GLU B N 1
ATOM 2837 C CA . GLU B 1 130 ? -1.569 -10.539 -16.781 1 98.69 130 GLU B CA 1
ATOM 2838 C C . GLU B 1 130 ? -2.271 -9.82 -17.938 1 98.69 130 GLU B C 1
ATOM 2840 O O . GLU B 1 130 ? -3.014 -8.867 -17.719 1 98.69 130 GLU B O 1
ATOM 2845 N N . LYS B 1 131 ? -2.006 -10.305 -19.141 1 98.38 131 LYS B N 1
ATOM 2846 C CA . LYS B 1 131 ? -2.572 -9.648 -20.312 1 98.38 131 LYS B CA 1
ATOM 2847 C C . LYS B 1 131 ? -4.098 -9.695 -20.297 1 98.38 131 LYS B C 1
ATOM 2849 O O . LYS B 1 131 ? -4.758 -8.898 -20.969 1 98.38 131 LYS B O 1
ATOM 2854 N N . TYR B 1 132 ? -4.668 -10.578 -19.547 1 98.56 132 TYR B N 1
ATOM 2855 C CA . TYR B 1 132 ? -6.113 -10.75 -19.5 1 98.56 132 TYR B CA 1
ATOM 2856 C C . TYR B 1 132 ? -6.727 -9.961 -18.344 1 98.56 132 TYR B C 1
ATOM 2858 O O . TYR B 1 132 ? -7.938 -10.031 -18.109 1 98.56 132 TYR B O 1
ATOM 2866 N N . TRP B 1 133 ? -6.004 -9.18 -17.609 1 98.44 133 TRP B N 1
ATOM 2867 C CA . TRP B 1 133 ? -6.465 -8.484 -16.406 1 98.44 133 TRP B CA 1
ATOM 2868 C C . TRP B 1 133 ? -7.695 -7.641 -16.703 1 98.44 133 TRP B C 1
ATOM 2870 O O . TRP B 1 133 ? -8.617 -7.566 -15.898 1 98.44 133 TRP B O 1
ATOM 2880 N N . GLN B 1 134 ? -7.719 -7.023 -17.875 1 97.44 134 GLN B N 1
ATOM 2881 C CA . GLN B 1 134 ? -8.82 -6.133 -18.219 1 97.44 134 GLN B CA 1
ATOM 2882 C C . GLN B 1 134 ? -10.031 -6.918 -18.719 1 97.44 134 GLN B C 1
ATOM 2884 O O . GLN B 1 134 ? -11.055 -6.332 -19.094 1 97.44 134 GLN B O 1
ATOM 2889 N N . ASN B 1 135 ? -9.938 -8.219 -18.859 1 97.44 135 ASN B N 1
ATOM 2890 C CA . ASN B 1 135 ? -11.016 -9.156 -19.141 1 97.44 135 ASN B CA 1
ATOM 2891 C C . ASN B 1 135 ? -11.188 -10.164 -18.016 1 97.44 135 ASN B C 1
ATOM 2893 O O . ASN B 1 135 ? -10.719 -11.305 -18.109 1 97.44 135 ASN B O 1
ATOM 2897 N N . PRO B 1 136 ? -11.922 -9.719 -17 1 96.69 136 PRO B N 1
ATOM 2898 C CA . PRO B 1 136 ? -12.016 -10.531 -15.773 1 96.69 136 PRO B CA 1
ATOM 2899 C C . PRO B 1 136 ? -12.484 -11.953 -16.047 1 96.69 136 PRO B C 1
ATOM 2901 O O . PRO B 1 136 ? -12.047 -12.891 -15.375 1 96.69 136 PRO B O 1
ATOM 2904 N N . GLU B 1 137 ? -13.43 -12.172 -16.969 1 96.25 137 GLU B N 1
ATOM 2905 C CA . GLU B 1 137 ? -13.906 -13.508 -17.297 1 96.25 137 GLU B CA 1
ATOM 2906 C C . GLU B 1 137 ? -12.773 -14.391 -17.828 1 96.25 137 GLU B C 1
ATOM 2908 O O . GLU B 1 137 ? -12.648 -15.555 -17.438 1 96.25 137 GLU B O 1
ATOM 2913 N N . ARG B 1 138 ? -11.953 -13.836 -18.703 1 97.69 138 ARG B N 1
ATOM 2914 C CA . ARG B 1 138 ? -10.828 -14.578 -19.25 1 97.69 138 ARG B CA 1
ATOM 2915 C C . ARG B 1 138 ? -9.734 -14.781 -18.219 1 97.69 138 ARG B C 1
ATOM 2917 O O . ARG B 1 138 ? -9.078 -15.828 -18.188 1 97.69 138 ARG B O 1
ATOM 2924 N N . TYR B 1 139 ? -9.5 -13.789 -17.375 1 98.5 139 TYR B N 1
ATOM 2925 C CA . TYR B 1 139 ? -8.484 -13.875 -16.344 1 98.5 139 TYR B CA 1
ATOM 2926 C C . TYR B 1 139 ? -8.82 -14.961 -15.328 1 98.5 139 TYR B C 1
ATOM 2928 O O . TYR B 1 139 ? -7.965 -15.773 -14.969 1 98.5 139 TYR B O 1
ATOM 2936 N N . ARG B 1 140 ? -10.039 -14.969 -14.836 1 97.81 140 ARG B N 1
ATOM 2937 C CA . ARG B 1 140 ? -10.5 -15.969 -13.883 1 97.81 140 ARG B CA 1
ATOM 2938 C C . ARG B 1 140 ? -10.578 -17.344 -14.531 1 97.81 140 ARG B C 1
ATOM 2940 O O . ARG B 1 140 ? -10.133 -18.344 -13.945 1 97.81 140 ARG B O 1
ATOM 2947 N N . ASN B 1 141 ? -11.25 -17.375 -15.703 1 97.94 141 ASN B N 1
ATOM 2948 C CA . ASN B 1 141 ? -11.312 -18.531 -16.594 1 97.94 141 ASN B CA 1
ATOM 2949 C C . ASN B 1 141 ? -11.789 -19.781 -15.867 1 97.94 141 ASN B C 1
ATOM 2951 O O . ASN B 1 141 ? -11.133 -20.828 -15.922 1 97.94 141 ASN B O 1
ATOM 2955 N N . ASN B 1 142 ? -12.875 -19.641 -15.172 1 96.81 142 ASN B N 1
ATOM 2956 C CA . ASN B 1 142 ? -13.438 -20.75 -14.398 1 96.81 142 ASN B CA 1
ATOM 2957 C C . ASN B 1 142 ? -12.398 -21.375 -13.484 1 96.81 142 ASN B C 1
ATOM 2959 O O . ASN B 1 142 ? -12.359 -22.609 -13.328 1 96.81 142 ASN B O 1
ATOM 2963 N N . LEU B 1 143 ? -11.43 -20.516 -13.047 1 97.5 143 LEU B N 1
ATOM 2964 C CA . LEU B 1 143 ? -10.383 -20.859 -12.086 1 97.5 143 LEU B CA 1
ATOM 2965 C C . LEU B 1 143 ? -9.422 -21.891 -12.68 1 97.5 143 LEU B C 1
ATOM 2967 O O . LEU B 1 143 ? -8.93 -22.766 -11.969 1 97.5 143 LEU B O 1
ATOM 2971 N N . GLN B 1 144 ? -9.312 -21.797 -14 1 98.06 144 GLN B N 1
ATOM 2972 C CA . GLN B 1 144 ? -8.273 -22.516 -14.734 1 98.06 144 GLN B CA 1
ATOM 2973 C C . GLN B 1 144 ? -7.262 -21.547 -15.336 1 98.06 144 GLN B C 1
ATOM 2975 O O . GLN B 1 144 ? -7.551 -20.875 -16.328 1 98.06 144 GLN B O 1
ATOM 2980 N N . PHE B 1 145 ? -6.113 -21.453 -14.766 1 98.75 145 PHE B N 1
ATOM 2981 C CA . PHE B 1 145 ? -5.051 -20.547 -15.172 1 98.75 145 PHE B CA 1
ATOM 2982 C C . PHE B 1 145 ? -3.684 -21.109 -14.812 1 98.75 145 PHE B C 1
ATOM 2984 O O . PHE B 1 145 ? -3.584 -22.047 -14.016 1 98.75 145 PHE B O 1
ATOM 2991 N N . PRO B 1 146 ? -2.596 -20.625 -15.508 1 98.81 146 PRO B N 1
ATOM 2992 C CA . PRO B 1 146 ? -1.26 -21.141 -15.172 1 98.81 146 PRO B CA 1
ATOM 2993 C C . PRO B 1 146 ? -0.953 -21.047 -13.68 1 98.81 146 PRO B C 1
ATOM 2995 O O . PRO B 1 146 ? -1.315 -20.062 -13.031 1 98.81 146 PRO B O 1
ATOM 2998 N N . SER B 1 147 ? -0.398 -22.062 -13.164 1 98.81 147 SER B N 1
ATOM 2999 C CA . SER B 1 147 ? -0.112 -22.172 -11.742 1 98.81 147 SER B CA 1
ATOM 3000 C C . SER B 1 147 ? 1.242 -22.828 -11.5 1 98.81 147 SER B C 1
ATOM 3002 O O . SER B 1 147 ? 2.1 -22.844 -12.383 1 98.81 147 SER B O 1
ATOM 3004 N N . VAL B 1 148 ? 1.518 -23.172 -10.25 1 98.94 148 VAL B N 1
ATOM 3005 C CA . VAL B 1 148 ? 2.836 -23.672 -9.867 1 98.94 148 VAL B CA 1
ATOM 3006 C C . VAL B 1 148 ? 2.713 -25.078 -9.32 1 98.94 148 VAL B C 1
ATOM 3008 O O . VAL B 1 148 ? 1.843 -25.359 -8.492 1 98.94 148 VAL B O 1
ATOM 3011 N N . HIS B 1 149 ? 3.49 -25.938 -9.852 1 98.69 149 HIS B N 1
ATOM 3012 C CA . HIS B 1 149 ? 3.537 -27.312 -9.336 1 98.69 149 HIS B CA 1
ATOM 3013 C C . HIS B 1 149 ? 4.215 -27.359 -7.973 1 98.69 149 HIS B C 1
ATOM 3015 O O . HIS B 1 149 ? 5.148 -26.594 -7.711 1 98.69 149 HIS B O 1
ATOM 3021 N N . SER B 1 150 ? 3.822 -28.344 -7.137 1 98.56 150 SER B N 1
ATOM 3022 C CA . SER B 1 150 ? 4.375 -28.484 -5.793 1 98.56 150 SER B CA 1
ATOM 3023 C C . SER B 1 150 ? 5.879 -28.734 -5.836 1 98.56 150 SER B C 1
ATOM 3025 O O . SER B 1 150 ? 6.609 -28.328 -4.934 1 98.56 150 SER B O 1
ATOM 3027 N N . ASP B 1 151 ? 6.344 -29.391 -6.871 1 98.81 151 ASP B N 1
ATOM 3028 C CA . ASP B 1 151 ? 7.773 -29.672 -6.953 1 98.81 151 ASP B CA 1
ATOM 3029 C C . ASP B 1 151 ? 8.578 -28.391 -7.117 1 98.81 151 ASP B C 1
ATOM 3031 O O . ASP B 1 151 ? 9.688 -28.266 -6.594 1 98.81 151 ASP B O 1
ATOM 3035 N N . ALA B 1 152 ? 8.07 -27.422 -7.922 1 98.88 152 ALA B N 1
ATOM 3036 C CA . ALA B 1 152 ? 8.703 -26.109 -8.031 1 98.88 152 ALA B CA 1
ATOM 3037 C C . ALA B 1 152 ? 8.719 -25.391 -6.684 1 98.88 152 ALA B C 1
ATOM 3039 O O . ALA B 1 152 ? 9.734 -24.812 -6.289 1 98.88 152 ALA B O 1
ATOM 3040 N N . ALA B 1 153 ? 7.57 -25.422 -6.012 1 98.88 153 ALA B N 1
ATOM 3041 C CA . ALA B 1 153 ? 7.477 -24.797 -4.691 1 98.88 153 ALA B CA 1
ATOM 3042 C C . ALA B 1 153 ? 8.5 -25.391 -3.73 1 98.88 153 ALA B C 1
ATOM 3044 O O . ALA B 1 153 ? 9.188 -24.656 -3.016 1 98.88 153 ALA B O 1
ATOM 3045 N N . GLN B 1 154 ? 8.594 -26.688 -3.748 1 98.81 154 GLN B N 1
ATOM 3046 C CA . GLN B 1 154 ? 9.539 -27.375 -2.867 1 98.81 154 GLN B CA 1
ATOM 3047 C C . GLN B 1 154 ? 10.977 -26.969 -3.176 1 98.81 154 GLN B C 1
ATOM 3049 O O . GLN B 1 154 ? 11.766 -26.719 -2.262 1 98.81 154 GLN B O 1
ATOM 3054 N N . LEU B 1 155 ? 11.305 -26.938 -4.434 1 98.94 155 LEU B N 1
ATOM 3055 C CA . LEU B 1 155 ? 12.656 -26.562 -4.82 1 98.94 155 LEU B CA 1
ATOM 3056 C C . LEU B 1 155 ? 12.969 -25.125 -4.387 1 98.94 155 LEU B C 1
ATOM 3058 O O . LEU B 1 155 ? 14.062 -24.844 -3.902 1 98.94 155 LEU B O 1
ATOM 3062 N N . LEU B 1 156 ? 12.055 -24.219 -4.574 1 98.94 156 LEU B N 1
ATOM 3063 C CA . LEU B 1 156 ? 12.242 -22.828 -4.172 1 98.94 156 LEU B CA 1
ATOM 3064 C C . LEU B 1 156 ? 12.406 -22.719 -2.658 1 98.94 156 LEU B C 1
ATOM 3066 O O . LEU B 1 156 ? 13.156 -21.875 -2.168 1 98.94 156 LEU B O 1
ATOM 3070 N N . LEU B 1 157 ? 11.664 -23.531 -1.903 1 98.81 157 LEU B N 1
ATOM 3071 C CA . LEU B 1 157 ? 11.812 -23.547 -0.452 1 98.81 157 LEU B CA 1
ATOM 3072 C C . LEU B 1 157 ? 13.172 -24.094 -0.046 1 98.81 157 LEU B C 1
ATOM 3074 O O . LEU B 1 157 ? 13.75 -23.672 0.957 1 98.81 157 LEU B O 1
ATOM 3078 N N . GLU B 1 158 ? 13.648 -25.094 -0.815 1 98.81 158 GLU B N 1
ATOM 3079 C CA . GLU B 1 158 ? 15.008 -25.562 -0.59 1 98.81 158 GLU B CA 1
ATOM 3080 C C . GLU B 1 158 ? 16.016 -24.438 -0.791 1 98.81 158 GLU B C 1
ATOM 3082 O O . GLU B 1 158 ? 17.062 -24.406 -0.134 1 98.81 158 GLU B O 1
ATOM 3087 N N . ARG B 1 159 ? 15.75 -23.531 -1.751 1 98.81 159 ARG B N 1
ATOM 3088 C CA . ARG B 1 159 ? 16.578 -22.344 -1.931 1 98.81 159 ARG B CA 1
ATOM 3089 C C . ARG B 1 159 ? 16.328 -21.312 -0.834 1 98.81 159 ARG B C 1
ATOM 3091 O O . ARG B 1 159 ? 17.016 -20.297 -0.757 1 98.81 159 ARG B O 1
ATOM 3098 N N . ASN B 1 160 ? 15.273 -21.516 -0.005 1 98.75 160 ASN B N 1
ATOM 3099 C CA . ASN B 1 160 ? 14.898 -20.688 1.134 1 98.75 160 ASN B CA 1
ATOM 3100 C C . ASN B 1 160 ? 14.5 -19.281 0.693 1 98.75 160 ASN B C 1
ATOM 3102 O O . ASN B 1 160 ? 14.953 -18.297 1.276 1 98.75 160 ASN B O 1
ATOM 3106 N N . ILE B 1 161 ? 13.742 -19.172 -0.357 1 98.88 161 ILE B N 1
ATOM 3107 C CA . ILE B 1 161 ? 13.297 -17.859 -0.789 1 98.88 161 ILE B CA 1
ATOM 3108 C C . ILE B 1 161 ? 12.266 -17.312 0.198 1 98.88 161 ILE B C 1
ATOM 3110 O O . ILE B 1 161 ? 11.727 -18.062 1.018 1 98.88 161 ILE B O 1
ATOM 3114 N N . ALA B 1 162 ? 12.07 -16.031 0.146 1 98.81 162 ALA B N 1
ATOM 3115 C CA . ALA B 1 162 ? 11.141 -15.375 1.066 1 98.81 162 ALA B CA 1
ATOM 3116 C C . ALA B 1 162 ? 9.703 -15.5 0.576 1 98.81 162 ALA B C 1
ATOM 3118 O O . ALA B 1 162 ? 8.773 -15.633 1.379 1 98.81 162 ALA B O 1
ATOM 3119 N N . ALA B 1 163 ? 9.555 -15.422 -0.751 1 98.94 163 ALA B N 1
ATOM 3120 C CA . ALA B 1 163 ? 8.195 -15.398 -1.283 1 98.94 163 ALA B CA 1
ATOM 3121 C C . ALA B 1 163 ? 8.164 -15.852 -2.738 1 98.94 163 ALA B C 1
ATOM 3123 O O . ALA B 1 163 ? 9.164 -15.742 -3.451 1 98.94 163 ALA B O 1
ATOM 3124 N N . LEU B 1 164 ? 7.039 -16.344 -3.09 1 98.94 164 LEU B N 1
ATOM 3125 C CA . LEU B 1 164 ? 6.711 -16.688 -4.469 1 98.94 164 LEU B CA 1
ATOM 3126 C C . LEU B 1 164 ? 5.609 -15.789 -5.008 1 98.94 164 LEU B C 1
ATOM 3128 O O . LEU B 1 164 ? 4.578 -15.602 -4.355 1 98.94 164 LEU B O 1
ATOM 3132 N N . GLY B 1 165 ? 5.875 -15.156 -6.129 1 98.94 165 GLY B N 1
ATOM 3133 C CA . GLY B 1 165 ? 4.895 -14.328 -6.816 1 98.94 165 GLY B CA 1
ATOM 3134 C C . GLY B 1 165 ? 4.465 -14.906 -8.156 1 98.94 165 GLY B C 1
ATOM 3135 O O . GLY B 1 165 ? 5.219 -15.648 -8.789 1 98.94 165 GLY B O 1
ATOM 3136 N N . ILE B 1 166 ? 3.285 -14.508 -8.609 1 98.94 166 ILE B N 1
ATOM 3137 C CA . ILE B 1 166 ? 2.787 -14.969 -9.898 1 98.94 166 ILE B CA 1
ATOM 3138 C C . ILE B 1 166 ? 1.795 -13.953 -10.461 1 98.94 166 ILE B C 1
ATOM 3140 O O . ILE B 1 166 ? 1.177 -13.195 -9.703 1 98.94 166 ILE B O 1
ATOM 3144 N N . ASP B 1 167 ? 1.627 -13.93 -11.781 1 98.94 167 ASP B N 1
ATOM 3145 C CA . ASP B 1 167 ? 0.77 -12.945 -12.43 1 98.94 167 ASP B CA 1
ATOM 3146 C C . ASP B 1 167 ? -0.612 -13.523 -12.727 1 98.94 167 ASP B C 1
ATOM 3148 O O . ASP B 1 167 ? -1.261 -13.141 -13.695 1 98.94 167 ASP B O 1
ATOM 3152 N N . THR B 1 168 ? -1.053 -14.547 -11.953 1 98.88 168 THR B N 1
ATOM 3153 C CA . THR B 1 168 ? -2.383 -15.141 -12.023 1 98.88 168 THR B CA 1
ATOM 3154 C C . THR B 1 168 ? -3.121 -14.977 -10.703 1 98.88 168 THR B C 1
ATOM 3156 O O . THR B 1 168 ? -2.578 -14.422 -9.742 1 98.88 168 THR B O 1
ATOM 3159 N N . LEU B 1 169 ? -4.348 -15.461 -10.586 1 98.44 169 LEU B N 1
ATOM 3160 C CA . LEU B 1 169 ? -5.164 -15.328 -9.391 1 98.44 169 LEU B CA 1
ATOM 3161 C C . LEU B 1 169 ? -4.488 -15.992 -8.195 1 98.44 169 LEU B C 1
ATOM 3163 O O . LEU B 1 169 ? -4.691 -15.578 -7.051 1 98.44 169 LEU B O 1
ATOM 3167 N N . SER B 1 170 ? -3.719 -16.969 -8.508 1 98.56 170 SER B N 1
ATOM 3168 C CA . SER B 1 170 ? -3.146 -17.812 -7.457 1 98.56 170 SER B CA 1
ATOM 3169 C C . SER B 1 170 ? -2.078 -18.734 -8.016 1 98.56 170 SER B C 1
ATOM 3171 O O . SER B 1 170 ? -2.104 -19.078 -9.203 1 98.56 170 SER B O 1
ATOM 3173 N N . PRO B 1 171 ? -1.151 -19.125 -7.16 1 98.81 171 PRO B N 1
ATOM 3174 C CA . PRO B 1 171 ? -0.23 -20.172 -7.605 1 98.81 171 PRO B CA 1
ATOM 3175 C C . PRO B 1 171 ? -0.876 -21.562 -7.629 1 98.81 171 PRO B C 1
ATOM 3177 O O . PRO B 1 171 ? -0.27 -22.516 -8.109 1 98.81 171 PRO B O 1
ATOM 3180 N N . ASP B 1 172 ? -2.094 -21.672 -7.105 1 98.31 172 ASP B N 1
ATOM 3181 C CA . ASP B 1 172 ? -2.859 -22.922 -7.082 1 98.31 172 ASP B CA 1
ATOM 3182 C C . ASP B 1 172 ? -4.223 -22.734 -7.746 1 98.31 172 ASP B C 1
ATOM 3184 O O . ASP B 1 172 ? -4.711 -21.609 -7.875 1 98.31 172 ASP B O 1
ATOM 3188 N N . VAL B 1 173 ? -4.812 -23.875 -8.211 1 96.25 173 VAL B N 1
ATOM 3189 C CA . VAL B 1 173 ? -6.219 -23.938 -8.594 1 96.25 173 VAL B CA 1
ATOM 3190 C C . VAL B 1 173 ? -6.977 -24.844 -7.633 1 96.25 173 VAL B C 1
ATOM 3192 O O . VAL B 1 173 ? -6.371 -25.672 -6.941 1 96.25 173 VAL B O 1
ATOM 3195 N N . PRO B 1 174 ? -8.234 -24.656 -7.562 1 93.38 174 PRO B N 1
ATOM 3196 C CA . PRO B 1 174 ? -8.984 -25.438 -6.57 1 93.38 174 PRO B CA 1
ATOM 3197 C C . PRO B 1 174 ? -8.758 -26.938 -6.699 1 93.38 174 PRO B C 1
ATOM 3199 O O . PRO B 1 174 ? -8.562 -27.625 -5.695 1 93.38 174 PRO B O 1
ATOM 3202 N N . LEU B 1 175 ? -8.68 -27.438 -7.852 1 91.88 175 LEU B N 1
ATOM 3203 C CA . LEU B 1 175 ? -8.594 -28.859 -8.094 1 91.88 175 LEU B CA 1
ATOM 3204 C C . LEU B 1 175 ? -7.27 -29.422 -7.594 1 91.88 175 LEU B C 1
ATOM 3206 O O . LEU B 1 175 ? -7.16 -30.625 -7.328 1 91.88 175 LEU B O 1
ATOM 3210 N N . SER B 1 176 ? -6.285 -28.594 -7.422 1 93.88 176 SER B N 1
ATOM 3211 C CA . SER B 1 176 ? -4.965 -29.062 -7.016 1 93.88 176 SER B CA 1
ATOM 3212 C C . SER B 1 176 ? -4.898 -29.281 -5.508 1 93.88 176 SER B C 1
ATOM 3214 O O . SER B 1 176 ? -3.969 -29.922 -5.012 1 93.88 176 SER B O 1
ATOM 3216 N N . GLY B 1 177 ? -5.859 -28.75 -4.734 1 95.12 177 GLY B N 1
ATOM 3217 C CA . GLY B 1 177 ? -5.844 -28.875 -3.283 1 95.12 177 GLY B CA 1
ATOM 3218 C C . GLY B 1 177 ? -4.918 -27.875 -2.611 1 95.12 177 GLY B C 1
ATOM 3219 O O . GLY B 1 177 ? -4.445 -28.125 -1.496 1 95.12 177 GLY B O 1
ATOM 3220 N N . PHE B 1 178 ? -4.344 -26.922 -3.266 1 97.38 178 PHE B N 1
ATOM 3221 C CA . PHE B 1 178 ? -3.621 -25.75 -2.779 1 97.38 178 PHE B CA 1
ATOM 3222 C C . PHE B 1 178 ? -2.295 -26.156 -2.148 1 97.38 178 PHE B C 1
ATOM 3224 O O . PHE B 1 178 ? -1.96 -25.703 -1.052 1 97.38 178 PHE B O 1
ATOM 3231 N N . PRO B 1 179 ? -1.528 -27 -2.76 1 97.88 179 PRO B N 1
ATOM 3232 C CA . PRO B 1 179 ? -0.264 -27.453 -2.174 1 97.88 179 PRO B CA 1
ATOM 3233 C C . PRO B 1 179 ? 0.759 -26.328 -2.043 1 97.88 179 PRO B C 1
ATOM 3235 O O . PRO B 1 179 ? 1.547 -26.312 -1.094 1 97.88 179 PRO B O 1
ATOM 3238 N N . VAL B 1 180 ? 0.794 -25.344 -2.961 1 98.69 180 VAL B N 1
ATOM 3239 C CA . VAL B 1 180 ? 1.774 -24.266 -2.93 1 98.69 180 VAL B CA 1
ATOM 3240 C C . VAL B 1 180 ? 1.484 -23.344 -1.751 1 98.69 180 VAL B C 1
ATOM 3242 O O . VAL B 1 180 ? 2.396 -22.953 -1.016 1 98.69 180 VAL B O 1
ATOM 3245 N N . HIS B 1 181 ? 0.203 -23.016 -1.561 1 98.19 181 HIS B N 1
ATOM 3246 C CA . HIS B 1 181 ? -0.175 -22.25 -0.378 1 98.19 181 HIS B CA 1
ATOM 3247 C C . HIS B 1 181 ? 0.303 -22.938 0.898 1 98.19 181 HIS B C 1
ATOM 3249 O O . HIS B 1 181 ? 0.939 -22.312 1.745 1 98.19 181 HIS B O 1
ATOM 3255 N N . HIS B 1 182 ? -0.006 -24.188 0.956 1 96.75 182 HIS B N 1
ATOM 3256 C CA . HIS B 1 182 ? 0.351 -24.938 2.154 1 96.75 182 HIS B CA 1
ATOM 3257 C C . HIS B 1 182 ? 1.859 -24.922 2.379 1 96.75 182 HIS B C 1
ATOM 3259 O O . HIS B 1 182 ? 2.326 -24.641 3.482 1 96.75 182 HIS B O 1
ATOM 3265 N N . LEU B 1 183 ? 2.578 -25.234 1.392 1 97.62 183 LEU B N 1
ATOM 3266 C CA . LEU B 1 183 ? 4.027 -25.375 1.493 1 97.62 183 LEU B CA 1
ATOM 3267 C C . LEU B 1 183 ? 4.664 -24.047 1.91 1 97.62 183 LEU B C 1
ATOM 3269 O O . LEU B 1 183 ? 5.469 -24.016 2.846 1 97.62 183 LEU B O 1
ATOM 3273 N N . PHE B 1 184 ? 4.328 -22.969 1.292 1 97.94 184 PHE B N 1
ATOM 3274 C CA . PHE B 1 184 ? 4.965 -21.688 1.555 1 97.94 184 PHE B CA 1
ATOM 3275 C C . PHE B 1 184 ? 4.512 -21.125 2.895 1 97.94 184 PHE B C 1
ATOM 3277 O O . PHE B 1 184 ? 5.34 -20.75 3.73 1 97.94 184 PHE B O 1
ATOM 3284 N N . LEU B 1 185 ? 3.205 -21.062 3.098 1 97.69 185 LEU B N 1
ATOM 3285 C CA . LEU B 1 185 ? 2.668 -20.359 4.25 1 97.69 185 LEU B CA 1
ATOM 3286 C C . LEU B 1 185 ? 2.924 -21.125 5.539 1 97.69 185 LEU B C 1
ATOM 3288 O O . LEU B 1 185 ? 3.135 -20.531 6.598 1 97.69 185 LEU B O 1
ATOM 3292 N N . SER B 1 186 ? 2.93 -22.453 5.492 1 95.56 186 SER B N 1
ATOM 3293 C CA . SER B 1 186 ? 3.207 -23.25 6.684 1 95.56 186 SER B CA 1
ATOM 3294 C C . SER B 1 186 ? 4.656 -23.094 7.133 1 95.56 186 SER B C 1
ATOM 3296 O O . SER B 1 186 ? 5 -23.406 8.273 1 95.56 186 SER B O 1
ATOM 3298 N N . ARG B 1 187 ? 5.508 -22.578 6.285 1 95.69 187 ARG B N 1
ATOM 3299 C CA . ARG B 1 187 ? 6.926 -22.438 6.605 1 95.69 187 ARG B CA 1
ATOM 3300 C C . ARG B 1 187 ? 7.266 -20.969 6.906 1 95.69 187 ARG B C 1
ATOM 3302 O O . ARG B 1 187 ? 8.438 -20.594 6.938 1 95.69 187 ARG B O 1
ATOM 3309 N N . GLY B 1 188 ? 6.281 -20.141 7.02 1 96.12 188 GLY B N 1
ATOM 3310 C CA . GLY B 1 188 ? 6.48 -18.766 7.43 1 96.12 188 GLY B CA 1
ATOM 3311 C C . GLY B 1 188 ? 6.793 -17.828 6.27 1 96.12 188 GLY B C 1
ATOM 3312 O O . GLY B 1 188 ? 7.195 -16.688 6.477 1 96.12 188 GLY B O 1
ATOM 3313 N N . LYS B 1 189 ? 6.672 -18.344 5.039 1 97.94 189 LYS B N 1
ATOM 3314 C CA . LYS B 1 189 ? 6.879 -17.547 3.83 1 97.94 189 LYS B CA 1
ATOM 3315 C C . LYS B 1 189 ? 5.574 -16.922 3.355 1 97.94 189 LYS B C 1
ATOM 3317 O O . LYS B 1 189 ? 4.504 -17.219 3.889 1 97.94 189 LYS B O 1
ATOM 3322 N N . TYR B 1 190 ? 5.656 -15.969 2.441 1 98.75 190 TYR B N 1
ATOM 3323 C CA . TYR B 1 190 ? 4.43 -15.352 1.956 1 98.75 190 TYR B CA 1
ATOM 3324 C C . TYR B 1 190 ? 4.305 -15.492 0.444 1 98.75 190 TYR B C 1
ATOM 3326 O O . TYR B 1 190 ? 5.242 -15.945 -0.221 1 98.75 190 TYR B O 1
ATOM 3334 N N . LEU B 1 191 ? 3.105 -15.266 -0.045 1 98.94 191 LEU B N 1
ATOM 3335 C CA . LEU B 1 191 ? 2.805 -15.344 -1.471 1 98.94 191 LEU B CA 1
ATOM 3336 C C . LEU B 1 191 ? 2.35 -13.992 -2.002 1 98.94 191 LEU B C 1
ATOM 3338 O O . LEU B 1 191 ? 1.773 -13.188 -1.263 1 98.94 191 LEU B O 1
ATOM 3342 N N . ILE B 1 192 ? 2.645 -13.727 -3.248 1 99 192 ILE B N 1
ATOM 3343 C CA . ILE B 1 192 ? 2.186 -12.539 -3.967 1 99 192 ILE B CA 1
ATOM 3344 C C . ILE B 1 192 ? 1.379 -12.961 -5.191 1 99 192 ILE B C 1
ATOM 3346 O O . ILE B 1 192 ? 1.88 -13.688 -6.051 1 99 192 ILE B O 1
ATOM 3350 N N . GLU B 1 193 ? 0.17 -12.516 -5.254 1 98.94 193 GLU B N 1
ATOM 3351 C CA . GLU B 1 193 ? -0.713 -12.906 -6.352 1 98.94 193 GLU B CA 1
ATOM 3352 C C . GLU B 1 193 ? -1.113 -11.695 -7.191 1 98.94 193 GLU B C 1
ATOM 3354 O O . GLU B 1 193 ? -1.129 -10.562 -6.691 1 98.94 193 GLU B O 1
ATOM 3359 N N . ASN B 1 194 ? -1.402 -11.938 -8.461 1 98.94 194 ASN B N 1
ATOM 3360 C CA . ASN B 1 194 ? -1.831 -10.898 -9.398 1 98.94 194 ASN B CA 1
ATOM 3361 C C . ASN B 1 194 ? -0.75 -9.844 -9.594 1 98.94 194 ASN B C 1
ATOM 3363 O O . ASN B 1 194 ? -1.025 -8.641 -9.508 1 98.94 194 ASN B O 1
ATOM 3367 N N . VAL B 1 195 ? 0.438 -10.273 -9.852 1 98.94 195 VAL B N 1
ATOM 3368 C CA . VAL B 1 195 ? 1.536 -9.367 -10.164 1 98.94 195 VAL B CA 1
ATOM 3369 C C . VAL B 1 195 ? 1.436 -8.922 -11.625 1 98.94 195 VAL B C 1
ATOM 3371 O O . VAL B 1 195 ? 1.098 -9.719 -12.5 1 98.94 195 VAL B O 1
ATOM 3374 N N . THR B 1 196 ? 1.717 -7.641 -11.875 1 98.94 196 THR B N 1
ATOM 3375 C CA . THR B 1 196 ? 1.74 -7.156 -13.25 1 98.94 196 THR B CA 1
ATOM 3376 C C . THR B 1 196 ? 3.123 -6.625 -13.617 1 98.94 196 THR B C 1
ATOM 3378 O O . THR B 1 196 ? 3.951 -6.379 -12.734 1 98.94 196 THR B O 1
ATOM 3381 N N . ASN B 1 197 ? 3.488 -6.562 -14.852 1 98.88 197 ASN B N 1
ATOM 3382 C CA . ASN B 1 197 ? 4.66 -5.891 -15.406 1 98.88 197 ASN B CA 1
ATOM 3383 C C . ASN B 1 197 ? 5.953 -6.598 -15.008 1 98.88 197 ASN B C 1
ATOM 3385 O O . ASN B 1 197 ? 7.031 -6.012 -15.086 1 98.88 197 ASN B O 1
ATOM 3389 N N . ALA B 1 198 ? 5.852 -7.859 -14.602 1 98.69 198 ALA B N 1
ATOM 3390 C CA . ALA B 1 198 ? 7.055 -8.562 -14.164 1 98.69 198 ALA B CA 1
ATOM 3391 C C . ALA B 1 198 ? 8.055 -8.703 -15.312 1 98.69 198 ALA B C 1
ATOM 3393 O O . ALA B 1 198 ? 9.266 -8.719 -15.078 1 98.69 198 ALA B O 1
ATOM 3394 N N . ARG B 1 199 ? 7.578 -8.719 -16.5 1 98.12 199 ARG B N 1
ATOM 3395 C CA . ARG B 1 199 ? 8.438 -8.867 -17.656 1 98.12 199 ARG B CA 1
ATOM 3396 C C . ARG B 1 199 ? 9.359 -7.664 -17.828 1 98.12 199 ARG B C 1
ATOM 3398 O O . ARG B 1 199 ? 10.398 -7.75 -18.484 1 98.12 199 ARG B O 1
ATOM 3405 N N . LYS B 1 200 ? 8.969 -6.535 -17.266 1 98.69 200 LYS B N 1
ATOM 3406 C CA . LYS B 1 200 ? 9.758 -5.312 -17.391 1 98.69 200 LYS B CA 1
ATOM 3407 C C . LYS B 1 200 ? 10.953 -5.344 -16.438 1 98.69 200 LYS B C 1
ATOM 3409 O O . LYS B 1 200 ? 11.883 -4.535 -16.562 1 98.69 200 LYS B O 1
ATOM 3414 N N . LEU B 1 201 ? 11 -6.242 -15.516 1 98.69 201 LEU B N 1
ATOM 3415 C CA . LEU B 1 201 ? 12.148 -6.41 -14.625 1 98.69 201 LEU B CA 1
ATOM 3416 C C . LEU B 1 201 ? 13.25 -7.219 -15.305 1 98.69 201 LEU B C 1
ATOM 3418 O O . LEU B 1 201 ? 12.961 -8.133 -16.094 1 98.69 201 LEU B O 1
ATOM 3422 N N . PRO B 1 202 ? 14.539 -6.883 -14.992 1 98.44 202 PRO B N 1
ATOM 3423 C CA . PRO B 1 202 ? 15.562 -7.863 -15.344 1 98.44 202 PRO B CA 1
ATOM 3424 C C . PRO B 1 202 ? 15.359 -9.211 -14.656 1 98.44 202 PRO B C 1
ATOM 3426 O O . PRO B 1 202 ? 14.773 -9.266 -13.57 1 98.44 202 PRO B O 1
ATOM 3429 N N . VAL B 1 203 ? 15.852 -10.258 -15.258 1 98.5 203 VAL B N 1
ATOM 3430 C CA . VAL B 1 203 ? 15.641 -11.609 -14.742 1 98.5 203 VAL B CA 1
ATOM 3431 C C . VAL B 1 203 ? 16.328 -11.758 -13.391 1 98.5 203 VAL B C 1
ATOM 3433 O O . VAL B 1 203 ? 15.883 -12.523 -12.539 1 98.5 203 VAL B O 1
ATOM 3436 N N . THR B 1 204 ? 17.422 -11.078 -13.203 1 98.25 204 THR B N 1
ATOM 3437 C CA . THR B 1 204 ? 18.156 -10.969 -11.945 1 98.25 204 THR B CA 1
ATOM 3438 C C . THR B 1 204 ? 18.688 -9.547 -11.742 1 98.25 204 THR B C 1
ATOM 3440 O O . THR B 1 204 ? 18.656 -8.742 -12.672 1 98.25 204 THR B O 1
ATOM 3443 N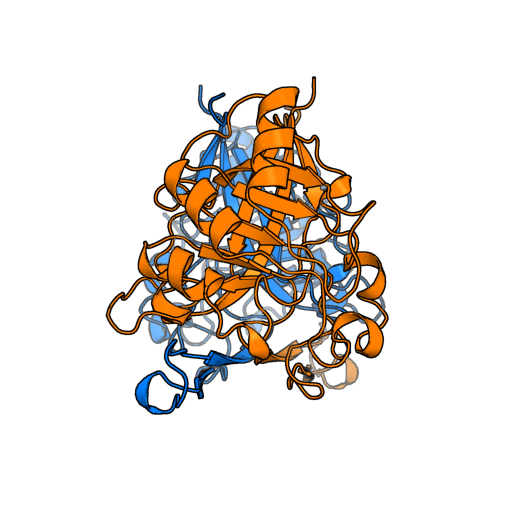 N . GLY B 1 205 ? 18.984 -9.203 -10.523 1 97.94 205 GLY B N 1
ATOM 3444 C CA . GLY B 1 205 ? 19.734 -7.98 -10.289 1 97.94 205 GLY B CA 1
ATOM 3445 C C . GLY B 1 205 ? 18.859 -6.82 -9.844 1 97.94 205 GLY B C 1
ATOM 3446 O O . GLY B 1 205 ? 19.359 -5.715 -9.617 1 97.94 205 GLY B O 1
ATOM 3447 N N . SER B 1 206 ? 17.594 -7.027 -9.711 1 98.5 206 SER B N 1
ATOM 3448 C CA . SER B 1 206 ? 16.703 -5.996 -9.195 1 98.5 206 SER B CA 1
ATOM 3449 C C . SER B 1 206 ? 16.234 -6.32 -7.781 1 98.5 206 SER B C 1
ATOM 3451 O O . SER B 1 206 ? 16.5 -7.414 -7.273 1 98.5 206 SER B O 1
ATOM 3453 N N . TRP B 1 207 ? 15.758 -5.344 -7.117 1 98.69 207 TRP B N 1
ATOM 3454 C CA . TRP B 1 207 ? 15.07 -5.527 -5.848 1 98.69 207 TRP B CA 1
ATOM 3455 C C . TRP B 1 207 ? 13.555 -5.449 -6.039 1 98.69 207 TRP B C 1
ATOM 3457 O O . TRP B 1 207 ? 13.078 -4.91 -7.039 1 98.69 207 TRP B O 1
ATOM 3467 N N . ILE B 1 208 ? 12.867 -6.031 -5.184 1 98.94 208 ILE B N 1
ATOM 3468 C CA . ILE B 1 208 ? 11.414 -5.914 -5.113 1 98.94 208 ILE B CA 1
ATOM 3469 C C . ILE B 1 208 ? 11 -5.477 -3.711 1 98.94 208 ILE B C 1
ATOM 3471 O O . ILE B 1 208 ? 11.562 -5.938 -2.719 1 98.94 208 ILE B O 1
ATOM 3475 N N . LEU B 1 209 ? 10.18 -4.508 -3.648 1 98.94 209 LEU B N 1
ATOM 3476 C CA . LEU B 1 209 ? 9.562 -4.027 -2.42 1 98.94 209 LEU B CA 1
ATOM 3477 C C . LEU B 1 209 ? 8.07 -4.344 -2.404 1 98.94 209 LEU B C 1
ATOM 3479 O O . LEU B 1 209 ? 7.332 -3.928 -3.299 1 98.94 209 LEU B O 1
ATOM 3483 N N . THR B 1 210 ? 7.629 -5.129 -1.474 1 98.94 210 THR B N 1
ATOM 3484 C CA . THR B 1 210 ? 6.246 -5.562 -1.298 1 98.94 210 THR B CA 1
ATOM 3485 C C . THR B 1 210 ? 5.648 -4.961 -0.031 1 98.94 210 THR B C 1
ATOM 3487 O O . THR B 1 210 ? 5.996 -5.367 1.08 1 98.94 210 THR B O 1
ATOM 3490 N N . LEU B 1 211 ? 4.723 -4.059 -0.187 1 98.94 211 LEU B N 1
ATOM 3491 C CA . LEU B 1 211 ? 4.168 -3.354 0.964 1 98.94 211 LEU B CA 1
ATOM 3492 C C . LEU B 1 211 ? 2.654 -3.527 1.032 1 98.94 211 LEU B C 1
ATOM 3494 O O . LEU B 1 211 ? 1.91 -2.781 0.39 1 98.94 211 LEU B O 1
ATOM 3498 N N . PRO B 1 212 ? 2.191 -4.426 1.819 1 98.94 212 PRO B N 1
ATOM 3499 C CA . PRO B 1 212 ? 0.747 -4.582 2.004 1 98.94 212 PRO B CA 1
ATOM 3500 C C . PRO B 1 212 ? 0.144 -3.486 2.879 1 98.94 212 PRO B C 1
ATOM 3502 O O . PRO B 1 212 ? 0.849 -2.879 3.691 1 98.94 212 PRO B O 1
ATOM 3505 N N . MET B 1 213 ? -1.165 -3.215 2.59 1 98.81 213 MET B N 1
ATOM 3506 C CA . MET B 1 213 ? -1.877 -2.477 3.629 1 98.81 213 MET B CA 1
ATOM 3507 C C . MET B 1 213 ? -1.6 -3.07 5.004 1 98.81 213 MET B C 1
ATOM 3509 O O . MET B 1 213 ? -1.721 -4.281 5.199 1 98.81 213 MET B O 1
ATOM 3513 N N . LYS B 1 214 ? -1.155 -2.25 5.898 1 98.75 214 LYS B N 1
ATOM 3514 C CA . LYS B 1 214 ? -0.718 -2.713 7.215 1 98.75 214 LYS B CA 1
ATOM 3515 C C . LYS B 1 214 ? -1.897 -2.838 8.172 1 98.75 214 LYS B C 1
ATOM 3517 O O . LYS B 1 214 ? -2.166 -1.923 8.953 1 98.75 214 LYS B O 1
ATOM 3522 N N . ILE B 1 215 ? -2.564 -3.955 8.188 1 98.75 215 ILE B N 1
ATOM 3523 C CA . ILE B 1 215 ? -3.82 -4.133 8.914 1 98.75 215 ILE B CA 1
ATOM 3524 C C . ILE B 1 215 ? -3.631 -5.164 10.023 1 98.75 215 ILE B C 1
ATOM 3526 O O . ILE B 1 215 ? -3.162 -6.277 9.773 1 98.75 215 ILE B O 1
ATOM 3530 N N . GLN B 1 216 ? -4.02 -4.781 11.18 1 97.81 216 GLN B N 1
ATOM 3531 C CA . GLN B 1 216 ? -3.973 -5.688 12.32 1 97.81 216 GLN B CA 1
ATOM 3532 C C . GLN B 1 216 ? -4.848 -6.914 12.086 1 97.81 216 GLN B C 1
ATOM 3534 O O . GLN B 1 216 ? -5.992 -6.793 11.648 1 97.81 216 GLN B O 1
ATOM 3539 N N . ASP B 1 217 ? -4.289 -8.102 12.234 1 96.75 217 ASP B N 1
ATOM 3540 C CA . ASP B 1 217 ? -4.973 -9.391 12.258 1 96.75 217 ASP B CA 1
ATOM 3541 C C . ASP B 1 217 ? -5.395 -9.82 10.852 1 96.75 217 ASP B C 1
ATOM 3543 O O . ASP B 1 217 ? -6.094 -10.82 10.688 1 96.75 217 ASP B O 1
ATOM 3547 N N . ALA B 1 218 ? -4.992 -9.109 9.859 1 98.44 218 ALA B N 1
ATOM 3548 C CA . ALA B 1 218 ? -5.309 -9.531 8.492 1 98.44 218 ALA B CA 1
ATOM 3549 C C . ALA B 1 218 ? -4.449 -10.719 8.07 1 98.44 218 ALA B C 1
ATOM 3551 O O . ALA B 1 218 ? -3.256 -10.766 8.383 1 98.44 218 ALA B O 1
ATOM 3552 N N . THR B 1 219 ? -5.078 -11.625 7.363 1 98.5 219 THR B N 1
ATOM 3553 C CA . THR B 1 219 ? -4.34 -12.781 6.875 1 98.5 219 THR B CA 1
ATOM 3554 C C . THR B 1 219 ? -3.928 -12.586 5.418 1 98.5 219 THR B C 1
ATOM 3556 O O . THR B 1 219 ? -3.008 -13.25 4.934 1 98.5 219 THR B O 1
ATOM 3559 N N . GLU B 1 220 ? -4.598 -11.805 4.691 1 98.69 220 GLU B N 1
ATOM 3560 C CA . GLU B 1 220 ? -4.297 -11.273 3.365 1 98.69 220 GLU B CA 1
ATOM 3561 C C . GLU B 1 220 ? -4.477 -9.758 3.324 1 98.69 220 GLU B C 1
ATOM 3563 O O . GLU B 1 220 ? -5.16 -9.188 4.176 1 98.69 220 GLU B O 1
ATOM 3568 N N . ALA B 1 221 ? -3.84 -9.133 2.346 1 98.88 221 ALA B N 1
ATOM 3569 C CA . ALA B 1 221 ? -4.059 -7.695 2.17 1 98.88 221 ALA B CA 1
ATOM 3570 C C . ALA B 1 221 ? -3.641 -7.246 0.773 1 98.88 221 ALA B C 1
ATOM 3572 O O . ALA B 1 221 ? -2.629 -7.707 0.242 1 98.88 221 ALA B O 1
ATOM 3573 N N . PRO B 1 222 ? -4.43 -6.301 0.196 1 98.81 222 PRO B N 1
ATOM 3574 C CA . PRO B 1 222 ? -3.889 -5.621 -0.983 1 98.81 222 PRO B CA 1
ATOM 3575 C C . PRO B 1 222 ? -2.5 -5.035 -0.742 1 98.81 222 PRO B C 1
ATOM 3577 O O . PRO B 1 222 ? -2.209 -4.562 0.359 1 98.81 222 PRO B O 1
ATOM 3580 N N . ALA B 1 223 ? -1.645 -5.129 -1.763 1 98.94 223 ALA B N 1
ATOM 3581 C CA . ALA B 1 223 ? -0.265 -4.68 -1.593 1 98.94 223 ALA B CA 1
ATOM 3582 C C . ALA B 1 223 ? 0.181 -3.818 -2.771 1 98.94 223 ALA B C 1
ATOM 3584 O O . ALA B 1 223 ? -0.244 -4.043 -3.906 1 98.94 223 ALA B O 1
ATOM 3585 N N . ARG B 1 224 ? 0.938 -2.811 -2.467 1 98.94 224 ARG B N 1
ATOM 3586 C CA . ARG B 1 224 ? 1.753 -2.199 -3.512 1 98.94 224 ARG B CA 1
ATOM 3587 C C . ARG B 1 224 ? 3.08 -2.936 -3.672 1 98.94 224 ARG B C 1
ATOM 3589 O O . ARG B 1 224 ? 3.826 -3.098 -2.703 1 98.94 224 ARG B O 1
ATOM 3596 N N . VAL B 1 225 ? 3.295 -3.436 -4.797 1 98.94 225 VAL B N 1
ATOM 3597 C CA . VAL B 1 225 ? 4.52 -4.137 -5.172 1 98.94 225 VAL B CA 1
ATOM 3598 C C . VAL B 1 225 ? 5.246 -3.361 -6.266 1 98.94 225 VAL B C 1
ATOM 3600 O O . VAL B 1 225 ? 4.641 -2.986 -7.273 1 98.94 225 VAL B O 1
ATOM 3603 N N . ILE B 1 226 ? 6.527 -3.064 -6.027 1 98.94 226 ILE B N 1
ATOM 3604 C CA . ILE B 1 226 ? 7.305 -2.346 -7.031 1 98.94 226 ILE B CA 1
ATOM 3605 C C . ILE B 1 226 ? 8.664 -3.014 -7.211 1 98.94 226 ILE B C 1
ATOM 3607 O O . ILE B 1 226 ? 9.188 -3.629 -6.277 1 98.94 226 ILE B O 1
ATOM 3611 N N . GLY B 1 227 ? 9.18 -2.92 -8.383 1 98.88 227 GLY B N 1
ATOM 3612 C CA . GLY B 1 227 ? 10.562 -3.283 -8.672 1 98.88 227 GLY B CA 1
ATOM 3613 C C . GLY B 1 227 ? 11.516 -2.104 -8.609 1 98.88 227 GLY B C 1
ATOM 3614 O O . GLY B 1 227 ? 11.164 -0.995 -9.023 1 98.88 227 GLY B O 1
ATOM 3615 N N . LEU B 1 228 ? 12.648 -2.299 -8.102 1 98.81 228 LEU B N 1
ATOM 3616 C CA . LEU B 1 228 ? 13.742 -1.335 -8.062 1 98.81 228 LEU B CA 1
ATOM 3617 C C . LEU B 1 228 ? 14.922 -1.818 -8.898 1 98.81 228 LEU B C 1
ATOM 3619 O O . LEU B 1 228 ? 15.648 -2.725 -8.484 1 98.81 228 LEU B O 1
ATOM 3623 N N . VAL B 1 229 ? 15.086 -1.243 -10.023 1 98.62 229 VAL B N 1
ATOM 3624 C CA . VAL B 1 229 ? 16.141 -1.619 -10.953 1 98.62 229 VAL B CA 1
ATOM 3625 C C . VAL B 1 229 ? 17.297 -0.633 -10.836 1 98.62 229 VAL B C 1
ATOM 3627 O O . VAL B 1 229 ? 17.156 0.553 -11.133 1 98.62 229 VAL B O 1
ATOM 3630 N N . PRO B 1 230 ? 18.438 -1.075 -10.438 1 97.38 230 PRO B N 1
ATOM 3631 C CA . PRO B 1 230 ? 19.578 -0.156 -10.312 1 97.38 230 PRO B CA 1
ATOM 3632 C C . PRO B 1 230 ? 19.875 0.59 -11.609 1 97.38 230 PRO B C 1
ATOM 3634 O O . PRO B 1 230 ? 19.781 0.01 -12.695 1 97.38 230 PRO B O 1
ATOM 3637 N N . ILE B 1 231 ? 20.094 1.918 -11.375 1 93.44 231 ILE B N 1
ATOM 3638 C CA . ILE B 1 231 ? 20.5 2.711 -12.531 1 93.44 231 ILE B CA 1
ATOM 3639 C C . ILE B 1 231 ? 22 2.527 -12.773 1 93.44 231 ILE B C 1
ATOM 3641 O O . ILE B 1 231 ? 22.812 2.68 -11.859 1 93.44 231 ILE B O 1
ATOM 3645 N N . ILE B 1 232 ? 22.5 1.924 -13.805 1 78 232 ILE B N 1
ATOM 3646 C CA . ILE B 1 232 ? 23.906 1.743 -14.156 1 78 232 ILE B CA 1
ATOM 3647 C C . ILE B 1 232 ? 24.453 3.014 -14.812 1 78 232 ILE B C 1
ATOM 3649 O O . ILE B 1 232 ? 23.734 3.664 -15.586 1 78 232 ILE B O 1
#

pLDDT: mean 97.11, std 4.0, range [70.12, 99.0]

Organism: Legionella spiritensis (NCBI:txid452)

Secondary structure (DSSP, 8-state):
---SEEEEE-BPPB-TTS--SSTT---EEEEEE-GGG--SSS---EEEEEEETT-SSEEE-GGGS-TT----GGG--TTTTTSEEEEEEEE-TTT--TT-EE-HHHHHHHHHHH-PPPTT-EEEEE-SGGGGTT-HHHHHGGG---EE-HHHHHHHHHTT-SEEEESSS-SS-GGGT-HHHHHHHTTT-EEEESB--GGGS-SSSEEEEEEE--BTT-SEEEEEEEEEEE--/---SEEEEE-BPPB-TTS--SSTT---EEEEEE-GGG--SSS---EEEEEEETT-SSEEE-GGGS-TT----GGG--TTTTTSEEEEEEEE-TTT--TT-EE-HHHHHHHHHHH-PPPTT-EEEEE-SGGGGTT-HHHHHGGG---EE-HHHHHHHHHTT-SEEEESSS-SS-GGGT-HHHHHHHTTT-EEEESB--GGGS-SSSEEEEEEE--BTT-SEEEEEEEEEEE--

Foldseek 3Di:
DDDFWDKFWFWDDDDCCWAALDNRQPWDKAWPAFQVRDPDPDGDTDIDTDGDQLGTWKKFFLVNPDVPDQCAQLNQDCPVLPLKFWEAEQEPQVPWDLQAAAALVSQVVVCVVPNHDAAQHEYEYENVLLVCRVPNCSQCVVQRGYAYDLRNLVVVVVNHYQEYEYQGNYNDGVVVVRNSSCSQSVVRHMYIYNTHPSVVDDNGQKIKRWAFDNDPSHRMHRITIMITHGDD/DDDFWDKFWFWDDDDCCWAALDNNQPWDKAWPAFQVRDPDPDGDTDIDTDGPQLGTWKKFFLVNPDVPDQCAQLNQDCPVLPLKFWEAEQEPQVPWDLQAAAALVSQVVVCVVPNHDAAQHEYEYENVLLVCRVPNCSQCVVQRGYAYDLRNLVVVVVNHYQEYEYQGNYNDGVVVVRNSSCSQSVVRHMYIYNTHPSVVDDNGQKIKRWAFDNDPSHRMHRITIMITHGDD

Nearest PDB structures (foldseek):
  8f9x-assembly2_D  TM=9.215E-01  e=2.257E-22  Ruegeria pomeroyi DSS-3
  4m8d-assembly2_C  TM=9.062E-01  e=3.013E-21  Roseibium aggregatum IAM 12614
  5nmp-assembly5_J  TM=8.914E-01  e=8.510E-22  Ralstonia pseudosolanacearum GMI1000
  5nna-assembly1_B  TM=8.868E-01  e=3.013E-21  Roseibium aggregatum
  3krv-assembly1_A  TM=8.394E-01  e=3.295E-15  Geobacillus stearothermophilus

Solvent-accessible surface area (backbone atoms only — not comparable to full-atom values): 23278 Å² total; per-residue (Å²): 136,81,76,64,47,47,75,44,72,24,43,48,73,34,46,72,70,45,47,43,96,42,94,78,52,59,45,44,78,42,78,76,39,42,49,88,73,43,88,53,90,64,31,38,40,41,44,35,36,30,32,39,23,73,39,51,18,16,35,38,26,17,25,21,54,20,93,85,40,87,40,24,41,53,69,58,35,54,71,85,52,32,27,50,22,47,31,34,46,48,77,45,38,93,75,46,44,50,81,29,58,47,37,43,64,58,52,50,53,46,28,74,74,74,43,76,72,57,61,46,16,34,40,30,46,35,41,62,52,45,78,29,50,91,38,28,69,69,44,31,35,92,61,42,48,45,27,47,32,53,60,24,49,51,50,44,52,73,41,41,41,28,31,48,31,27,24,32,89,33,54,48,38,78,92,69,58,36,53,40,58,47,58,39,20,70,68,71,20,35,38,36,24,29,37,30,63,60,82,76,48,60,52,56,81,24,35,30,42,53,46,47,58,40,29,60,82,25,24,36,20,38,29,47,31,34,36,37,36,65,64,128,134,82,77,64,48,46,75,44,72,23,43,49,73,34,46,73,70,46,46,44,97,44,92,78,51,57,47,42,78,42,79,77,41,41,48,88,74,43,86,53,91,64,30,38,40,42,44,36,36,31,31,40,22,73,38,52,17,17,33,38,25,16,26,21,54,21,93,85,40,86,41,23,41,54,69,60,35,54,72,87,52,32,28,50,21,47,30,34,46,48,76,45,35,92,74,46,44,50,81,29,59,47,38,42,62,58,53,49,55,46,28,74,75,73,43,76,73,59,60,47,17,32,41,30,44,35,42,62,52,45,79,29,50,90,39,27,68,69,43,32,35,93,62,43,46,45,27,46,33,54,62,24,50,50,51,45,53,74,42,41,40,27,31,48,30,29,23,32,89,34,53,48,37,77,90,68,57,38,53,41,60,48,59,38,20,70,71,72,20,35,38,36,26,29,38,30,64,60,82,78,49,58,52,56,82,24,34,32,41,52,47,46,57,41,29,60,82,25,23,37,21,38,27,47,29,34,35,38,36,66,63,128

Sequence (464 aa):
MTFPFNIIDLTHTLAVDSPCWDLDCGFAIQNTLDYQDCDSEVKFRVQHLSLPAGTGTHIDSPAHCNANKDITIEKLGIRSHHLLAQAFVIDVSAKAHEHYLATAEDISAFEKQHGKIAQDSVVIFHTGWEKYWQNPERYRNNLQFPSVHSDAAQLLLERNIAALGIDTLSPDVPLSGFPVHHLFLSRGKYLIENVTNARKLPVTGSWILTLPMKIQDATEAPARVIGLVPIIMTFPFNIIDLTHTLAVDSPCWDLDCGFAIQNTLDYQDCDSEVKFRVQHLSLPAGTGTHIDSPAHCNANKDITIEKLGIRSHHLLAQAFVIDVSAKAHEHYLATAEDISAFEKQHGKIAQDSVVIFHTGWEKYWQNPERYRNNLQFPSVHSDAAQLLLERNIAALGIDTLSPDVPLSGFPVHHLFLSRGKYLIENVTNARKLPVTGSWILTLPMKIQDATEAPARVIGLVPII